Protein AF-A0AAE8ZYD2-F1 (afdb_monomer)

Structure (mmCIF, N/CA/C/O backbone):
data_AF-A0AAE8ZYD2-F1
#
_entry.id   AF-A0AAE8ZYD2-F1
#
loop_
_atom_site.group_PDB
_atom_site.id
_atom_site.type_symbol
_atom_site.label_atom_id
_atom_site.label_alt_id
_atom_site.label_comp_id
_atom_site.label_asym_id
_atom_site.label_entity_id
_atom_site.label_seq_id
_atom_site.pdbx_PDB_ins_code
_atom_site.Cartn_x
_atom_site.Cartn_y
_atom_site.Cartn_z
_atom_site.occupancy
_atom_site.B_iso_or_equiv
_atom_site.auth_seq_id
_atom_site.auth_comp_id
_atom_site.auth_asym_id
_atom_site.auth_atom_id
_atom_site.pdbx_PDB_model_num
ATOM 1 N N . MET A 1 1 ? -43.920 -4.535 -1.775 1.00 38.00 1 MET A N 1
ATOM 2 C CA . MET A 1 1 ? -43.095 -4.812 -0.579 1.00 38.00 1 MET A CA 1
ATOM 3 C C . MET A 1 1 ? -41.832 -3.974 -0.674 1.00 38.00 1 MET A C 1
ATOM 5 O O . MET A 1 1 ? -41.357 -3.728 -1.773 1.00 38.00 1 MET A O 1
ATOM 9 N N . SER A 1 2 ? -41.430 -3.419 0.461 1.00 42.41 2 SER A N 1
ATOM 10 C CA . SER A 1 2 ? -40.594 -2.233 0.671 1.00 42.41 2 SER A CA 1
ATOM 11 C C . SER A 1 2 ? -39.125 -2.357 0.257 1.00 42.41 2 SER A C 1
ATOM 13 O O . SER A 1 2 ? -38.441 -3.274 0.697 1.00 42.41 2 SER A O 1
ATOM 15 N N . SER A 1 3 ? -38.596 -1.320 -0.393 1.00 44.91 3 SER A N 1
ATOM 16 C CA . SER A 1 3 ? -37.216 -0.883 -0.152 1.00 44.91 3 SER A CA 1
ATOM 17 C C . SER A 1 3 ? -37.231 0.607 0.196 1.00 44.91 3 SER A C 1
ATOM 19 O O . SER A 1 3 ? -36.922 1.467 -0.630 1.00 44.91 3 SER A O 1
ATOM 21 N N . SER A 1 4 ? -37.659 0.937 1.416 1.00 52.06 4 SER A N 1
ATOM 22 C CA . SER A 1 4 ? -37.388 2.256 1.987 1.00 52.06 4 SER A CA 1
ATOM 23 C C . SER A 1 4 ? -35.884 2.335 2.228 1.00 52.06 4 SER A C 1
ATOM 25 O O . SER A 1 4 ? -35.390 1.912 3.270 1.00 52.06 4 SER A O 1
ATOM 27 N N . GLY A 1 5 ? -35.134 2.780 1.220 1.00 60.00 5 GLY A N 1
ATOM 28 C CA . GLY A 1 5 ? -33.715 3.052 1.396 1.00 60.00 5 GLY A CA 1
ATOM 29 C C . GLY A 1 5 ? -33.533 4.029 2.557 1.00 60.00 5 GLY A C 1
ATOM 30 O O . GLY A 1 5 ? -34.235 5.037 2.621 1.00 60.00 5 GLY A O 1
ATOM 31 N N . THR A 1 6 ? -32.606 3.715 3.462 1.00 76.19 6 THR A N 1
ATOM 32 C CA . THR A 1 6 ? -32.132 4.587 4.547 1.00 76.19 6 THR A CA 1
ATOM 33 C C . THR A 1 6 ? -32.002 6.023 4.040 1.00 76.19 6 THR A C 1
ATOM 35 O O . THR A 1 6 ? -31.358 6.261 3.006 1.00 76.19 6 THR A O 1
ATOM 38 N N . SER A 1 7 ? -32.624 6.982 4.729 1.00 92.69 7 SER A N 1
ATOM 39 C CA . SER A 1 7 ? -32.596 8.384 4.291 1.00 92.69 7 SER A CA 1
ATOM 40 C C . SER A 1 7 ? -31.157 8.919 4.278 1.00 92.69 7 SER A C 1
ATOM 42 O O . SER A 1 7 ? -30.305 8.442 5.025 1.00 92.69 7 SER A O 1
ATOM 44 N N . MET A 1 8 ? -30.853 9.936 3.463 1.00 93.62 8 MET A N 1
ATOM 45 C CA . MET A 1 8 ? -29.498 10.517 3.455 1.00 93.62 8 MET A CA 1
ATOM 46 C C . MET A 1 8 ? -29.092 11.053 4.837 1.00 93.62 8 MET A C 1
ATOM 48 O O . MET A 1 8 ? -27.946 10.903 5.247 1.00 93.62 8 MET A O 1
ATOM 52 N N . LYS A 1 9 ? -30.045 11.623 5.584 1.00 93.25 9 LYS A N 1
ATOM 53 C CA . LYS A 1 9 ? -29.811 12.103 6.952 1.00 93.25 9 LYS A CA 1
ATOM 54 C C . LYS A 1 9 ? -29.388 10.969 7.884 1.00 93.25 9 LYS A C 1
ATOM 56 O O . LYS A 1 9 ? -28.423 11.110 8.622 1.00 93.25 9 LYS A O 1
ATOM 61 N N . GLU A 1 10 ? -30.082 9.841 7.807 1.00 95.06 10 GLU A N 1
ATOM 62 C CA . GLU A 1 10 ? -29.779 8.653 8.603 1.00 95.06 10 GLU A CA 1
ATOM 63 C C . GLU A 1 10 ? -28.433 8.031 8.204 1.00 95.06 10 GLU A C 1
ATOM 65 O O . GLU A 1 10 ? -27.653 7.661 9.074 1.00 95.06 10 GLU A O 1
ATOM 70 N N . LYS A 1 11 ? -28.087 8.015 6.909 1.00 92.38 11 LYS A N 1
ATOM 71 C CA . LYS A 1 11 ? -26.751 7.592 6.453 1.00 92.38 11 LYS A CA 1
ATOM 72 C C . LYS A 1 11 ? -25.638 8.466 7.034 1.00 92.38 11 LYS A C 1
ATOM 74 O O . LYS A 1 11 ? -24.662 7.929 7.543 1.00 92.38 11 LYS A O 1
ATOM 79 N N . LEU A 1 12 ? -25.785 9.792 6.980 1.00 92.88 12 LEU A N 1
ATOM 80 C CA . LEU A 1 12 ? -24.802 10.730 7.539 1.00 92.88 12 LEU A CA 1
ATOM 81 C C . LEU A 1 12 ? -24.670 10.579 9.057 1.00 92.88 12 LEU A C 1
ATOM 83 O O . LEU A 1 12 ? -23.558 10.582 9.580 1.00 92.88 12 LEU A O 1
ATOM 87 N N . PHE A 1 13 ? -25.790 10.395 9.757 1.00 94.44 13 PHE A N 1
ATOM 88 C CA . PHE A 1 13 ? -25.782 10.129 11.191 1.00 94.44 13 PHE A CA 1
ATOM 89 C C 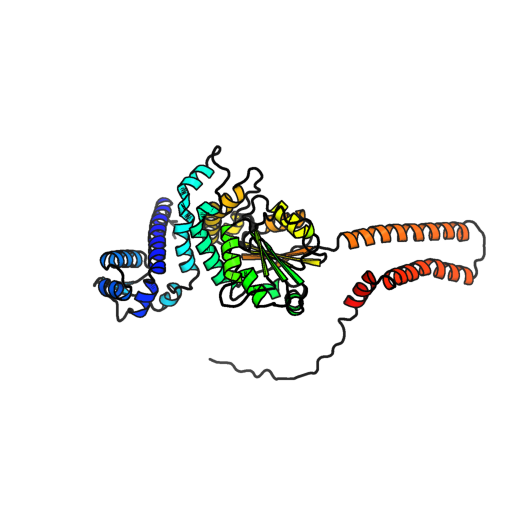. PHE A 1 13 ? -25.051 8.819 11.518 1.00 94.44 13 PHE A C 1
ATOM 91 O O . PHE A 1 13 ? -24.155 8.808 12.359 1.00 94.44 13 PHE A O 1
ATOM 98 N N . ASN A 1 14 ? -25.353 7.738 10.796 1.00 94.00 14 ASN A N 1
ATOM 99 C CA . ASN A 1 14 ? -24.693 6.447 10.992 1.00 94.00 14 ASN A CA 1
ATOM 100 C C . ASN A 1 14 ? -23.191 6.505 10.674 1.00 94.00 14 ASN A C 1
ATOM 102 O O . ASN A 1 14 ? -22.411 5.842 11.353 1.00 94.00 14 ASN A O 1
ATOM 106 N N . LEU A 1 15 ? -22.763 7.312 9.696 1.00 92.75 15 LEU A N 1
ATOM 107 C CA . LEU A 1 15 ? -21.340 7.562 9.432 1.00 92.75 15 LEU A CA 1
ATOM 108 C C . LEU A 1 15 ? -20.662 8.276 10.607 1.00 92.75 15 LEU A C 1
ATOM 110 O O . LEU A 1 15 ? -19.572 7.875 11.005 1.00 92.75 15 LEU A O 1
ATOM 114 N N . ALA A 1 16 ? -21.310 9.285 11.197 1.00 93.31 16 ALA A N 1
ATOM 115 C CA . ALA A 1 16 ? -20.780 9.975 12.372 1.00 93.31 16 ALA A CA 1
ATOM 116 C C . ALA A 1 16 ? -20.633 9.024 13.574 1.00 93.31 16 ALA A C 1
ATOM 118 O O . ALA A 1 16 ? -19.590 9.020 14.228 1.00 93.31 16 ALA A O 1
ATOM 119 N N . VAL A 1 17 ? -21.633 8.169 13.818 1.00 94.88 17 VAL A N 1
ATOM 120 C CA . VAL A 1 17 ? -21.567 7.125 14.855 1.00 94.88 17 VAL A CA 1
ATOM 121 C C . VAL A 1 17 ? -20.439 6.134 14.560 1.00 94.88 17 VAL A C 1
ATOM 123 O O . VAL A 1 17 ? -19.617 5.867 15.433 1.00 94.88 17 VAL A O 1
ATOM 126 N N . SER A 1 18 ? -20.353 5.637 13.322 1.00 92.62 18 SER A N 1
ATOM 127 C CA . SER A 1 18 ? -19.324 4.671 12.910 1.00 92.62 18 SER A CA 1
ATOM 128 C C . SER A 1 18 ? -17.916 5.243 13.060 1.00 92.62 18 SER A C 1
ATOM 130 O O . SER A 1 18 ? -17.024 4.538 13.514 1.00 92.62 18 SER A O 1
ATOM 132 N N . ASN A 1 19 ? -17.717 6.528 12.750 1.00 91.25 19 ASN A N 1
ATOM 133 C CA . ASN A 1 19 ? -16.439 7.207 12.946 1.00 91.25 19 ASN A CA 1
ATOM 134 C C . ASN A 1 19 ? -16.045 7.270 14.432 1.00 91.25 19 ASN A C 1
ATOM 136 O O . ASN A 1 19 ? -14.900 6.996 14.783 1.00 91.25 19 ASN A O 1
ATOM 140 N N . ILE A 1 20 ? -16.984 7.592 15.327 1.00 93.44 20 ILE A N 1
ATOM 141 C CA . ILE A 1 20 ? -16.714 7.617 16.775 1.00 93.44 20 ILE A CA 1
ATOM 142 C C . ILE A 1 20 ? -16.343 6.216 17.278 1.00 93.44 20 ILE A C 1
ATOM 144 O O . ILE A 1 20 ? -15.328 6.059 17.956 1.00 93.44 20 ILE A O 1
ATOM 148 N N . VAL A 1 21 ? -17.121 5.196 16.905 1.00 95.12 21 VAL A N 1
ATOM 149 C CA . VAL A 1 21 ? -16.859 3.802 17.298 1.00 95.12 21 VAL A CA 1
ATOM 150 C C . VAL A 1 21 ? -15.517 3.320 16.736 1.00 95.12 21 VAL A C 1
ATOM 152 O O . VAL A 1 21 ? -14.727 2.744 17.474 1.00 95.12 21 VAL A O 1
ATOM 155 N N . SER A 1 22 ? -15.207 3.626 15.475 1.00 92.38 22 SER A N 1
ATOM 156 C CA . SER A 1 22 ? -13.928 3.301 14.825 1.00 92.38 22 SER A CA 1
ATOM 157 C C . SER A 1 22 ? -12.721 3.884 15.575 1.00 92.38 22 SER A C 1
ATOM 159 O O . SER A 1 22 ? -11.746 3.184 15.853 1.00 92.38 22 SER A O 1
ATOM 161 N N . ASN A 1 23 ? -12.805 5.145 16.007 1.00 91.69 23 ASN A N 1
ATOM 162 C CA . ASN A 1 23 ? -11.749 5.756 16.816 1.00 91.69 23 ASN A CA 1
ATOM 163 C C . ASN A 1 23 ? -11.616 5.101 18.201 1.00 91.69 23 ASN A C 1
ATOM 165 O O . ASN A 1 23 ? -10.504 4.927 18.702 1.00 91.69 23 ASN A O 1
ATOM 169 N N . ALA A 1 24 ? -12.723 4.678 18.813 1.00 94.62 24 ALA A N 1
ATOM 170 C CA . ALA A 1 24 ? -12.680 3.937 20.070 1.00 94.62 24 ALA A CA 1
ATOM 171 C C . ALA A 1 24 ? -12.122 2.504 19.900 1.00 94.62 24 ALA A C 1
ATOM 173 O O . ALA A 1 24 ? -11.410 2.024 20.787 1.00 94.62 24 ALA A O 1
ATOM 174 N N . VAL A 1 25 ? -12.332 1.854 18.748 1.00 93.00 25 VAL A N 1
ATOM 175 C CA . VAL A 1 25 ? -11.650 0.597 18.380 1.00 93.00 25 VAL A CA 1
ATOM 176 C C . VAL A 1 25 ? -10.135 0.813 18.314 1.00 93.00 25 VAL A C 1
ATOM 178 O O . VAL A 1 25 ? -9.386 0.067 18.943 1.00 93.00 25 VAL A O 1
ATOM 181 N N . SER A 1 26 ? -9.678 1.882 17.653 1.00 89.25 26 SER A N 1
ATOM 182 C CA . SER A 1 26 ? -8.251 2.240 17.578 1.00 89.25 26 SER A CA 1
ATOM 183 C C . SER A 1 26 ? -7.615 2.436 18.965 1.00 89.25 26 SER A C 1
ATOM 185 O O . SER A 1 26 ? -6.511 1.948 19.222 1.00 89.25 26 SER A O 1
ATOM 187 N N . ILE A 1 27 ? -8.326 3.063 19.911 1.00 92.56 27 ILE A N 1
ATOM 188 C CA . ILE A 1 27 ? -7.883 3.157 21.316 1.00 92.56 27 ILE A CA 1
ATOM 189 C C . ILE A 1 27 ? -7.758 1.763 21.948 1.00 92.56 27 ILE A C 1
ATOM 191 O O . ILE A 1 27 ? -6.740 1.463 22.576 1.00 92.56 27 ILE A O 1
ATOM 195 N N . GLY A 1 28 ? -8.767 0.908 21.759 1.00 93.38 28 GLY A N 1
ATOM 196 C CA . GLY A 1 28 ? -8.784 -0.456 22.289 1.00 93.38 28 GLY A CA 1
ATOM 197 C C . GLY A 1 28 ? -7.598 -1.294 21.814 1.00 93.38 28 GLY A C 1
ATOM 198 O O . GLY A 1 28 ? -6.981 -1.987 22.620 1.00 93.38 28 GLY A O 1
ATOM 199 N N . GLN A 1 29 ? -7.221 -1.172 20.540 1.00 89.00 29 GLN A N 1
ATOM 200 C CA . GLN A 1 29 ? -6.035 -1.832 19.989 1.00 89.00 29 GLN A CA 1
ATOM 201 C C . GLN A 1 29 ? -4.740 -1.319 20.622 1.00 89.00 29 GLN A C 1
ATOM 203 O O . GLN A 1 29 ? -3.925 -2.108 21.092 1.00 89.00 29 GLN A O 1
ATOM 208 N N . ARG A 1 30 ? -4.552 0.007 20.676 1.00 87.44 30 ARG A N 1
ATOM 209 C CA . ARG A 1 30 ? -3.322 0.631 21.205 1.00 87.44 30 ARG A CA 1
ATOM 210 C C . ARG A 1 30 ? -3.079 0.299 22.679 1.00 87.44 30 ARG A C 1
ATOM 212 O O . ARG A 1 30 ? -1.932 0.257 23.112 1.00 87.44 30 ARG A O 1
ATOM 219 N N . LEU A 1 31 ? -4.151 0.065 23.433 1.00 93.00 31 LEU A N 1
ATOM 220 C CA . LEU A 1 31 ? -4.116 -0.305 24.849 1.00 93.00 31 LEU A CA 1
ATOM 221 C C . LEU A 1 31 ? -4.243 -1.821 25.091 1.00 93.00 31 LEU A C 1
ATOM 223 O O . LEU A 1 31 ? -4.303 -2.236 26.244 1.00 93.00 31 LEU A O 1
ATOM 227 N N . ASN A 1 32 ? -4.298 -2.655 24.041 1.00 92.94 32 ASN A N 1
ATOM 228 C CA . ASN A 1 32 ? -4.546 -4.103 24.136 1.00 92.94 32 ASN A CA 1
ATOM 229 C C . ASN A 1 32 ? -5.821 -4.478 24.928 1.00 92.94 32 ASN A C 1
ATOM 231 O O . ASN A 1 32 ? -5.900 -5.558 25.521 1.00 92.94 32 ASN A O 1
ATOM 235 N N . LEU A 1 33 ? -6.843 -3.618 24.939 1.00 95.94 33 LEU A N 1
ATOM 236 C CA . LEU A 1 33 ? -8.077 -3.852 25.698 1.00 95.94 33 LEU A CA 1
ATOM 237 C C . LEU A 1 33 ? -8.882 -5.033 25.153 1.00 95.94 33 LEU A C 1
ATOM 239 O O . LEU A 1 33 ? -9.394 -5.812 25.949 1.00 95.94 33 LEU A O 1
ATOM 243 N N . PHE A 1 34 ? -8.950 -5.215 23.829 1.00 95.38 34 PHE A N 1
ATOM 244 C CA . PHE A 1 34 ? -9.647 -6.363 23.230 1.00 95.38 34 PHE A CA 1
ATOM 245 C C . PHE A 1 34 ? -9.019 -7.688 23.646 1.00 95.38 34 PHE A C 1
ATOM 247 O O . PHE A 1 34 ? -9.712 -8.570 24.147 1.00 95.38 34 PHE A O 1
ATOM 254 N N . LYS A 1 35 ? -7.691 -7.797 23.519 1.00 93.75 35 LYS A N 1
ATOM 255 C CA . LYS A 1 35 ? -6.959 -8.981 23.968 1.00 93.75 35 LYS A CA 1
ATOM 256 C C . LYS A 1 35 ? -7.153 -9.223 25.466 1.00 93.75 35 LYS A C 1
ATOM 258 O O . LYS A 1 35 ? -7.481 -10.333 25.863 1.00 93.75 35 LYS A O 1
ATOM 263 N N . THR A 1 36 ? -7.001 -8.184 26.283 1.00 96.31 36 THR A N 1
ATOM 264 C CA . THR A 1 36 ? -7.134 -8.312 27.739 1.00 96.31 36 THR A CA 1
ATOM 265 C C . THR A 1 36 ? -8.541 -8.760 28.129 1.00 96.31 36 THR A C 1
ATOM 267 O O . THR A 1 36 ? -8.687 -9.650 28.957 1.00 96.31 36 THR A O 1
ATOM 270 N N . LEU A 1 37 ? -9.580 -8.188 27.510 1.00 96.81 37 LEU A N 1
ATOM 271 C CA . LEU A 1 37 ? -10.968 -8.579 27.742 1.00 96.81 37 LEU A CA 1
ATOM 272 C C . LEU A 1 37 ? -11.221 -10.025 27.302 1.00 96.81 37 LEU A C 1
ATOM 274 O O . LEU A 1 37 ? -11.842 -10.778 28.048 1.00 96.81 37 LEU A O 1
ATOM 278 N N . SER A 1 38 ? -10.705 -10.432 26.140 1.00 95.19 38 SER A N 1
ATOM 279 C CA . SER A 1 38 ? -10.791 -11.819 25.672 1.00 95.19 38 SER A CA 1
ATOM 280 C C . SER A 1 38 ? -10.117 -12.807 26.625 1.00 95.19 38 SER A C 1
ATOM 282 O O . SER A 1 38 ? -10.602 -13.921 26.782 1.00 95.19 38 SER A O 1
ATOM 284 N N . ASP A 1 39 ? -9.007 -12.420 27.256 1.00 95.12 39 ASP A N 1
ATOM 285 C CA . ASP A 1 39 ? -8.253 -13.301 28.152 1.00 95.12 39 ASP A CA 1
ATOM 286 C C . ASP A 1 39 ? -8.970 -13.515 29.506 1.00 95.12 39 ASP A C 1
ATOM 288 O O . ASP A 1 39 ? -8.723 -14.516 30.180 1.00 95.12 39 ASP A O 1
ATOM 292 N N . ILE A 1 40 ? -9.851 -12.593 29.925 1.00 96.50 40 ILE A N 1
ATOM 293 C CA . ILE A 1 40 ? -10.467 -12.605 31.269 1.00 96.50 40 ILE A CA 1
ATOM 294 C C . ILE A 1 40 ? -11.993 -12.769 31.279 1.00 96.50 40 ILE A C 1
ATOM 296 O O . ILE A 1 40 ? -12.571 -12.933 32.356 1.00 96.50 40 ILE A O 1
ATOM 300 N N . SER A 1 41 ? -12.658 -12.704 30.123 1.00 96.50 41 SER A N 1
ATOM 301 C CA . SER A 1 41 ? -14.123 -12.722 30.020 1.00 96.50 41 SER A CA 1
ATOM 302 C C . SER A 1 41 ? -14.643 -13.804 29.077 1.00 96.50 41 SER A C 1
ATOM 304 O O . SER A 1 41 ? -13.949 -14.277 28.186 1.00 96.50 41 SER A O 1
ATOM 306 N N . SER A 1 42 ? -15.893 -14.203 29.289 1.00 95.81 42 SER A N 1
ATOM 307 C CA . SER A 1 42 ? -16.683 -15.023 28.363 1.00 95.81 42 SER A CA 1
ATOM 308 C C . SER A 1 42 ? -18.166 -14.773 28.625 1.00 95.81 42 SER A C 1
ATOM 310 O O . SER A 1 42 ? -18.513 -14.158 29.631 1.00 95.81 42 SER A O 1
ATOM 312 N N . GLU A 1 43 ? -19.059 -15.310 27.794 1.00 95.88 43 GLU A N 1
ATOM 313 C CA . GLU A 1 43 ? -20.508 -15.196 28.029 1.00 95.88 43 GLU A CA 1
ATOM 314 C C . GLU A 1 43 ? -20.930 -15.756 29.402 1.00 95.88 43 GLU A C 1
ATOM 316 O O . GLU A 1 43 ? -21.794 -15.202 30.077 1.00 95.88 43 GLU A O 1
ATOM 321 N N . LYS A 1 44 ? -20.269 -16.824 29.870 1.00 96.31 44 LYS A N 1
ATOM 322 C CA . LYS A 1 44 ? -20.520 -17.421 31.195 1.00 96.31 44 LYS A CA 1
ATOM 323 C C . LYS A 1 44 ? -19.818 -16.682 32.337 1.00 96.31 44 LYS A C 1
ATOM 325 O O . LYS A 1 44 ? -20.150 -16.912 33.497 1.00 96.31 44 LYS A O 1
ATOM 330 N N . ASN A 1 45 ? -18.835 -15.842 32.025 1.00 96.75 45 ASN A N 1
ATOM 331 C CA . ASN A 1 45 ? -18.042 -15.085 32.989 1.00 96.75 45 ASN A CA 1
ATOM 332 C C . ASN A 1 45 ? -17.797 -13.653 32.477 1.00 96.75 45 ASN A C 1
ATOM 334 O O . ASN A 1 45 ? -16.662 -13.325 32.114 1.00 96.75 45 ASN A O 1
ATOM 338 N N . PRO A 1 46 ? -18.839 -12.808 32.388 1.00 97.88 46 PRO A N 1
ATOM 339 C CA . PRO A 1 46 ? -18.670 -11.424 31.973 1.00 97.88 46 PRO A CA 1
ATOM 340 C C . PRO A 1 46 ? -18.028 -10.619 33.112 1.00 97.88 46 PRO A C 1
ATOM 342 O O . PRO A 1 46 ? -18.238 -10.913 34.294 1.00 97.88 46 PRO A O 1
ATOM 345 N N . VAL A 1 47 ? -17.240 -9.597 32.775 1.00 98.44 47 VAL A N 1
ATOM 346 C CA . VAL A 1 47 ? -16.419 -8.851 33.746 1.00 98.44 47 VAL A CA 1
ATOM 347 C C . VAL A 1 47 ? -16.842 -7.394 33.874 1.00 98.44 47 VAL A C 1
ATOM 349 O O . VAL A 1 47 ? -17.312 -6.778 32.921 1.00 98.44 47 VAL A O 1
ATOM 352 N N . LEU A 1 48 ? -16.641 -6.823 35.058 1.00 98.62 48 LEU A N 1
ATOM 353 C CA . LEU A 1 48 ? -16.837 -5.395 35.293 1.00 98.62 48 LEU A CA 1
ATOM 354 C C . LEU A 1 48 ? -15.679 -4.562 34.703 1.00 98.62 48 LEU A C 1
ATOM 356 O O . LEU A 1 48 ? -14.542 -5.052 34.643 1.00 98.62 48 LEU A O 1
ATOM 360 N N . PRO A 1 49 ? -15.914 -3.286 34.337 1.00 98.44 49 PRO A N 1
ATOM 361 C CA . PRO A 1 49 ? -14.863 -2.377 33.874 1.00 98.44 49 PRO A CA 1
ATOM 362 C C . PRO A 1 49 ? -13.664 -2.263 34.824 1.00 98.44 49 PRO A C 1
ATOM 364 O O . PRO A 1 49 ? -12.531 -2.165 34.361 1.00 98.44 49 PRO A O 1
ATOM 367 N N . GLU A 1 50 ? -13.885 -2.336 36.140 1.00 98.50 50 GLU A N 1
ATOM 368 C CA . GLU A 1 50 ? -12.845 -2.355 37.175 1.00 98.50 50 GLU A CA 1
ATOM 369 C C . GLU A 1 50 ? -11.836 -3.487 36.948 1.00 98.50 50 GLU A C 1
ATOM 371 O O . GLU A 1 50 ? -10.625 -3.278 37.036 1.00 98.50 50 GLU A O 1
ATOM 376 N N . GLN A 1 51 ? -12.338 -4.685 36.638 1.00 98.56 51 GLN A N 1
ATOM 377 C CA . GLN A 1 51 ? -11.522 -5.885 36.459 1.00 98.56 51 GLN A CA 1
ATOM 378 C C . GLN A 1 51 ? -10.690 -5.782 35.178 1.00 98.56 51 GLN A C 1
ATOM 380 O O . GLN A 1 51 ? -9.494 -6.074 35.196 1.00 98.56 51 GLN A O 1
ATOM 385 N N . LEU A 1 52 ? -11.297 -5.305 34.084 1.00 98.44 52 LEU A N 1
ATOM 386 C CA . LEU A 1 52 ? -10.587 -5.058 32.829 1.00 98.44 52 LEU A CA 1
ATOM 387 C C . LEU A 1 52 ? -9.522 -3.969 32.994 1.00 98.44 52 LEU A C 1
ATOM 389 O O . LEU A 1 52 ? -8.392 -4.132 32.542 1.00 98.44 52 LEU A O 1
ATOM 393 N N . ALA A 1 53 ? -9.857 -2.871 33.669 1.00 98.50 53 ALA A N 1
ATOM 394 C CA . ALA A 1 53 ? -8.931 -1.773 33.897 1.00 98.50 53 ALA A CA 1
ATOM 395 C C . ALA A 1 53 ? -7.723 -2.198 34.731 1.00 98.50 53 ALA A C 1
ATOM 397 O O . ALA A 1 53 ? -6.593 -1.847 34.389 1.00 98.50 53 ALA A O 1
ATOM 398 N N . GLN A 1 54 ? -7.950 -2.998 35.776 1.00 98.38 54 GLN A N 1
ATOM 399 C CA . GLN A 1 54 ? -6.881 -3.578 36.578 1.00 98.38 54 GLN A CA 1
ATOM 400 C C . GLN A 1 54 ? -5.978 -4.490 35.735 1.00 98.38 54 GLN A C 1
ATOM 402 O O . GLN A 1 54 ? -4.757 -4.355 35.805 1.00 98.38 54 GLN A O 1
ATOM 407 N N . ALA A 1 55 ? -6.557 -5.378 34.921 1.00 97.69 55 ALA A N 1
ATOM 408 C CA . ALA A 1 55 ? -5.800 -6.295 34.069 1.00 97.69 55 ALA A CA 1
ATOM 409 C C . ALA A 1 55 ? -4.997 -5.567 32.973 1.00 97.69 55 ALA A C 1
ATOM 411 O O . ALA A 1 55 ? -3.868 -5.950 32.681 1.00 97.69 55 ALA A O 1
ATOM 412 N N . ALA A 1 56 ? -5.550 -4.490 32.408 1.00 97.06 56 ALA A N 1
ATOM 413 C CA . ALA A 1 56 ? -4.920 -3.701 31.349 1.00 97.06 56 ALA A CA 1
ATOM 414 C C . ALA A 1 56 ? -3.989 -2.585 31.864 1.00 97.06 56 ALA A C 1
ATOM 416 O O . ALA A 1 56 ? -3.428 -1.836 31.064 1.00 97.06 56 ALA A O 1
ATOM 417 N N . GLY A 1 57 ? -3.864 -2.398 33.185 1.00 97.81 57 GLY A N 1
ATOM 418 C CA . GLY A 1 57 ? -3.097 -1.287 33.766 1.00 97.81 57 GLY A CA 1
ATOM 419 C C . GLY A 1 57 ? -3.648 0.100 33.401 1.00 97.81 57 GLY A C 1
ATOM 420 O O . GLY A 1 57 ? -2.895 1.070 33.309 1.00 97.81 57 GLY A O 1
ATOM 421 N N . CYS A 1 58 ? -4.956 0.201 33.164 1.00 98.25 58 CYS A N 1
ATOM 422 C CA . CYS A 1 58 ? -5.631 1.411 32.707 1.00 98.25 58 CYS A CA 1
ATOM 423 C C . CYS A 1 58 ? -6.465 2.057 33.821 1.00 98.25 58 CYS A C 1
ATOM 425 O O . CYS A 1 58 ? -6.807 1.444 34.831 1.00 98.25 58 CYS A O 1
ATOM 427 N N . LYS A 1 59 ? -6.837 3.326 33.633 1.00 98.50 59 LYS A N 1
ATOM 428 C CA . LYS A 1 59 ? -7.763 4.013 34.542 1.00 98.50 59 LYS A CA 1
ATOM 429 C C . LYS A 1 59 ? -9.184 3.504 34.308 1.00 98.50 59 LYS A C 1
ATOM 431 O O . LYS A 1 59 ? -9.721 3.687 33.217 1.00 98.50 59 LYS A O 1
ATOM 436 N N . GLU A 1 60 ? -9.801 2.957 35.351 1.00 98.19 60 GLU A N 1
ATOM 437 C CA . GLU A 1 60 ? -11.154 2.383 35.315 1.00 98.19 60 GLU A CA 1
ATOM 438 C C . GLU A 1 60 ? -12.176 3.294 34.636 1.00 98.19 60 GLU A C 1
ATOM 440 O O . GLU A 1 60 ? -12.835 2.863 33.695 1.00 98.19 60 GLU A O 1
ATOM 445 N N . ARG A 1 61 ? -12.228 4.578 35.006 1.00 98.44 61 ARG A N 1
ATOM 446 C CA . ARG A 1 61 ? -13.210 5.517 34.452 1.00 98.44 61 ARG A CA 1
ATOM 447 C C . ARG A 1 61 ? -13.180 5.594 32.922 1.00 98.44 61 ARG A C 1
ATOM 449 O O . ARG A 1 61 ? -14.239 5.724 32.310 1.00 98.44 61 ARG A O 1
ATOM 456 N N . TYR A 1 62 ? -11.988 5.536 32.324 1.00 98.50 62 TYR A N 1
ATOM 457 C CA . TYR A 1 62 ? -11.802 5.569 30.870 1.00 98.50 62 TYR A CA 1
ATOM 458 C C . TYR A 1 62 ? -12.156 4.227 30.231 1.00 98.50 62 TYR A C 1
ATOM 460 O O . TYR A 1 62 ? -12.786 4.202 29.178 1.00 98.50 62 TYR A O 1
ATOM 468 N N . VAL A 1 63 ? -11.793 3.121 30.886 1.00 98.62 63 VAL A N 1
ATOM 469 C CA . VAL A 1 63 ? -12.155 1.771 30.437 1.00 98.62 63 VAL A CA 1
ATOM 470 C C . VAL A 1 63 ? -13.670 1.582 30.459 1.00 98.62 63 VAL A C 1
ATOM 472 O O . VAL A 1 63 ? -14.208 1.033 29.509 1.00 98.62 63 VAL A O 1
ATOM 475 N N . ARG A 1 64 ? -14.377 2.111 31.464 1.00 98.56 64 ARG A N 1
ATOM 476 C CA . ARG A 1 64 ? -15.845 2.088 31.512 1.00 98.56 64 ARG A CA 1
ATOM 477 C C . ARG A 1 64 ? -16.480 2.807 30.325 1.00 98.56 64 ARG A C 1
ATOM 479 O O . ARG A 1 64 ? -17.347 2.233 29.679 1.00 98.56 64 ARG A O 1
ATOM 486 N N . GLU A 1 65 ? -16.038 4.027 30.000 1.00 98.38 65 GLU A N 1
ATOM 487 C CA . GLU A 1 65 ? -16.543 4.727 28.803 1.00 98.38 65 GLU A CA 1
ATOM 488 C C . GLU A 1 65 ? -16.260 3.949 27.524 1.00 98.38 65 GLU A C 1
ATOM 490 O O . GLU A 1 65 ? -17.114 3.858 26.644 1.00 98.38 65 GLU A O 1
ATOM 495 N N . TRP A 1 66 ? -15.064 3.369 27.426 1.00 98.44 66 TRP A N 1
ATOM 496 C CA . TRP A 1 66 ? -14.695 2.553 26.282 1.00 98.44 66 TRP A CA 1
ATOM 497 C C . TRP A 1 66 ? -15.598 1.317 26.161 1.00 98.44 66 TRP A C 1
ATOM 499 O O . TRP A 1 66 ? -16.154 1.093 25.088 1.00 98.44 66 TRP A O 1
ATOM 509 N N . CYS A 1 67 ? -15.831 0.580 27.252 1.00 98.50 67 CYS A N 1
ATOM 510 C CA . CYS A 1 67 ? -16.747 -0.562 27.278 1.00 98.50 67 CYS A CA 1
ATOM 511 C C . CYS A 1 67 ? -18.164 -0.158 26.853 1.00 98.50 67 CYS A C 1
ATOM 513 O O . CYS A 1 67 ? -18.747 -0.801 25.984 1.00 98.50 67 CYS A O 1
ATOM 515 N N . ASN A 1 68 ? -18.686 0.950 27.389 1.00 98.25 68 ASN A N 1
ATOM 516 C CA . ASN A 1 68 ? -20.002 1.478 27.023 1.00 98.25 68 ASN A CA 1
ATOM 517 C C . ASN A 1 68 ? -20.087 1.806 25.525 1.00 98.25 68 ASN A C 1
ATOM 519 O O . ASN A 1 68 ? -21.061 1.456 24.860 1.00 98.25 68 ASN A O 1
ATOM 523 N N . CYS A 1 69 ? -19.056 2.455 24.976 1.00 98.06 69 CYS A N 1
ATOM 524 C CA . CYS A 1 69 ? -18.979 2.781 23.555 1.00 98.06 69 CYS A CA 1
ATOM 525 C C . CYS A 1 69 ? -18.937 1.518 22.681 1.00 98.06 69 CYS A C 1
ATOM 527 O O . CYS A 1 69 ? -19.693 1.420 21.714 1.00 98.06 69 CYS A O 1
ATOM 529 N N . MET A 1 70 ? -18.102 0.537 23.035 1.00 97.69 70 MET A N 1
ATOM 530 C CA . MET A 1 70 ? -17.977 -0.726 22.303 1.00 97.69 70 MET A CA 1
ATOM 531 C C . MET A 1 70 ? -19.249 -1.574 22.373 1.00 97.69 70 MET A C 1
ATOM 533 O O . MET A 1 70 ? -19.629 -2.164 21.363 1.00 97.69 70 MET A O 1
ATOM 537 N N . ALA A 1 71 ? -19.935 -1.599 23.517 1.00 97.88 71 ALA A N 1
ATOM 538 C CA . ALA A 1 71 ? -21.188 -2.330 23.676 1.00 97.88 71 ALA A CA 1
ATOM 539 C C . ALA A 1 71 ? -22.330 -1.686 22.877 1.00 97.88 71 ALA A C 1
ATOM 541 O O . ALA A 1 71 ? -22.987 -2.349 22.076 1.00 97.88 71 ALA A O 1
ATOM 542 N N . CYS A 1 72 ? -22.514 -0.366 22.994 1.00 97.12 72 CYS A N 1
ATOM 543 C CA . CYS A 1 72 ? -23.497 0.371 22.190 1.00 97.12 72 CYS A CA 1
ATOM 544 C C . CYS A 1 72 ? -23.186 0.312 20.683 1.00 97.12 72 CYS A C 1
ATOM 546 O O . CYS A 1 72 ? -24.101 0.295 19.858 1.00 97.12 72 CYS A O 1
ATOM 548 N N . GLY A 1 73 ? -21.899 0.255 20.326 1.00 96.00 73 GLY A N 1
ATOM 549 C CA . GLY A 1 73 ? -21.407 0.045 18.965 1.00 96.00 73 GLY A CA 1
ATOM 550 C C . GLY A 1 73 ? -21.522 -1.397 18.462 1.00 96.00 73 GLY A C 1
ATOM 551 O O . GLY A 1 73 ? -21.211 -1.640 17.299 1.00 96.00 73 GLY A O 1
ATOM 552 N N . LYS A 1 74 ? -21.989 -2.335 19.302 1.00 95.62 74 LYS A N 1
ATOM 553 C CA . LYS A 1 74 ? -22.141 -3.769 18.998 1.00 95.62 74 LYS A CA 1
ATOM 554 C C . LYS A 1 74 ? -20.831 -4.460 18.601 1.00 95.62 74 LYS A C 1
ATOM 556 O O . LYS A 1 74 ? -20.826 -5.344 17.749 1.00 95.62 74 LYS A O 1
ATOM 561 N N . ILE A 1 75 ? -19.726 -4.028 19.203 1.00 95.69 75 ILE A N 1
ATOM 562 C CA . ILE A 1 75 ? -18.397 -4.633 19.048 1.00 95.69 75 ILE A CA 1
ATOM 563 C C . ILE A 1 75 ? -18.141 -5.658 20.158 1.00 95.69 75 ILE A C 1
ATOM 565 O O . ILE A 1 75 ? -17.600 -6.730 19.901 1.00 95.69 75 ILE A O 1
ATOM 569 N N . ILE A 1 76 ? -18.552 -5.334 21.386 1.00 97.25 76 ILE A N 1
ATOM 570 C CA . ILE A 1 76 ? -18.539 -6.242 22.540 1.00 97.25 76 ILE A CA 1
ATOM 571 C C . ILE A 1 76 ? -19.959 -6.376 23.088 1.00 97.25 76 ILE A C 1
ATOM 573 O O . ILE A 1 76 ? -20.844 -5.600 22.729 1.00 97.25 76 ILE A O 1
ATOM 577 N N . GLU A 1 77 ? -20.176 -7.337 23.973 1.00 98.19 77 GLU A N 1
ATOM 578 C CA . GLU A 1 77 ? -21.475 -7.560 24.597 1.00 98.19 77 GLU A CA 1
ATOM 579 C C . GLU A 1 77 ? -21.521 -6.993 26.018 1.00 98.19 77 GLU A C 1
ATOM 581 O O . GLU A 1 77 ? -20.485 -6.785 26.657 1.00 98.19 77 GLU A O 1
ATOM 586 N N . VAL A 1 78 ? -22.738 -6.751 26.505 1.00 98.38 78 VAL A N 1
ATOM 587 C CA . VAL A 1 78 ? -23.019 -6.279 27.862 1.00 98.38 78 VAL A CA 1
ATOM 588 C C . VAL A 1 78 ? -24.306 -6.918 28.380 1.00 98.38 78 VAL A C 1
ATOM 590 O O . VAL A 1 78 ? -25.236 -7.154 27.608 1.00 98.38 78 VAL A O 1
ATOM 593 N N . ASN A 1 79 ? -24.367 -7.209 29.678 1.00 97.81 79 ASN A N 1
ATOM 594 C CA . ASN A 1 79 ? -25.570 -7.718 30.338 1.00 97.81 79 ASN A CA 1
ATOM 595 C C . ASN A 1 79 ? -26.252 -6.633 31.198 1.00 97.81 79 ASN A C 1
ATOM 597 O O . ASN A 1 79 ? -25.775 -5.502 31.285 1.00 97.81 79 ASN A O 1
ATOM 601 N N . GLU A 1 80 ? -27.375 -6.966 31.840 1.00 97.06 80 GLU A N 1
ATOM 602 C CA . GLU A 1 80 ? -28.132 -6.010 32.667 1.00 97.06 80 GLU A CA 1
ATOM 603 C C . GLU A 1 80 ? -27.348 -5.508 33.894 1.00 97.06 80 GLU A C 1
ATOM 605 O O . GLU A 1 80 ? -27.651 -4.438 34.416 1.00 97.06 80 GLU A O 1
ATOM 610 N N . GLU A 1 81 ? -26.312 -6.232 34.331 1.00 97.06 81 GLU A N 1
ATOM 611 C CA . GLU A 1 81 ? -25.422 -5.821 35.423 1.00 97.06 81 GLU A CA 1
ATOM 612 C C . GLU A 1 81 ? -24.198 -5.005 34.963 1.00 97.06 81 GLU A C 1
ATOM 614 O O . GLU A 1 81 ? -23.249 -4.854 35.734 1.00 97.06 81 GLU A O 1
ATOM 619 N N . GLU A 1 82 ? -24.188 -4.502 33.722 1.00 97.00 82 GLU A N 1
ATOM 620 C CA . GLU A 1 82 ? -23.061 -3.768 33.119 1.00 97.00 82 GLU A CA 1
ATOM 621 C C . GLU A 1 82 ? -21.736 -4.552 33.150 1.00 97.00 82 GLU A C 1
ATOM 623 O O . GLU A 1 82 ? -20.651 -3.997 33.355 1.00 97.00 82 GLU A O 1
ATOM 628 N N . LYS A 1 83 ? -21.811 -5.870 32.952 1.00 98.50 83 LYS A N 1
ATOM 629 C CA . LYS A 1 83 ? -20.638 -6.722 32.756 1.00 98.50 83 LYS A CA 1
ATOM 630 C C . LYS A 1 83 ? -20.449 -7.020 31.281 1.00 98.50 83 LYS A C 1
ATOM 632 O O . LYS A 1 83 ? -21.411 -7.304 30.571 1.00 98.50 83 LYS A O 1
ATOM 637 N N . PHE A 1 84 ? -19.198 -6.998 30.846 1.00 98.62 84 PHE A N 1
ATOM 638 C CA . PHE A 1 84 ? -18.813 -7.026 29.444 1.00 98.62 84 PHE A CA 1
ATOM 639 C C . PHE A 1 84 ? -18.059 -8.304 29.087 1.00 98.62 84 PHE A C 1
ATOM 641 O O . PHE A 1 84 ? -17.343 -8.870 29.919 1.00 98.62 84 PHE A O 1
ATOM 648 N N . TRP A 1 85 ? -18.202 -8.743 27.838 1.00 98.19 85 TRP A N 1
ATOM 649 C CA . TRP A 1 85 ? -17.419 -9.840 27.269 1.00 98.19 85 TRP A CA 1
ATOM 650 C C . TRP A 1 85 ? -17.302 -9.726 25.748 1.00 98.19 85 TRP A C 1
ATOM 652 O O . TRP A 1 85 ? -18.028 -8.968 25.103 1.00 98.19 85 TRP A O 1
ATOM 662 N N . ILE A 1 86 ? -16.386 -10.504 25.172 1.00 96.25 86 ILE A N 1
ATOM 663 C CA . ILE A 1 86 ? -16.308 -10.737 23.726 1.00 96.25 86 ILE A CA 1
ATOM 664 C C . ILE A 1 86 ? -16.939 -12.102 23.437 1.00 96.25 86 ILE A C 1
ATOM 666 O O . ILE A 1 86 ? -16.629 -13.085 24.110 1.00 96.25 86 ILE A O 1
ATOM 670 N N . LYS A 1 87 ? -17.847 -12.160 22.458 1.00 94.62 87 LYS A N 1
ATOM 671 C CA . LYS A 1 87 ? -18.402 -13.424 21.949 1.00 94.62 87 LYS A CA 1
ATOM 672 C C . LYS A 1 87 ? -17.296 -14.300 21.373 1.00 94.62 87 LYS A C 1
ATOM 674 O O . LYS A 1 87 ? -16.411 -13.782 20.699 1.00 94.62 87 LYS A O 1
ATOM 679 N N . GLU A 1 88 ? -17.367 -15.607 21.612 1.00 91.06 88 GLU A N 1
ATOM 680 C CA . GLU A 1 88 ? -16.321 -16.560 21.222 1.00 91.06 88 GLU A CA 1
ATOM 681 C C . GLU A 1 88 ? -16.019 -16.486 19.718 1.00 91.06 88 GLU A C 1
ATOM 683 O O . GLU A 1 88 ? -14.858 -16.412 19.325 1.00 91.06 88 GLU A O 1
ATOM 688 N N . GLU A 1 89 ? -17.052 -16.356 18.882 1.00 91.38 89 GLU A N 1
ATOM 689 C CA . GLU A 1 89 ? -16.914 -16.217 17.430 1.00 91.38 89 GLU A CA 1
ATOM 690 C C . GLU A 1 89 ? -16.222 -14.919 16.967 1.00 91.38 89 GLU A C 1
ATOM 692 O O . GLU A 1 89 ? -15.756 -14.846 15.831 1.00 91.38 89 GLU A O 1
ATOM 697 N N . ASN A 1 90 ? -16.139 -13.897 17.826 1.00 91.56 90 ASN A N 1
ATOM 698 C CA . ASN A 1 90 ? -15.560 -12.588 17.505 1.00 91.56 90 ASN A CA 1
ATOM 699 C C . ASN A 1 90 ? -14.141 -12.400 18.066 1.00 91.56 90 ASN A C 1
ATOM 701 O O . ASN A 1 90 ? -13.500 -11.394 17.750 1.00 91.56 90 ASN A O 1
ATOM 705 N N . VAL A 1 91 ? -13.642 -13.330 18.889 1.00 88.00 91 VAL A N 1
ATOM 706 C CA . VAL A 1 91 ? -12.318 -13.226 19.529 1.00 88.00 91 VAL A CA 1
ATOM 707 C C . VAL A 1 91 ? -11.210 -13.068 18.489 1.00 88.00 91 VAL A C 1
ATOM 709 O O . VAL A 1 91 ? -10.389 -12.157 18.601 1.00 88.00 91 VAL A O 1
ATOM 712 N N . ASP A 1 92 ? -11.230 -13.888 17.438 1.00 85.88 92 ASP A N 1
ATOM 713 C CA . ASP A 1 92 ? -10.215 -13.847 16.381 1.00 85.88 92 ASP A CA 1
ATOM 714 C C . ASP A 1 92 ? -10.260 -12.530 15.589 1.00 85.88 92 ASP A C 1
ATOM 716 O O . ASP A 1 92 ? -9.220 -11.934 15.298 1.00 85.88 92 ASP A O 1
ATOM 720 N N . ALA A 1 93 ? -11.463 -12.025 15.293 1.00 85.50 93 ALA A N 1
ATOM 721 C CA . ALA A 1 93 ? -11.661 -10.779 14.550 1.00 85.50 93 ALA A CA 1
ATOM 722 C C . ALA A 1 93 ? -11.212 -9.533 15.337 1.00 85.50 93 ALA A C 1
ATOM 724 O O . ALA A 1 93 ? -10.798 -8.538 14.739 1.00 85.50 93 ALA A O 1
ATOM 725 N N . LEU A 1 94 ? -11.278 -9.588 16.670 1.00 85.12 94 LEU A N 1
ATOM 726 C CA . LEU A 1 94 ? -10.807 -8.537 17.577 1.00 85.12 94 LEU A CA 1
ATOM 727 C C . LEU A 1 94 ? -9.377 -8.785 18.089 1.00 85.12 94 LEU A C 1
ATOM 729 O O . LEU A 1 94 ? -8.875 -8.038 18.933 1.00 85.12 94 LEU A O 1
ATOM 733 N N . GLY A 1 95 ? -8.701 -9.807 17.559 1.00 73.56 95 GLY A N 1
ATOM 734 C CA . GLY A 1 95 ? -7.291 -10.079 17.801 1.00 73.56 95 GLY A CA 1
ATOM 735 C C . GLY A 1 95 ? -6.362 -9.112 17.057 1.00 73.56 95 GLY A C 1
ATOM 736 O O . GLY A 1 95 ? -6.695 -8.552 16.013 1.00 73.56 95 GLY A O 1
ATOM 737 N N . ASN A 1 96 ? -5.138 -8.951 17.568 1.00 65.19 96 ASN A N 1
ATOM 738 C CA . ASN A 1 96 ? -4.157 -7.962 17.088 1.00 65.19 96 ASN A CA 1
ATOM 739 C C . ASN A 1 96 ? -3.656 -8.156 15.637 1.00 65.19 96 ASN A C 1
ATOM 741 O O . ASN A 1 96 ? -2.857 -7.350 15.168 1.00 65.19 96 ASN A O 1
ATOM 745 N N . SER A 1 97 ? -4.085 -9.202 14.930 1.00 65.00 97 SER A N 1
ATOM 746 C CA . SER A 1 97 ? -3.638 -9.540 13.570 1.00 65.00 97 SER A CA 1
ATOM 747 C C . SER A 1 97 ? -4.735 -9.466 12.503 1.00 65.00 97 SER A C 1
ATOM 749 O O . SER A 1 97 ? -4.470 -9.795 11.349 1.00 65.00 97 SER A O 1
ATOM 751 N N . CYS A 1 98 ? -5.958 -9.071 12.861 1.00 77.88 98 CYS A N 1
ATOM 752 C CA . CYS A 1 98 ? -7.064 -8.947 11.912 1.00 77.88 98 CYS A CA 1
ATOM 753 C C . CYS A 1 98 ? -6.903 -7.685 11.042 1.00 77.88 98 CYS A C 1
ATOM 755 O O . CYS A 1 98 ? -6.705 -6.590 11.575 1.00 77.88 98 CYS A O 1
ATOM 757 N N . PHE A 1 99 ? -6.993 -7.819 9.713 1.00 76.19 99 PHE A N 1
ATOM 758 C CA . PHE A 1 99 ? -6.776 -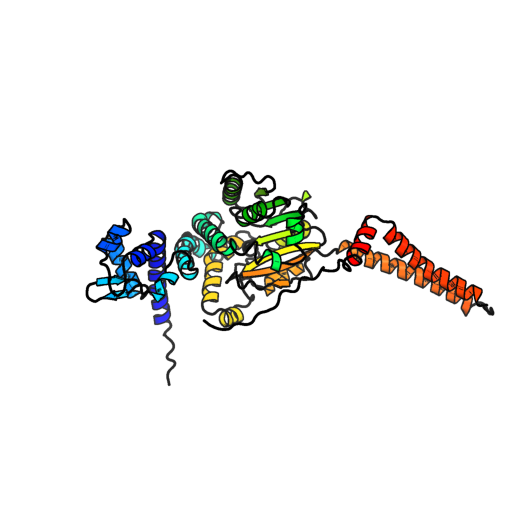6.713 8.769 1.00 76.19 99 PHE A CA 1
ATOM 759 C C . PHE A 1 99 ? -7.755 -5.559 9.012 1.00 76.19 99 PHE A C 1
ATOM 761 O O . PHE A 1 99 ? -7.337 -4.414 9.162 1.00 76.19 99 PHE A O 1
ATOM 768 N N . GLU A 1 100 ? -9.048 -5.853 9.139 1.00 82.38 100 GLU A N 1
ATOM 769 C CA . GLU A 1 100 ? -10.110 -4.875 9.384 1.00 82.38 100 GLU A CA 1
ATOM 770 C C . GLU A 1 100 ? -9.889 -4.107 10.692 1.00 82.38 100 GLU A C 1
ATOM 772 O O . GLU A 1 100 ? -10.147 -2.901 10.777 1.00 82.38 100 GLU A O 1
ATOM 777 N N . LEU A 1 101 ? -9.369 -4.792 11.712 1.00 81.25 101 LEU A N 1
ATOM 778 C CA . LEU A 1 101 ? -9.010 -4.170 12.976 1.00 81.25 101 LEU A CA 1
ATOM 779 C C . LEU A 1 101 ? -7.798 -3.249 12.780 1.00 81.25 101 LEU A C 1
ATOM 781 O O . LEU A 1 101 ? -7.848 -2.083 13.161 1.00 81.25 101 LEU A O 1
ATOM 785 N N . VAL A 1 102 ? -6.726 -3.722 12.134 1.00 79.06 102 VAL A N 1
ATOM 786 C CA . VAL A 1 102 ? -5.531 -2.917 11.811 1.00 79.06 102 VAL A CA 1
ATOM 787 C C . VAL A 1 102 ? -5.918 -1.640 11.056 1.00 79.06 102 VAL A C 1
ATOM 789 O O . VAL A 1 102 ? -5.481 -0.557 11.442 1.00 79.06 102 VAL A O 1
ATOM 792 N N . MET A 1 103 ? -6.825 -1.728 10.079 1.00 82.19 103 MET A N 1
ATOM 793 C CA . MET A 1 103 ? -7.323 -0.577 9.317 1.00 82.19 103 MET A CA 1
ATOM 794 C C . MET A 1 103 ? -7.914 0.541 10.192 1.00 82.19 103 MET A C 1
ATOM 796 O O . MET A 1 103 ? -7.764 1.715 9.864 1.00 82.19 103 MET A O 1
ATOM 800 N N . ASN A 1 104 ? -8.532 0.228 11.334 1.00 85.06 104 ASN A N 1
ATOM 801 C CA . ASN A 1 104 ? -9.054 1.257 12.241 1.00 85.06 104 ASN A CA 1
ATOM 802 C C . ASN A 1 104 ? -7.930 2.060 12.918 1.00 85.06 104 ASN A C 1
ATOM 804 O O . ASN A 1 104 ? -8.061 3.268 13.132 1.00 85.06 104 ASN A O 1
ATOM 808 N N . GLY A 1 105 ? -6.791 1.421 13.194 1.00 82.31 105 GLY A N 1
ATOM 809 C CA . GLY A 1 105 ? -5.616 2.061 13.784 1.00 82.31 105 GLY A CA 1
ATOM 810 C C . GLY A 1 105 ? -4.993 3.157 12.911 1.00 82.31 105 GLY A C 1
ATOM 811 O O . GLY A 1 105 ? -4.361 4.072 13.453 1.00 82.31 105 GLY A O 1
ATOM 812 N N . MET A 1 106 ? -5.216 3.099 11.590 1.00 84.31 106 MET A N 1
ATOM 813 C CA . MET A 1 106 ? -4.648 4.030 10.608 1.00 84.31 106 MET A CA 1
ATOM 814 C C . MET A 1 106 ? -5.415 5.355 10.496 1.00 84.31 106 MET A C 1
ATOM 816 O O . MET A 1 106 ? -4.842 6.346 10.054 1.00 84.31 106 MET A O 1
ATOM 820 N N . MET A 1 107 ? -6.704 5.392 10.854 1.00 85.62 107 MET A N 1
ATOM 821 C CA . MET A 1 107 ? -7.571 6.544 10.555 1.00 85.62 107 MET A CA 1
ATOM 822 C C . MET A 1 107 ? -7.133 7.812 11.291 1.00 85.62 107 MET A C 1
ATOM 824 O O . MET A 1 107 ? -7.050 8.879 10.691 1.00 85.62 107 MET A O 1
ATOM 828 N N . ALA A 1 108 ? -6.803 7.690 12.579 1.00 85.94 108 ALA A N 1
ATOM 829 C CA . ALA A 1 108 ? -6.330 8.817 13.377 1.00 85.94 108 ALA A CA 1
ATOM 830 C C . ALA A 1 108 ? -5.050 9.461 12.800 1.00 85.94 108 ALA A C 1
ATOM 832 O O . ALA A 1 108 ? -5.091 10.659 12.533 1.00 85.94 108 ALA A O 1
ATOM 833 N N . PRO A 1 109 ? -3.949 8.718 12.546 1.00 88.94 109 PRO A N 1
ATOM 834 C CA . PRO A 1 109 ? -2.747 9.318 11.968 1.00 88.94 109 PRO A CA 1
ATOM 835 C C . PRO A 1 109 ? -2.938 9.799 10.521 1.00 88.94 109 PRO A C 1
ATOM 837 O O . PRO A 1 109 ? -2.306 10.773 10.128 1.00 88.94 109 PRO A O 1
ATOM 840 N N . LEU A 1 110 ? -3.818 9.170 9.730 1.00 91.00 110 LEU A N 1
ATOM 841 C CA . LEU A 1 110 ? -4.133 9.608 8.362 1.00 91.00 110 LEU A CA 1
ATOM 842 C C . LEU A 1 110 ? -4.762 11.011 8.322 1.00 91.00 110 LEU A C 1
ATOM 844 O O . LEU A 1 110 ? -4.524 11.771 7.388 1.00 91.00 110 LEU A O 1
ATOM 848 N N . LEU A 1 111 ? -5.583 11.343 9.321 1.00 91.38 111 LEU A N 1
ATOM 849 C CA . LEU A 1 111 ? -6.344 12.592 9.374 1.00 91.38 111 LEU A CA 1
ATOM 850 C C . LEU A 1 111 ? -5.640 13.710 10.160 1.00 91.38 111 LEU A C 1
ATOM 852 O O . LEU A 1 111 ? -6.195 14.801 10.265 1.00 91.38 111 LEU A O 1
ATOM 856 N N . GLU A 1 112 ? -4.433 13.478 10.689 1.00 92.31 112 GLU A N 1
ATOM 857 C CA . GLU A 1 112 ? -3.660 14.497 11.419 1.00 92.31 112 GLU A CA 1
ATOM 858 C C . GLU A 1 112 ? -3.525 15.832 10.647 1.00 92.31 112 GLU A C 1
ATOM 860 O O . GLU A 1 112 ? -3.781 16.875 11.250 1.00 92.31 112 GLU A O 1
ATOM 865 N N . PRO A 1 113 ? -3.213 15.856 9.332 1.00 93.81 113 PRO A N 1
ATOM 866 C CA . PRO A 1 113 ? -3.081 17.101 8.574 1.00 93.81 113 PRO A CA 1
ATOM 867 C C . PRO A 1 113 ? -4.372 17.534 7.849 1.00 93.81 113 PRO A C 1
ATOM 869 O O . PRO A 1 113 ? -4.293 18.193 6.811 1.00 93.81 113 PRO A O 1
ATOM 872 N N . ILE A 1 114 ? -5.568 17.181 8.347 1.00 93.75 114 ILE A N 1
ATOM 873 C CA . ILE A 1 114 ? -6.836 17.442 7.634 1.00 93.75 114 ILE A CA 1
ATOM 874 C C . ILE A 1 114 ? -7.066 18.926 7.301 1.00 93.75 114 ILE A C 1
ATOM 876 O O . ILE A 1 114 ? -7.546 19.231 6.212 1.00 93.75 114 ILE A O 1
ATOM 880 N N . ASP A 1 115 ? -6.681 19.854 8.179 1.00 95.06 115 ASP A N 1
ATOM 881 C CA . ASP A 1 115 ? -6.838 21.293 7.923 1.00 95.06 115 ASP A CA 1
ATOM 882 C C . ASP A 1 115 ? -5.906 21.772 6.797 1.00 95.06 115 ASP A C 1
ATOM 884 O O . ASP A 1 115 ? -6.326 22.522 5.916 1.00 95.06 115 ASP A O 1
ATOM 888 N N . ASN A 1 116 ? -4.666 21.269 6.755 1.00 95.00 116 ASN A N 1
ATOM 889 C CA . ASN A 1 116 ? -3.736 21.554 5.658 1.00 95.00 116 ASN A CA 1
ATOM 890 C C . ASN A 1 116 ? -4.250 20.960 4.341 1.00 95.00 116 ASN A C 1
ATOM 892 O O . ASN A 1 116 ? -4.149 21.590 3.289 1.00 95.00 116 ASN A O 1
ATOM 896 N N . LEU A 1 117 ? -4.855 19.770 4.401 1.00 94.50 117 LEU A N 1
ATOM 897 C CA . LEU A 1 117 ? -5.489 19.153 3.244 1.00 94.50 117 LEU A CA 1
ATOM 898 C C . LEU A 1 117 ? -6.655 20.000 2.723 1.00 94.50 117 LEU A C 1
ATOM 900 O O . LEU A 1 117 ? -6.784 20.164 1.515 1.00 94.50 117 LEU A O 1
ATOM 904 N N . VAL A 1 118 ? -7.483 20.578 3.599 1.00 96.12 118 VAL A N 1
ATOM 905 C CA . VAL A 1 118 ? -8.565 21.490 3.189 1.00 96.12 118 VAL A CA 1
ATOM 906 C C . VAL A 1 118 ? -8.019 22.691 2.409 1.00 96.12 118 VAL A C 1
ATOM 908 O O . VAL A 1 118 ? -8.656 23.129 1.447 1.00 96.12 118 VAL A O 1
ATOM 911 N N . GLU A 1 119 ? -6.834 23.200 2.752 1.00 97.00 119 GLU A N 1
ATOM 912 C CA . GLU A 1 119 ? -6.185 24.254 1.966 1.00 97.00 119 GLU A CA 1
ATOM 913 C C . GLU A 1 119 ? -5.784 23.773 0.562 1.00 97.00 119 GLU A C 1
ATOM 915 O O . GLU A 1 119 ? -6.015 24.511 -0.395 1.00 97.00 119 GLU A O 1
ATOM 920 N N . CYS A 1 120 ? -5.295 22.536 0.395 1.00 95.12 120 CYS A N 1
ATOM 921 C CA . CYS A 1 120 ? -4.993 21.955 -0.927 1.00 95.12 120 CYS A CA 1
ATOM 922 C C . CYS A 1 120 ? -6.217 21.873 -1.857 1.00 95.12 120 CYS A C 1
ATOM 924 O O . CYS A 1 120 ? -6.074 21.872 -3.076 1.00 95.12 120 CYS A O 1
ATOM 926 N N . PHE A 1 121 ? -7.438 21.806 -1.312 1.00 94.75 121 PHE A N 1
ATOM 927 C CA . PHE A 1 121 ? -8.663 21.786 -2.124 1.00 94.75 121 PHE A CA 1
ATOM 928 C C . PHE A 1 121 ? -8.989 23.150 -2.745 1.00 94.75 121 PHE A C 1
ATOM 930 O O . PHE A 1 121 ? -9.791 23.234 -3.680 1.00 94.75 121 PHE A O 1
ATOM 937 N N . LYS A 1 122 ? -8.419 24.240 -2.220 1.00 96.38 122 LYS A N 1
ATOM 938 C CA . LYS A 1 122 ? -8.663 25.586 -2.738 1.00 96.38 122 LYS A CA 1
ATOM 939 C C . LYS A 1 122 ? -7.838 25.798 -4.000 1.00 96.38 122 LYS A C 1
ATOM 941 O O . LYS A 1 122 ? -6.670 25.447 -4.058 1.00 96.38 122 LYS A O 1
ATOM 946 N N . LYS A 1 123 ? -8.430 26.467 -4.992 1.00 93.44 123 LYS A N 1
ATOM 947 C CA . LYS A 1 123 ? -7.775 26.758 -6.278 1.00 93.44 123 LYS A CA 1
ATOM 948 C C . LYS A 1 123 ? -6.422 27.474 -6.131 1.00 93.44 123 LYS A C 1
ATOM 950 O O . LYS A 1 123 ? -5.509 27.194 -6.893 1.00 93.44 123 LYS A O 1
ATOM 955 N N . GLU A 1 124 ? -6.325 28.390 -5.171 1.00 94.88 124 GLU A N 1
ATOM 956 C CA . GLU A 1 124 ? -5.111 29.168 -4.875 1.00 94.88 124 GLU A CA 1
ATOM 957 C C . GLU A 1 124 ? -4.285 28.553 -3.725 1.00 94.88 124 GLU A C 1
ATOM 959 O O . GLU A 1 124 ? -3.389 29.197 -3.183 1.00 94.88 124 GLU A O 1
ATOM 964 N N . GLY A 1 125 ? -4.644 27.341 -3.290 1.00 93.56 125 GLY A N 1
ATOM 965 C CA . GLY A 1 125 ? -3.953 26.601 -2.245 1.00 93.56 125 GLY A CA 1
ATOM 966 C C . GLY A 1 125 ? -2.680 25.910 -2.746 1.00 93.56 125 GLY A C 1
ATOM 967 O O . GLY A 1 125 ? -2.353 25.966 -3.934 1.00 93.56 125 GLY A O 1
ATOM 968 N N . PRO A 1 126 ? -1.938 25.252 -1.843 1.00 95.06 126 PRO A N 1
ATOM 969 C CA . PRO A 1 126 ? -0.765 24.469 -2.217 1.00 95.06 126 PRO A CA 1
ATOM 970 C C . PRO A 1 126 ? -1.153 23.271 -3.096 1.00 95.06 126 PRO A C 1
ATOM 972 O O . PRO A 1 126 ? -2.227 22.696 -2.929 1.00 95.06 126 PRO A O 1
ATOM 975 N N . PHE A 1 127 ? -0.253 22.851 -3.993 1.00 94.12 127 PHE A N 1
ATOM 976 C CA . PHE A 1 127 ? -0.508 21.715 -4.893 1.00 94.12 127 PHE A CA 1
ATOM 977 C C . PHE A 1 127 ? -0.733 20.388 -4.153 1.00 94.12 127 PHE A C 1
ATOM 979 O O . PHE A 1 127 ? -1.469 19.523 -4.622 1.00 94.12 127 PHE A O 1
ATOM 986 N N . GLY A 1 128 ? -0.097 20.232 -2.995 1.00 94.44 128 GLY A N 1
ATOM 987 C CA . GLY A 1 128 ? -0.098 19.005 -2.224 1.00 94.44 128 GLY A CA 1
ATOM 988 C C . GLY A 1 128 ? 0.522 19.210 -0.850 1.00 94.44 128 GLY A C 1
ATOM 989 O O . GLY A 1 128 ? 0.709 20.343 -0.401 1.00 94.44 128 GLY A O 1
ATOM 990 N N . LEU A 1 129 ? 0.854 18.104 -0.194 1.00 93.50 129 LEU A N 1
ATOM 991 C CA . LEU A 1 129 ? 1.442 18.093 1.138 1.00 93.50 129 LEU A CA 1
ATOM 992 C C . LEU A 1 129 ? 2.778 17.356 1.113 1.00 93.50 129 LEU A C 1
ATOM 994 O O . LEU A 1 129 ? 2.903 16.290 0.519 1.00 93.50 129 LEU A O 1
ATOM 998 N N . GLU A 1 130 ? 3.769 17.925 1.795 1.00 89.00 130 GLU A N 1
ATOM 999 C CA . GLU A 1 130 ? 5.055 17.266 2.014 1.00 89.00 130 GLU A CA 1
ATOM 1000 C C . GLU A 1 130 ? 4.900 15.941 2.754 1.00 89.00 130 GLU A C 1
ATOM 1002 O O . GLU A 1 130 ? 4.118 15.836 3.704 1.00 89.00 130 GLU A O 1
ATOM 1007 N N . TYR A 1 131 ? 5.723 14.963 2.372 1.00 82.56 131 TYR A N 1
ATOM 1008 C CA . TYR A 1 131 ? 5.716 13.625 2.957 1.00 82.56 131 TYR A CA 1
ATOM 1009 C C . TYR A 1 131 ? 5.884 13.679 4.487 1.00 82.56 131 TYR A C 1
ATOM 1011 O O . TYR A 1 131 ? 5.159 13.012 5.215 1.00 82.56 131 TYR A O 1
ATOM 1019 N N . SER A 1 132 ? 6.749 14.544 5.022 1.00 84.69 132 SER A N 1
ATOM 1020 C CA . SER A 1 132 ? 7.002 14.654 6.471 1.00 84.69 132 SER A CA 1
ATOM 1021 C C . SER A 1 132 ? 5.765 14.995 7.320 1.00 84.69 132 SER A C 1
ATOM 1023 O O . SER A 1 132 ? 5.723 14.651 8.505 1.00 84.69 132 SER A O 1
ATOM 1025 N N . GLN A 1 133 ? 4.723 15.591 6.730 1.00 89.44 133 GLN A N 1
ATOM 1026 C CA . GLN A 1 133 ? 3.462 15.896 7.421 1.00 89.44 133 GLN A CA 1
ATOM 1027 C C . GLN A 1 133 ? 2.635 14.645 7.763 1.00 89.44 133 GLN A C 1
ATOM 1029 O O . GLN A 1 133 ? 1.679 14.743 8.526 1.00 89.44 133 GLN A O 1
ATOM 1034 N N . PHE A 1 134 ? 3.020 13.473 7.248 1.00 89.81 134 PHE A N 1
ATOM 1035 C CA . PHE A 1 134 ? 2.354 12.189 7.475 1.00 89.81 134 PHE A CA 1
ATOM 1036 C C . PHE A 1 134 ? 3.222 11.188 8.257 1.00 89.81 134 PHE A C 1
ATOM 1038 O O . PHE A 1 134 ? 3.000 9.982 8.178 1.00 89.81 134 PHE A O 1
ATOM 1045 N N . SER A 1 135 ? 4.208 11.655 9.031 1.00 86.62 135 SER A N 1
ATOM 1046 C CA . SER A 1 135 ? 5.204 10.797 9.704 1.00 86.62 135 SER A CA 1
ATOM 1047 C C . SER A 1 135 ? 4.595 9.640 10.523 1.00 86.62 135 SER A C 1
ATOM 1049 O O . SER A 1 135 ? 5.042 8.494 10.426 1.00 86.62 135 SER A O 1
ATOM 1051 N N . ASN A 1 136 ? 3.535 9.898 11.302 1.00 86.75 136 ASN A N 1
ATOM 1052 C CA . ASN A 1 136 ? 2.856 8.854 12.083 1.00 86.75 136 ASN A CA 1
ATOM 1053 C C . ASN A 1 136 ? 2.125 7.845 11.188 1.00 86.75 136 ASN A C 1
ATOM 1055 O O . ASN A 1 136 ? 2.159 6.639 11.447 1.00 86.75 136 ASN A O 1
ATOM 1059 N N . PHE A 1 137 ? 1.489 8.329 10.120 1.00 89.88 137 PHE A N 1
ATOM 1060 C CA . PHE A 1 137 ? 0.810 7.481 9.146 1.00 89.88 137 PHE A CA 1
ATOM 1061 C C . PHE A 1 137 ? 1.807 6.613 8.368 1.00 89.88 137 PHE A C 1
ATOM 1063 O O . PHE A 1 137 ? 1.546 5.438 8.142 1.00 89.88 137 PHE A O 1
ATOM 1070 N N . GLN A 1 138 ? 2.994 7.127 8.053 1.00 85.69 138 GLN A N 1
ATOM 1071 C CA . GLN A 1 138 ? 4.056 6.369 7.382 1.00 85.69 138 GLN A CA 1
ATOM 1072 C C . GLN A 1 138 ? 4.619 5.251 8.244 1.00 85.69 138 GLN A C 1
ATOM 1074 O O . GLN A 1 138 ? 4.809 4.136 7.762 1.00 85.69 138 GLN A O 1
ATOM 1079 N N . SER A 1 139 ? 4.856 5.523 9.528 1.00 84.88 139 SER A N 1
ATOM 1080 C CA . SER A 1 139 ? 5.273 4.492 10.483 1.00 84.88 139 SER A CA 1
ATOM 1081 C C . SER A 1 139 ? 4.240 3.359 10.556 1.00 84.88 139 SER A C 1
ATOM 1083 O O . SER A 1 139 ? 4.581 2.169 10.520 1.00 84.88 139 SER A O 1
ATOM 1085 N N . PHE A 1 140 ? 2.955 3.729 10.561 1.00 86.56 140 PHE A N 1
ATOM 1086 C CA . PHE A 1 140 ? 1.856 2.776 10.497 1.00 86.56 140 PHE A CA 1
ATOM 1087 C C . PHE A 1 140 ? 1.857 1.980 9.178 1.00 86.56 140 PHE A C 1
ATOM 1089 O O . PHE A 1 140 ? 1.839 0.750 9.212 1.00 86.56 140 PHE A O 1
ATOM 1096 N N . MET A 1 141 ? 1.944 2.656 8.027 1.00 86.81 141 MET A N 1
ATOM 1097 C CA . MET A 1 141 ? 2.006 2.036 6.697 1.00 86.81 141 MET A CA 1
ATOM 1098 C C . MET A 1 141 ? 3.184 1.067 6.572 1.00 86.81 141 MET A C 1
ATOM 1100 O O . MET A 1 141 ? 3.016 -0.032 6.052 1.00 86.81 141 MET A O 1
ATOM 1104 N N . GLY A 1 142 ? 4.357 1.422 7.103 1.00 86.69 142 GLY A N 1
ATOM 1105 C CA . GLY A 1 142 ? 5.529 0.548 7.126 1.00 86.69 142 GLY A CA 1
ATOM 1106 C C . GLY A 1 142 ? 5.298 -0.728 7.939 1.00 86.69 142 GLY A C 1
ATOM 1107 O O . GLY A 1 142 ? 5.635 -1.819 7.483 1.00 86.69 142 GLY A O 1
ATOM 1108 N N . THR A 1 143 ? 4.665 -0.610 9.109 1.00 84.75 143 THR A N 1
ATOM 1109 C CA . THR A 1 143 ? 4.319 -1.762 9.962 1.00 84.75 143 THR A CA 1
ATOM 1110 C C . THR A 1 143 ? 3.278 -2.663 9.296 1.00 84.75 143 THR A C 1
ATOM 1112 O O . THR A 1 143 ? 3.432 -3.883 9.273 1.00 84.75 143 THR A O 1
ATOM 1115 N N . MET A 1 144 ? 2.234 -2.065 8.717 1.00 84.38 144 MET A N 1
ATOM 1116 C CA . MET A 1 144 ? 1.178 -2.787 8.008 1.00 84.38 144 MET A CA 1
ATOM 1117 C C . MET A 1 144 ? 1.720 -3.494 6.761 1.00 84.38 144 MET A C 1
ATOM 1119 O O . MET A 1 144 ? 1.456 -4.677 6.567 1.00 84.38 144 MET A O 1
ATOM 1123 N N . SER A 1 145 ? 2.520 -2.795 5.951 1.00 87.44 145 SER A N 1
ATOM 1124 C CA . SER A 1 145 ? 3.171 -3.353 4.764 1.00 87.44 145 SER A CA 1
ATOM 1125 C C . SER A 1 145 ? 4.053 -4.540 5.138 1.00 87.44 145 SER A C 1
ATOM 1127 O O . SER A 1 145 ? 3.939 -5.592 4.519 1.00 87.44 145 SER A O 1
ATOM 1129 N N . GLN A 1 146 ? 4.853 -4.432 6.206 1.00 88.75 146 GLN A N 1
ATOM 1130 C CA . GLN A 1 146 ? 5.625 -5.564 6.718 1.00 88.75 146 GLN A CA 1
ATOM 1131 C C . GLN A 1 146 ? 4.716 -6.752 7.079 1.00 88.75 146 GLN A C 1
ATOM 1133 O O . GLN A 1 146 ? 4.944 -7.853 6.584 1.00 88.75 146 GLN A O 1
ATOM 1138 N N . ALA A 1 147 ? 3.660 -6.537 7.867 1.00 84.88 147 ALA A N 1
ATOM 1139 C CA . ALA A 1 147 ? 2.760 -7.610 8.295 1.00 84.88 147 ALA A CA 1
ATOM 1140 C C . ALA A 1 147 ? 2.050 -8.324 7.127 1.00 84.88 147 ALA A C 1
ATOM 1142 O O . ALA A 1 147 ? 1.865 -9.541 7.174 1.00 84.88 147 ALA A O 1
ATOM 1143 N N . LEU A 1 148 ? 1.670 -7.585 6.079 1.00 83.50 148 LEU A N 1
ATOM 1144 C CA . LEU A 1 148 ? 1.015 -8.135 4.886 1.00 83.50 148 LEU A CA 1
ATOM 1145 C C . LEU A 1 148 ? 1.993 -8.870 3.961 1.00 83.50 148 LEU A C 1
ATOM 1147 O O . LEU A 1 148 ? 1.634 -9.862 3.329 1.00 83.50 148 LEU A O 1
ATOM 1151 N N . HIS A 1 149 ? 3.227 -8.380 3.862 1.00 90.19 149 HIS A N 1
ATOM 1152 C CA . HIS A 1 149 ? 4.178 -8.821 2.848 1.00 90.19 149 HIS A CA 1
ATOM 1153 C C . HIS A 1 149 ? 5.148 -9.908 3.335 1.00 90.19 149 HIS A C 1
ATOM 1155 O O . HIS A 1 149 ? 5.562 -10.744 2.531 1.00 90.19 149 HIS A O 1
ATOM 1161 N N . GLU A 1 150 ? 5.485 -9.946 4.628 1.00 89.69 150 GLU A N 1
ATOM 1162 C CA . GLU A 1 150 ? 6.536 -10.811 5.194 1.00 89.69 150 GLU A CA 1
ATOM 1163 C C . GLU A 1 150 ? 6.392 -12.285 4.828 1.00 89.69 150 GLU A C 1
ATOM 1165 O O . GLU A 1 150 ? 7.367 -12.923 4.436 1.00 89.69 150 GLU A O 1
ATOM 1170 N N . LYS A 1 151 ? 5.170 -12.816 4.886 1.00 89.62 151 LYS A N 1
ATOM 1171 C CA . LYS A 1 151 ? 4.917 -14.232 4.606 1.00 89.62 151 LYS A CA 1
ATOM 1172 C C . LYS A 1 151 ? 4.851 -14.580 3.127 1.00 89.62 151 LYS A C 1
ATOM 1174 O O . LYS A 1 151 ? 4.956 -15.757 2.827 1.00 89.62 151 LYS A O 1
ATOM 1179 N N . HIS A 1 152 ? 4.651 -13.604 2.241 1.00 93.94 152 HIS A N 1
ATOM 1180 C CA . HIS A 1 152 ? 4.221 -13.857 0.861 1.00 93.94 152 HIS A CA 1
ATOM 1181 C C . HIS A 1 152 ? 5.183 -13.323 -0.202 1.00 93.94 152 HIS A C 1
ATOM 1183 O O . HIS A 1 152 ? 5.179 -13.812 -1.330 1.00 93.94 152 HIS A O 1
ATOM 1189 N N . VAL A 1 153 ? 6.037 -12.344 0.117 1.00 94.56 153 VAL A N 1
ATOM 1190 C CA . VAL A 1 153 ? 6.985 -11.772 -0.858 1.00 94.56 153 VAL A CA 1
ATOM 1191 C C . VAL A 1 153 ? 7.915 -12.842 -1.433 1.00 94.56 153 VAL A C 1
ATOM 1193 O O . VAL A 1 153 ? 8.089 -12.921 -2.648 1.00 94.56 153 VAL A O 1
ATOM 1196 N N . VAL A 1 154 ? 8.492 -13.684 -0.575 1.00 94.62 154 VAL A N 1
ATOM 1197 C CA . VAL A 1 154 ? 9.445 -14.718 -1.001 1.00 94.62 154 VAL A CA 1
ATOM 1198 C C . VAL A 1 154 ? 8.734 -15.936 -1.589 1.00 94.62 154 VAL A C 1
ATOM 1200 O O . VAL A 1 154 ? 9.117 -16.399 -2.661 1.00 94.62 154 VAL A O 1
ATOM 1203 N N . SER A 1 155 ? 7.718 -16.456 -0.899 1.00 93.75 155 SER A N 1
ATOM 1204 C CA . SER A 1 155 ? 7.063 -17.729 -1.230 1.00 93.75 155 SER A CA 1
ATOM 1205 C C . SER A 1 155 ? 6.066 -17.647 -2.378 1.00 93.75 155 SER A C 1
ATOM 1207 O O . SER A 1 155 ? 5.907 -18.633 -3.090 1.00 93.75 155 SER A O 1
ATOM 1209 N N . ASP A 1 156 ? 5.394 -16.507 -2.556 1.00 94.19 156 ASP A N 1
ATOM 1210 C CA . ASP A 1 156 ? 4.254 -16.389 -3.470 1.00 94.19 156 ASP A CA 1
ATOM 1211 C C . ASP A 1 156 ? 4.509 -15.337 -4.558 1.00 94.19 156 ASP A C 1
ATOM 1213 O O . ASP A 1 156 ? 4.422 -15.628 -5.753 1.00 94.19 156 ASP A O 1
ATOM 1217 N N . MET A 1 157 ? 4.904 -14.121 -4.164 1.00 94.81 157 MET A N 1
ATOM 1218 C CA . MET A 1 157 ? 5.074 -12.992 -5.081 1.00 94.81 157 MET A CA 1
ATOM 1219 C C . MET A 1 157 ? 6.213 -13.201 -6.083 1.00 94.81 157 MET A C 1
ATOM 1221 O O . MET A 1 157 ? 6.003 -13.043 -7.287 1.00 94.81 157 MET A O 1
ATOM 1225 N N . LEU A 1 158 ? 7.418 -13.544 -5.613 1.00 94.19 158 LEU A N 1
ATOM 1226 C CA . LEU A 1 158 ? 8.573 -13.735 -6.495 1.00 94.19 158 LEU A CA 1
ATOM 1227 C C . LEU A 1 158 ? 8.352 -14.846 -7.539 1.00 94.19 158 LEU A C 1
ATOM 1229 O O . LEU A 1 158 ? 8.582 -14.577 -8.722 1.00 94.19 158 LEU A O 1
ATOM 1233 N N . PRO A 1 159 ? 7.854 -16.048 -7.179 1.00 93.94 159 PRO A N 1
ATOM 1234 C CA . PRO A 1 159 ? 7.490 -17.061 -8.171 1.00 93.94 159 PRO A CA 1
ATOM 1235 C C . PRO A 1 159 ? 6.461 -16.574 -9.202 1.00 93.94 159 PRO A C 1
ATOM 1237 O O . PRO A 1 159 ? 6.556 -16.924 -10.380 1.00 93.94 159 PRO A O 1
ATOM 1240 N N . ALA A 1 160 ? 5.505 -15.732 -8.795 1.00 93.25 160 ALA A N 1
ATOM 1241 C CA . ALA A 1 160 ? 4.442 -15.242 -9.674 1.00 93.25 160 ALA A CA 1
ATOM 1242 C C . ALA A 1 160 ? 4.933 -14.245 -10.749 1.00 93.25 160 ALA A C 1
ATOM 1244 O O . ALA A 1 160 ? 4.385 -14.210 -11.859 1.00 93.25 160 ALA A O 1
ATOM 1245 N N . ILE A 1 161 ? 5.997 -13.475 -10.470 1.00 89.12 161 ILE A N 1
ATOM 1246 C CA . ILE A 1 161 ? 6.620 -12.520 -11.412 1.00 89.12 161 ILE A CA 1
ATOM 1247 C C . ILE A 1 161 ? 7.217 -13.237 -12.641 1.00 89.12 161 ILE A C 1
ATOM 1249 O O . ILE A 1 161 ? 7.220 -12.682 -13.740 1.00 89.12 161 ILE A O 1
ATOM 1253 N N . GLY A 1 162 ? 7.618 -14.507 -12.521 1.00 85.31 162 GLY A N 1
ATOM 1254 C CA . GLY A 1 162 ? 8.098 -15.317 -13.645 1.00 85.31 162 GLY A CA 1
ATOM 1255 C C . GLY A 1 162 ? 9.520 -14.963 -14.110 1.00 85.31 162 GLY A C 1
ATOM 1256 O O . GLY A 1 162 ? 10.365 -14.551 -13.321 1.00 85.31 162 GLY A O 1
ATOM 1257 N N . ASN A 1 163 ? 9.822 -15.200 -15.397 1.00 87.12 163 ASN A N 1
ATOM 1258 C CA . ASN A 1 163 ? 11.148 -14.987 -16.020 1.00 87.12 163 ASN A CA 1
ATOM 1259 C C . ASN A 1 163 ? 12.331 -15.668 -15.285 1.00 87.12 163 ASN A C 1
ATOM 1261 O O . ASN A 1 163 ? 13.474 -15.199 -15.350 1.00 87.12 163 ASN A O 1
ATOM 1265 N N . GLY A 1 164 ? 12.051 -16.768 -14.580 1.00 91.38 164 GLY A N 1
ATOM 1266 C CA . GLY A 1 164 ? 13.030 -17.512 -13.788 1.00 91.38 164 GLY A CA 1
ATOM 1267 C C . GLY A 1 164 ? 13.709 -16.663 -12.709 1.00 91.38 164 GLY A C 1
ATOM 1268 O O . GLY A 1 164 ? 14.919 -16.777 -12.512 1.00 91.38 164 GLY A O 1
ATOM 1269 N N . ILE A 1 165 ? 12.988 -15.697 -12.119 1.00 94.38 165 ILE A N 1
ATOM 1270 C CA . ILE A 1 165 ? 13.611 -14.718 -11.226 1.00 94.38 165 ILE A CA 1
ATOM 1271 C C . ILE A 1 165 ? 14.117 -15.351 -9.931 1.00 94.38 165 ILE A C 1
ATOM 1273 O O . ILE A 1 165 ? 15.188 -14.980 -9.463 1.00 94.38 165 ILE A O 1
ATOM 1277 N N . VAL A 1 166 ? 13.398 -16.342 -9.400 1.00 96.19 166 VAL A N 1
ATOM 1278 C CA . VAL A 1 166 ? 13.800 -17.079 -8.197 1.00 96.19 166 VAL A CA 1
ATOM 1279 C C . VAL A 1 166 ? 15.120 -17.799 -8.456 1.00 96.19 166 VAL A C 1
ATOM 1281 O O . VAL A 1 166 ? 16.088 -17.591 -7.732 1.00 96.19 166 VAL A O 1
ATOM 1284 N N . GLU A 1 167 ? 15.220 -18.530 -9.565 1.00 96.00 167 GLU A N 1
ATOM 1285 C CA . GLU A 1 167 ? 16.430 -19.257 -9.945 1.00 96.00 167 GLU A CA 1
ATOM 1286 C C . GLU A 1 167 ? 17.612 -18.310 -10.189 1.00 96.00 167 GLU 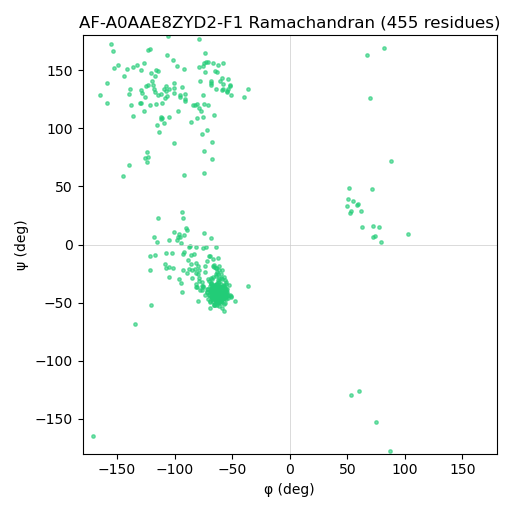A C 1
ATOM 1288 O O . GLU A 1 167 ? 18.751 -18.624 -9.845 1.00 96.00 167 GLU A O 1
ATOM 1293 N N . LYS A 1 168 ? 17.360 -17.127 -10.765 1.00 95.19 168 LYS A N 1
ATOM 1294 C CA . LYS A 1 168 ? 18.378 -16.081 -10.951 1.00 95.19 168 LYS A CA 1
ATOM 1295 C C . LYS A 1 168 ? 18.875 -15.516 -9.617 1.00 95.19 168 LYS A C 1
ATOM 1297 O O . LYS A 1 168 ? 20.081 -15.336 -9.450 1.00 95.19 168 LYS A O 1
ATOM 1302 N N . LEU A 1 169 ? 17.969 -15.251 -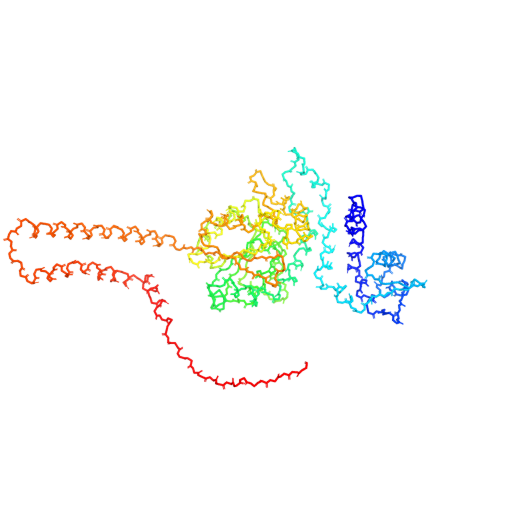8.676 1.00 96.69 169 LEU A N 1
ATOM 1303 C CA . LEU A 1 169 ? 18.309 -14.775 -7.333 1.00 96.69 169 LEU A CA 1
ATOM 1304 C C . LEU A 1 169 ? 19.112 -15.833 -6.553 1.00 96.69 169 LEU A C 1
ATOM 1306 O O . LEU A 1 169 ? 20.116 -15.498 -5.924 1.00 96.69 169 LEU A O 1
ATOM 1310 N N . GLU A 1 170 ? 18.734 -17.110 -6.652 1.00 95.81 170 GLU A N 1
ATOM 1311 C CA . GLU A 1 170 ? 19.440 -18.244 -6.033 1.00 95.81 170 GLU A CA 1
ATOM 1312 C C . GLU A 1 170 ? 20.821 -18.518 -6.652 1.00 95.81 170 GLU A C 1
ATOM 1314 O O . GLU A 1 170 ? 21.786 -18.836 -5.939 1.00 95.81 170 GLU A O 1
ATOM 1319 N N . ALA A 1 171 ? 20.933 -18.402 -7.981 1.00 95.12 171 ALA A N 1
ATOM 1320 C CA . ALA A 1 171 ? 22.195 -18.538 -8.704 1.00 95.12 171 ALA A CA 1
ATOM 1321 C C . ALA A 1 171 ? 23.175 -17.410 -8.343 1.00 95.12 171 ALA A C 1
ATOM 1323 O O . ALA A 1 171 ? 24.375 -17.664 -8.200 1.00 95.12 171 ALA A O 1
ATOM 1324 N N . GLY A 1 172 ? 22.654 -16.199 -8.125 1.00 92.75 172 GLY A N 1
ATOM 1325 C CA . GLY A 1 172 ? 23.421 -15.021 -7.739 1.00 92.75 172 GLY A CA 1
ATOM 1326 C C . GLY A 1 172 ? 23.996 -14.236 -8.915 1.00 92.75 172 GLY A C 1
ATOM 1327 O O . GLY A 1 172 ? 23.757 -14.539 -10.082 1.00 92.75 172 GLY A O 1
ATOM 1328 N N . GLY A 1 173 ? 24.747 -13.179 -8.596 1.00 90.56 173 GLY A N 1
ATOM 1329 C CA . GLY A 1 173 ? 25.316 -12.265 -9.595 1.00 90.56 173 GLY A CA 1
ATOM 1330 C C . GLY A 1 173 ? 24.289 -11.341 -10.260 1.00 90.56 173 GLY A C 1
ATOM 1331 O O . GLY A 1 173 ? 24.637 -10.608 -11.187 1.00 90.56 173 GLY A O 1
ATOM 1332 N N . VAL A 1 174 ? 23.042 -11.356 -9.783 1.00 96.44 174 VAL A N 1
ATOM 1333 C CA . VAL A 1 174 ? 21.996 -10.425 -10.205 1.00 96.44 174 VAL A CA 1
ATOM 1334 C C . VAL A 1 174 ? 21.944 -9.197 -9.313 1.00 96.44 174 VAL A C 1
ATOM 1336 O O . VAL A 1 174 ? 22.277 -9.251 -8.127 1.00 96.44 174 VAL A O 1
ATOM 1339 N N . ARG A 1 175 ? 21.513 -8.084 -9.903 1.00 98.31 175 ARG A N 1
ATOM 1340 C CA . ARG A 1 175 ? 21.287 -6.815 -9.217 1.00 98.31 175 ARG A CA 1
ATOM 1341 C C . ARG A 1 175 ? 19.799 -6.501 -9.195 1.00 98.31 175 ARG A C 1
ATOM 1343 O O . ARG A 1 175 ? 19.150 -6.523 -10.241 1.00 98.31 175 ARG A O 1
ATOM 1350 N N . VAL A 1 176 ? 19.293 -6.183 -8.013 1.00 98.56 176 VAL A N 1
ATOM 1351 C CA . VAL A 1 176 ? 17.896 -5.847 -7.751 1.00 98.56 176 VAL A CA 1
ATOM 1352 C C . VAL A 1 176 ? 17.811 -4.411 -7.254 1.00 98.56 176 VAL A C 1
ATOM 1354 O O . VAL A 1 176 ? 18.551 -4.031 -6.347 1.00 98.56 176 VAL A O 1
ATOM 1357 N N . LEU A 1 177 ? 16.913 -3.630 -7.844 1.00 98.81 177 LEU A N 1
ATOM 1358 C CA . LEU A 1 177 ? 16.567 -2.288 -7.383 1.00 98.81 177 LEU A CA 1
ATOM 1359 C C . LEU A 1 177 ? 15.182 -2.315 -6.740 1.00 98.81 177 LEU A C 1
ATOM 1361 O O . LEU A 1 177 ? 14.248 -2.839 -7.338 1.00 98.81 177 LEU A O 1
ATOM 1365 N N . ASP A 1 178 ? 15.048 -1.730 -5.561 1.00 98.50 178 ASP A N 1
ATOM 1366 C CA . ASP A 1 178 ? 13.785 -1.501 -4.863 1.00 98.50 178 ASP A CA 1
ATOM 1367 C C . ASP A 1 178 ? 13.521 0.010 -4.836 1.00 98.50 178 ASP A C 1
ATOM 1369 O O . ASP A 1 178 ? 14.244 0.770 -4.185 1.00 98.50 178 ASP A O 1
ATOM 1373 N N . VAL A 1 179 ? 12.549 0.454 -5.634 1.00 98.44 179 VAL A N 1
ATOM 1374 C CA . VAL A 1 179 ? 12.215 1.867 -5.844 1.00 98.44 179 VAL A CA 1
ATOM 1375 C C . VAL A 1 179 ? 11.157 2.299 -4.836 1.00 98.44 179 VAL A C 1
ATOM 1377 O O . VAL A 1 179 ? 10.077 1.718 -4.804 1.00 98.44 179 VAL A O 1
ATOM 1380 N N . GLY A 1 180 ? 11.440 3.338 -4.047 1.00 96.19 180 GLY A N 1
ATOM 1381 C CA . GLY A 1 180 ? 10.578 3.734 -2.929 1.00 96.19 180 GLY A CA 1
ATOM 1382 C C . GLY A 1 180 ? 10.666 2.735 -1.774 1.00 96.19 180 GLY A C 1
ATOM 1383 O O . GLY A 1 180 ? 9.647 2.263 -1.277 1.00 96.19 180 GLY A O 1
ATOM 1384 N N . CYS A 1 181 ? 11.888 2.354 -1.384 1.00 96.25 181 CYS A N 1
ATOM 1385 C CA . CYS A 1 181 ? 12.121 1.257 -0.442 1.00 96.25 181 CYS A CA 1
ATOM 1386 C C . CYS A 1 181 ? 11.679 1.559 1.004 1.00 96.25 181 CYS A C 1
ATOM 1388 O O . CYS A 1 181 ? 11.713 0.669 1.863 1.00 96.25 181 CYS A O 1
ATOM 1390 N N . GLY A 1 182 ? 11.329 2.810 1.321 1.00 94.19 182 GLY A N 1
ATOM 1391 C CA . GLY A 1 182 ? 10.908 3.237 2.648 1.00 94.19 182 GLY A CA 1
ATOM 1392 C C . GLY A 1 182 ? 11.920 2.859 3.734 1.00 94.19 182 GLY A C 1
ATOM 1393 O O . GLY A 1 182 ? 13.121 3.090 3.607 1.00 94.19 182 GLY A O 1
ATOM 1394 N N . SER A 1 183 ? 11.439 2.222 4.808 1.00 93.12 183 SER A N 1
ATOM 1395 C CA . SER A 1 183 ? 12.277 1.736 5.924 1.00 93.12 183 SER A CA 1
ATOM 1396 C C . SER A 1 183 ? 13.102 0.475 5.601 1.00 93.12 183 SER A C 1
ATOM 1398 O O . SER A 1 183 ? 13.672 -0.147 6.504 1.00 93.12 183 SER A O 1
ATOM 1400 N N . GLY A 1 184 ? 13.155 0.071 4.327 1.00 94.50 184 GLY A N 1
ATOM 1401 C CA . GLY A 1 184 ? 14.024 -0.983 3.815 1.00 94.50 184 GLY A CA 1
ATOM 1402 C C . GLY A 1 184 ? 13.561 -2.409 4.104 1.00 94.50 184 GLY A C 1
ATOM 1403 O O . GLY A 1 184 ? 14.367 -3.327 3.987 1.00 94.50 184 GLY A O 1
ATOM 1404 N N . PHE A 1 185 ? 12.301 -2.619 4.502 1.00 94.12 185 PHE A N 1
ATOM 1405 C CA . PHE A 1 185 ? 11.790 -3.944 4.872 1.00 94.12 185 PHE A CA 1
ATOM 1406 C C . PHE A 1 185 ? 11.956 -4.981 3.748 1.00 94.12 185 PHE A C 1
ATOM 1408 O O . PHE A 1 185 ? 12.625 -5.991 3.963 1.00 94.12 185 PHE A O 1
ATOM 1415 N N . HIS A 1 186 ? 11.397 -4.724 2.559 1.00 95.50 186 HIS A N 1
ATOM 1416 C CA . HIS A 1 186 ? 11.439 -5.660 1.427 1.00 95.50 186 HIS A CA 1
ATOM 1417 C C . HIS A 1 186 ? 12.868 -5.926 0.970 1.00 95.50 186 HIS A C 1
ATOM 1419 O O . HIS A 1 186 ? 13.279 -7.078 0.859 1.00 95.50 186 HIS A O 1
ATOM 1425 N N . SER A 1 187 ? 13.645 -4.860 0.786 1.00 95.75 187 SER A N 1
ATOM 1426 C CA . SER A 1 187 ? 15.070 -4.931 0.471 1.00 95.75 187 SER A CA 1
ATOM 1427 C C . SER A 1 187 ? 15.866 -5.789 1.466 1.00 95.75 187 SER A C 1
ATOM 1429 O O . SER A 1 187 ? 16.658 -6.628 1.045 1.00 95.75 187 SER A O 1
ATOM 1431 N N . SER A 1 188 ? 15.658 -5.623 2.780 1.00 94.56 188 SER A N 1
ATOM 1432 C CA . SER A 1 188 ? 16.330 -6.438 3.805 1.00 94.56 188 SER A CA 1
ATOM 1433 C C . SER A 1 188 ? 15.884 -7.898 3.779 1.00 94.56 188 SER A C 1
ATOM 1435 O O . SER A 1 188 ? 16.741 -8.777 3.790 1.00 94.56 188 SER A O 1
ATOM 1437 N N . LEU A 1 189 ? 14.576 -8.157 3.681 1.00 94.06 189 LEU A N 1
ATOM 1438 C CA . LEU A 1 189 ? 14.021 -9.512 3.597 1.00 94.06 189 LEU A CA 1
ATOM 1439 C C . LEU A 1 189 ? 14.608 -10.281 2.403 1.00 94.06 189 LEU A C 1
ATOM 1441 O O . LEU A 1 189 ? 15.036 -11.426 2.528 1.00 94.06 189 LEU A O 1
ATOM 1445 N N . LEU A 1 190 ? 14.659 -9.637 1.236 1.00 95.38 190 LEU A N 1
ATOM 1446 C CA . LEU A 1 190 ? 15.191 -10.249 0.023 1.00 95.38 190 LEU A CA 1
ATOM 1447 C C . LEU A 1 190 ? 16.715 -10.414 0.071 1.00 95.38 190 LEU A C 1
ATOM 1449 O O . LEU A 1 190 ? 17.225 -11.442 -0.375 1.00 95.38 190 LEU A O 1
ATOM 1453 N N . ALA A 1 191 ? 17.442 -9.445 0.634 1.00 95.00 191 ALA A N 1
ATOM 1454 C CA . ALA A 1 191 ? 18.891 -9.536 0.796 1.00 95.00 191 ALA A CA 1
ATOM 1455 C C . ALA A 1 191 ? 19.313 -10.667 1.740 1.00 95.00 191 ALA A C 1
ATOM 1457 O O . ALA A 1 191 ? 20.328 -11.318 1.480 1.00 95.00 191 ALA A O 1
ATOM 1458 N N . GLU A 1 192 ? 18.532 -10.913 2.794 1.00 92.94 192 GLU A N 1
ATOM 1459 C CA . GLU A 1 192 ? 18.710 -12.043 3.705 1.00 92.94 192 GLU A CA 1
ATOM 1460 C C . GLU A 1 192 ? 18.448 -13.379 3.003 1.00 92.94 192 GLU A C 1
ATOM 1462 O O . GLU A 1 192 ? 19.266 -14.296 3.087 1.00 92.94 192 GLU A O 1
ATOM 1467 N N . GLN A 1 193 ? 17.346 -13.471 2.254 1.00 94.56 193 GLN A N 1
ATOM 1468 C CA . GLN A 1 193 ? 16.954 -14.693 1.555 1.00 94.56 193 GLN A CA 1
ATOM 1469 C C . GLN A 1 193 ? 17.906 -15.061 0.403 1.00 94.56 193 GLN A C 1
ATOM 1471 O O . GLN A 1 193 ? 18.135 -16.244 0.138 1.00 94.56 193 GLN A O 1
ATOM 1476 N N . TYR A 1 194 ? 18.468 -14.066 -0.288 1.00 95.62 194 TYR A N 1
ATOM 1477 C CA . TYR A 1 194 ? 19.291 -14.257 -1.485 1.00 95.62 194 TYR A CA 1
ATOM 1478 C C . TYR A 1 194 ? 20.680 -13.615 -1.331 1.00 95.62 194 TYR A C 1
ATOM 1480 O O . TYR A 1 194 ? 21.007 -12.642 -2.015 1.00 95.62 194 TYR A O 1
ATOM 1488 N N . PRO A 1 195 ? 21.566 -14.187 -0.494 1.00 94.50 195 PRO A N 1
ATOM 1489 C CA . PRO A 1 195 ? 22.854 -13.578 -0.143 1.00 94.50 195 PRO A CA 1
ATOM 1490 C C . PRO A 1 195 ? 23.851 -13.471 -1.311 1.00 94.50 195 PRO A C 1
ATOM 1492 O O . PRO A 1 195 ? 24.874 -12.800 -1.191 1.00 94.50 195 PRO A O 1
ATOM 1495 N N . LYS A 1 196 ? 23.587 -14.146 -2.440 1.00 95.44 196 LYS A N 1
ATOM 1496 C CA . LYS A 1 196 ? 24.415 -14.088 -3.659 1.00 95.44 196 LYS A CA 1
ATOM 1497 C C . LYS A 1 196 ? 23.951 -13.027 -4.669 1.00 95.44 196 LYS A C 1
ATOM 1499 O O . LYS A 1 196 ? 24.623 -12.827 -5.682 1.00 95.44 196 LYS A O 1
ATOM 1504 N N . ALA A 1 197 ? 22.799 -12.402 -4.438 1.00 97.00 197 ALA A N 1
ATOM 1505 C CA . ALA A 1 197 ? 22.288 -11.284 -5.222 1.00 97.00 197 ALA A CA 1
ATOM 1506 C C . ALA A 1 197 ? 22.618 -9.960 -4.523 1.00 97.00 197 ALA A C 1
ATOM 1508 O O . ALA A 1 197 ? 22.770 -9.928 -3.304 1.00 97.00 197 ALA A O 1
ATOM 1509 N N . HIS A 1 198 ? 22.718 -8.878 -5.294 1.00 97.81 198 HIS A N 1
ATOM 1510 C CA . HIS A 1 198 ? 22.954 -7.527 -4.785 1.00 97.81 198 HIS A CA 1
ATOM 1511 C C . HIS A 1 198 ? 21.670 -6.703 -4.834 1.00 97.81 198 HIS A C 1
ATOM 1513 O O . HIS A 1 198 ? 21.003 -6.664 -5.865 1.00 97.81 198 HIS A O 1
ATOM 1519 N N . PHE A 1 199 ? 21.366 -6.003 -3.748 1.00 98.06 199 PHE A N 1
ATOM 1520 C CA . PHE A 1 199 ? 20.154 -5.218 -3.569 1.00 98.06 199 PHE A CA 1
ATOM 1521 C C . PHE A 1 199 ? 20.493 -3.748 -3.352 1.00 98.06 199 PHE A C 1
ATOM 1523 O O . PHE A 1 199 ? 21.401 -3.411 -2.591 1.00 98.06 199 PHE A O 1
ATOM 1530 N N . VAL A 1 200 ? 19.731 -2.882 -4.004 1.00 98.38 200 VAL A N 1
ATOM 1531 C CA . VAL A 1 200 ? 19.797 -1.431 -3.857 1.00 98.38 200 VAL A CA 1
ATOM 1532 C C . VAL A 1 200 ? 18.393 -0.952 -3.528 1.00 98.38 200 VAL A C 1
ATOM 1534 O O . VAL A 1 200 ? 17.501 -1.096 -4.355 1.00 98.38 200 VAL A O 1
ATOM 1537 N N . GLY A 1 201 ? 18.186 -0.403 -2.337 1.00 98.25 201 GLY A N 1
ATOM 1538 C CA . GLY A 1 201 ? 16.960 0.312 -1.998 1.00 98.25 201 GLY A CA 1
ATOM 1539 C C . GLY A 1 201 ? 17.152 1.809 -2.206 1.00 98.25 201 GLY A C 1
ATOM 1540 O O . GLY A 1 201 ? 18.130 2.376 -1.709 1.00 98.25 201 GLY A O 1
ATOM 1541 N N . LEU A 1 202 ? 16.245 2.451 -2.938 1.00 97.75 202 LEU A N 1
ATOM 1542 C CA . LEU A 1 202 ? 16.255 3.898 -3.126 1.00 97.75 202 LEU A CA 1
ATOM 1543 C C . LEU A 1 202 ? 14.962 4.524 -2.605 1.00 97.75 202 LEU A C 1
ATOM 1545 O O . LEU A 1 202 ? 13.879 3.974 -2.790 1.00 97.75 202 LEU A O 1
ATOM 1549 N N . ASP A 1 203 ? 15.071 5.685 -1.978 1.00 96.38 203 ASP A N 1
ATOM 1550 C CA . ASP A 1 203 ? 13.923 6.458 -1.509 1.00 96.38 203 ASP A CA 1
ATOM 1551 C C . ASP A 1 203 ? 14.290 7.944 -1.461 1.00 96.38 203 ASP A C 1
ATOM 1553 O O . ASP A 1 203 ? 15.458 8.285 -1.275 1.00 96.38 203 ASP A O 1
ATOM 1557 N N . ILE A 1 204 ? 13.315 8.836 -1.623 1.00 93.19 204 ILE A N 1
ATOM 1558 C CA . ILE A 1 204 ? 13.539 10.285 -1.528 1.00 93.19 204 ILE A CA 1
ATOM 1559 C C . ILE A 1 204 ? 13.532 10.769 -0.067 1.00 93.19 204 ILE A C 1
ATOM 1561 O O . ILE A 1 204 ? 14.075 11.826 0.243 1.00 93.19 204 ILE A O 1
ATOM 1565 N N . GLY A 1 205 ? 12.924 10.006 0.848 1.00 90.12 205 GLY A N 1
ATOM 1566 C CA . GLY A 1 205 ? 12.792 10.356 2.256 1.00 90.12 205 GLY A CA 1
ATOM 1567 C C . GLY A 1 205 ? 14.055 10.061 3.063 1.00 90.12 205 GLY A C 1
ATOM 1568 O O . GLY A 1 205 ? 14.341 8.908 3.395 1.00 90.12 205 GLY A O 1
ATOM 1569 N N . SER A 1 206 ? 14.768 11.107 3.485 1.00 90.75 206 SER A N 1
ATOM 1570 C CA . SER A 1 206 ? 15.985 10.992 4.305 1.00 90.75 206 SER A CA 1
ATOM 1571 C C . SER A 1 206 ? 15.774 10.193 5.601 1.00 90.75 206 SER A C 1
ATOM 1573 O O . SER A 1 206 ? 16.612 9.369 5.980 1.00 90.75 206 SER A O 1
ATOM 1575 N N . ASP A 1 207 ? 14.632 10.382 6.271 1.00 89.06 207 ASP A N 1
ATOM 1576 C CA . ASP A 1 207 ? 14.288 9.665 7.506 1.00 89.06 207 ASP A CA 1
ATOM 1577 C C . ASP A 1 207 ? 14.001 8.180 7.259 1.00 89.06 207 ASP A C 1
ATOM 1579 O O . ASP A 1 207 ? 14.367 7.331 8.077 1.00 89.06 207 ASP A O 1
ATOM 1583 N N . ALA A 1 208 ? 13.395 7.849 6.116 1.00 90.38 208 ALA A N 1
ATOM 1584 C CA . ALA A 1 208 ? 13.150 6.473 5.704 1.00 90.38 208 ALA A CA 1
ATOM 1585 C C . ALA A 1 208 ? 14.476 5.756 5.399 1.00 90.38 208 ALA A C 1
ATOM 1587 O O . ALA A 1 208 ? 14.736 4.680 5.939 1.00 90.38 208 ALA A O 1
ATOM 1588 N N . ILE A 1 209 ? 15.380 6.408 4.658 1.00 94.88 209 ILE A N 1
ATOM 1589 C CA . ILE A 1 209 ? 16.727 5.891 4.371 1.00 94.88 209 ILE A CA 1
ATOM 1590 C C . ILE A 1 209 ? 17.558 5.711 5.641 1.00 94.88 209 ILE A C 1
ATOM 1592 O O . ILE A 1 209 ? 18.301 4.732 5.761 1.00 94.88 209 ILE A O 1
ATOM 1596 N N . LYS A 1 210 ? 17.442 6.618 6.616 1.00 93.06 210 LYS A N 1
ATOM 1597 C CA . LYS A 1 210 ? 18.088 6.448 7.921 1.00 93.06 210 LYS A CA 1
ATOM 1598 C C . LYS A 1 210 ? 17.596 5.172 8.613 1.00 93.06 210 LYS A C 1
ATOM 1600 O O . LYS A 1 210 ? 18.420 4.353 9.016 1.00 93.06 210 LYS A O 1
ATOM 1605 N N . GLN A 1 211 ? 16.281 4.961 8.677 1.00 91.69 211 GLN A N 1
ATOM 1606 C CA . GLN A 1 211 ? 15.691 3.744 9.249 1.00 91.69 211 GLN A CA 1
ATOM 1607 C C . GLN A 1 211 ? 16.098 2.480 8.477 1.00 91.69 211 GLN A C 1
ATOM 1609 O O . GLN A 1 211 ? 16.403 1.459 9.091 1.00 91.69 211 GLN A O 1
ATOM 1614 N N . ALA A 1 212 ? 16.173 2.547 7.147 1.00 93.31 212 ALA A N 1
ATOM 1615 C CA . ALA A 1 212 ? 16.625 1.442 6.306 1.00 93.31 212 ALA A CA 1
ATOM 1616 C C . ALA A 1 212 ? 18.089 1.060 6.596 1.00 93.31 212 ALA A C 1
ATOM 1618 O O . ALA A 1 212 ? 18.422 -0.116 6.763 1.00 93.31 212 ALA A O 1
ATOM 1619 N N . LYS A 1 213 ? 18.972 2.054 6.752 1.00 93.12 213 LYS A N 1
ATOM 1620 C CA . LYS A 1 213 ? 20.377 1.849 7.150 1.00 93.12 213 LYS A CA 1
ATOM 1621 C C . LYS A 1 213 ? 20.510 1.285 8.568 1.00 93.12 213 LYS A C 1
ATOM 1623 O O . LYS A 1 213 ? 21.380 0.448 8.812 1.00 93.12 213 LYS A O 1
ATOM 1628 N N . GLU A 1 214 ? 19.646 1.693 9.493 1.00 91.19 214 GLU A N 1
ATOM 1629 C CA . GLU A 1 214 ? 19.573 1.096 10.830 1.00 91.19 214 GLU A CA 1
ATOM 1630 C C . GLU A 1 214 ? 19.102 -0.363 10.753 1.00 91.19 214 GLU A C 1
ATOM 1632 O O . GLU A 1 214 ? 19.745 -1.236 11.331 1.00 91.19 214 GLU A O 1
ATOM 1637 N N . ARG A 1 215 ? 18.058 -0.672 9.968 1.00 88.50 215 ARG A N 1
ATOM 1638 C CA . ARG A 1 215 ? 17.576 -2.047 9.738 1.00 88.50 215 ARG A CA 1
ATOM 1639 C C . ARG A 1 215 ? 18.671 -2.942 9.160 1.00 88.50 215 ARG A C 1
ATOM 1641 O O . ARG A 1 215 ? 18.844 -4.055 9.645 1.00 88.50 215 ARG A O 1
ATOM 1648 N N . LYS A 1 216 ? 19.466 -2.429 8.214 1.00 83.88 216 LYS A N 1
ATOM 1649 C CA . LYS A 1 216 ? 20.617 -3.131 7.618 1.00 83.88 216 LYS A CA 1
ATOM 1650 C C . LYS A 1 216 ? 21.662 -3.588 8.647 1.00 83.88 216 LYS A C 1
ATOM 1652 O O . LYS A 1 216 ? 22.399 -4.532 8.378 1.00 83.88 216 LYS A O 1
ATOM 1657 N N . THR A 1 217 ? 21.783 -2.886 9.774 1.00 80.06 217 THR A N 1
ATOM 1658 C CA . THR A 1 217 ? 22.796 -3.154 10.813 1.00 80.06 217 THR A CA 1
ATOM 1659 C C . THR A 1 217 ? 22.211 -3.779 12.083 1.00 80.06 217 THR A C 1
ATOM 1661 O O . THR A 1 217 ? 22.952 -4.189 12.980 1.00 80.06 217 THR A O 1
ATOM 1664 N N . LYS A 1 218 ? 20.881 -3.869 12.178 1.00 66.25 218 LYS A N 1
ATOM 1665 C CA . LYS A 1 218 ? 20.158 -4.417 13.327 1.00 66.25 218 LYS A CA 1
ATOM 1666 C C . LYS A 1 218 ? 20.178 -5.952 13.290 1.00 66.25 218 LYS A C 1
ATOM 1668 O O . LYS A 1 218 ? 20.256 -6.554 12.230 1.00 66.25 218 LYS A O 1
ATOM 1673 N N . ALA A 1 219 ? 20.092 -6.581 14.465 1.00 56.66 219 ALA A N 1
ATOM 1674 C CA . ALA A 1 219 ? 20.106 -8.042 14.667 1.00 56.66 219 ALA A CA 1
ATOM 1675 C C . ALA A 1 219 ? 21.460 -8.767 14.469 1.00 56.66 219 ALA A C 1
ATOM 1677 O O . ALA A 1 219 ? 21.496 -9.991 14.409 1.00 56.66 219 ALA A O 1
ATOM 1678 N N . GLY A 1 220 ? 22.588 -8.045 14.449 1.00 57.72 220 GLY A N 1
ATOM 1679 C CA . GLY A 1 220 ? 23.929 -8.657 14.463 1.00 57.72 220 GLY A CA 1
ATOM 1680 C C . GLY A 1 220 ? 24.411 -9.199 13.112 1.00 57.72 220 GLY A C 1
ATOM 1681 O O . GLY A 1 220 ? 25.526 -9.712 13.031 1.00 57.72 220 GLY A O 1
ATOM 1682 N N . ALA A 1 221 ? 23.614 -9.042 12.053 1.00 58.88 221 ALA A N 1
ATOM 1683 C CA . ALA A 1 221 ? 24.003 -9.299 10.674 1.00 58.88 221 ALA A CA 1
ATOM 1684 C C . ALA A 1 221 ? 24.326 -7.973 9.968 1.00 58.88 221 ALA A C 1
ATOM 1686 O O . ALA A 1 221 ? 23.587 -6.999 10.084 1.00 58.88 221 ALA A O 1
ATOM 1687 N N . VAL A 1 222 ? 25.437 -7.931 9.230 1.00 74.94 222 VAL A N 1
ATOM 1688 C CA . VAL A 1 222 ? 25.743 -6.841 8.296 1.00 74.94 222 VAL A CA 1
ATOM 1689 C C . VAL A 1 222 ? 25.509 -7.377 6.893 1.00 74.94 222 VAL A C 1
ATOM 1691 O O . VAL A 1 222 ? 26.271 -8.218 6.411 1.00 74.94 222 VAL A O 1
ATOM 1694 N N . PHE A 1 223 ? 24.458 -6.898 6.228 1.00 82.25 223 PHE A N 1
ATOM 1695 C CA . PHE A 1 223 ? 24.187 -7.271 4.841 1.00 82.25 223 PHE A CA 1
ATOM 1696 C C . PHE A 1 223 ? 25.205 -6.601 3.911 1.00 82.25 223 PHE A C 1
ATOM 1698 O O . PHE A 1 223 ? 25.079 -5.430 3.552 1.00 82.25 223 PHE A O 1
ATOM 1705 N N . ASN A 1 224 ? 26.244 -7.336 3.517 1.00 87.38 224 ASN A N 1
ATOM 1706 C CA . ASN A 1 224 ? 27.256 -6.841 2.574 1.00 87.38 224 ASN A CA 1
ATOM 1707 C C . ASN A 1 224 ? 26.724 -6.730 1.135 1.00 87.38 224 ASN A C 1
ATOM 1709 O O . ASN A 1 224 ? 27.345 -6.089 0.293 1.00 87.38 224 ASN A O 1
ATOM 1713 N N . ASN A 1 225 ? 25.575 -7.345 0.858 1.00 94.81 225 ASN A N 1
ATOM 1714 C CA . ASN A 1 225 ? 24.919 -7.383 -0.441 1.00 94.81 225 ASN A CA 1
ATOM 1715 C C . ASN A 1 225 ? 23.748 -6.392 -0.573 1.00 94.81 225 ASN A C 1
ATOM 1717 O O . ASN A 1 225 ? 23.005 -6.485 -1.542 1.00 94.81 225 ASN A O 1
ATOM 1721 N N . LEU A 1 226 ? 23.575 -5.461 0.371 1.00 96.31 226 LEU A N 1
ATOM 1722 C CA . LEU A 1 226 ? 22.475 -4.493 0.388 1.00 96.31 226 LEU A CA 1
ATOM 1723 C C . LEU A 1 226 ? 22.997 -3.065 0.565 1.00 96.31 226 LEU A C 1
ATOM 1725 O O . LEU A 1 226 ? 23.783 -2.805 1.473 1.00 96.31 226 LEU A O 1
ATOM 1729 N N . GLU A 1 227 ? 22.528 -2.115 -0.233 1.00 96.12 227 GLU A N 1
ATOM 1730 C CA . GLU A 1 227 ? 22.792 -0.683 -0.061 1.00 96.12 227 GLU A CA 1
ATOM 1731 C C . GLU A 1 227 ? 21.503 0.143 -0.095 1.00 96.12 227 GLU A C 1
ATOM 1733 O O . GLU A 1 227 ? 20.527 -0.244 -0.729 1.00 96.12 227 GLU A O 1
ATOM 1738 N N . PHE A 1 228 ? 21.504 1.272 0.619 1.00 97.69 228 PHE A N 1
ATOM 1739 C CA . PHE A 1 228 ? 20.375 2.200 0.685 1.00 97.69 228 PHE A CA 1
ATOM 1740 C C . PHE A 1 228 ? 20.825 3.606 0.306 1.00 97.69 228 PHE A C 1
ATOM 1742 O O . PHE A 1 228 ? 21.784 4.127 0.893 1.00 97.69 228 PHE A O 1
ATOM 1749 N N . ILE A 1 229 ? 20.130 4.211 -0.655 1.00 97.00 229 ILE A N 1
ATOM 1750 C CA . ILE A 1 229 ? 20.516 5.472 -1.288 1.00 97.00 229 ILE A CA 1
ATOM 1751 C C . ILE A 1 229 ? 19.336 6.441 -1.251 1.00 97.00 229 ILE A C 1
ATOM 1753 O O . ILE A 1 229 ? 18.229 6.102 -1.652 1.00 97.00 229 ILE A O 1
ATOM 1757 N N . GLU A 1 230 ? 19.591 7.662 -0.787 1.00 97.12 230 GLU A N 1
ATOM 1758 C CA . GLU A 1 230 ? 18.627 8.753 -0.908 1.00 97.12 230 GLU A CA 1
ATOM 1759 C C . GLU A 1 230 ? 18.661 9.284 -2.344 1.00 97.12 230 GLU A C 1
ATOM 1761 O O . GLU A 1 230 ? 19.707 9.752 -2.803 1.00 97.12 230 GLU A O 1
ATOM 1766 N N . CYS A 1 231 ? 17.565 9.130 -3.086 1.00 96.06 231 CYS A N 1
ATOM 1767 C CA . CYS A 1 231 ? 17.509 9.454 -4.508 1.00 96.06 231 CYS A CA 1
ATOM 1768 C C . CYS A 1 231 ? 16.065 9.689 -4.973 1.00 96.06 231 CYS A C 1
ATOM 1770 O O . CYS A 1 231 ? 15.155 8.942 -4.618 1.00 96.06 231 CYS A O 1
ATOM 1772 N N . ASP A 1 232 ? 15.876 10.708 -5.813 1.00 95.38 232 ASP A N 1
ATOM 1773 C CA . ASP A 1 232 ? 14.649 10.907 -6.585 1.00 95.38 232 ASP A CA 1
ATOM 1774 C C . ASP A 1 232 ? 14.564 9.831 -7.681 1.00 95.38 232 ASP A C 1
ATOM 1776 O O . ASP A 1 232 ? 15.436 9.741 -8.549 1.00 95.38 232 ASP A O 1
ATOM 1780 N N . ALA A 1 233 ? 13.504 9.021 -7.656 1.00 96.50 233 ALA A N 1
ATOM 1781 C CA . ALA A 1 233 ? 13.300 7.933 -8.609 1.00 96.50 233 ALA A CA 1
ATOM 1782 C C . ALA A 1 233 ? 13.175 8.414 -10.066 1.00 96.50 233 ALA A C 1
ATOM 1784 O O . ALA A 1 233 ? 13.423 7.638 -10.984 1.00 96.50 233 ALA A O 1
ATOM 1785 N N . GLY A 1 234 ? 12.817 9.682 -10.298 1.00 96.00 234 GLY A N 1
ATOM 1786 C CA . GLY A 1 234 ? 12.810 10.294 -11.628 1.00 96.00 234 GLY A CA 1
ATOM 1787 C C . GLY A 1 234 ? 14.183 10.774 -12.113 1.00 96.00 234 GLY A C 1
ATOM 1788 O O . GLY A 1 234 ? 14.270 11.305 -13.220 1.00 96.00 234 GLY A O 1
ATOM 1789 N N . LYS A 1 235 ? 15.241 10.642 -11.297 1.00 96.44 235 LYS A N 1
ATOM 1790 C CA . LYS A 1 235 ? 16.610 11.115 -11.574 1.00 96.44 235 LYS A CA 1
ATOM 1791 C C . LYS A 1 235 ? 17.655 10.156 -10.986 1.00 96.44 235 LYS A C 1
ATOM 1793 O O . LYS A 1 235 ? 18.478 10.545 -10.151 1.00 96.44 235 LYS A O 1
ATOM 1798 N N . MET A 1 236 ? 17.622 8.896 -11.412 1.00 97.94 236 MET A N 1
ATOM 1799 C CA . MET A 1 236 ? 18.569 7.882 -10.952 1.00 97.94 236 MET A CA 1
ATOM 1800 C C . MET A 1 236 ? 19.968 8.119 -11.558 1.00 97.94 236 MET A C 1
ATOM 1802 O O . MET A 1 236 ? 20.102 8.733 -12.618 1.00 97.94 236 MET A O 1
ATOM 1806 N N . PRO A 1 237 ? 21.053 7.615 -10.940 1.00 97.44 237 PRO A N 1
ATOM 1807 C CA . PRO A 1 237 ? 22.403 7.762 -11.484 1.00 97.44 237 PRO A CA 1
ATOM 1808 C C . PRO A 1 237 ? 22.545 7.271 -12.938 1.00 97.44 237 PRO A C 1
ATOM 1810 O O . PRO A 1 237 ? 22.132 6.165 -13.290 1.00 97.44 237 PRO A O 1
ATOM 1813 N N . GLU A 1 238 ? 23.200 8.061 -13.791 1.00 96.19 238 GLU A N 1
ATOM 1814 C CA . GLU A 1 238 ? 23.473 7.718 -15.204 1.00 96.19 238 GLU A CA 1
ATOM 1815 C C . GLU A 1 238 ? 24.234 6.386 -15.350 1.00 96.19 238 GLU A C 1
ATOM 1817 O O . GLU A 1 238 ? 23.922 5.557 -16.207 1.00 96.19 238 GLU A O 1
ATOM 1822 N N . ILE A 1 239 ? 25.169 6.121 -14.428 1.00 96.88 239 ILE A N 1
ATOM 1823 C CA . ILE A 1 239 ? 25.979 4.891 -14.377 1.00 96.88 239 ILE A CA 1
ATOM 1824 C C . ILE A 1 239 ? 25.147 3.612 -14.165 1.00 96.88 239 ILE A C 1
ATOM 1826 O O . ILE A 1 239 ? 25.667 2.509 -14.311 1.00 96.88 239 ILE A O 1
ATOM 1830 N N . TRP A 1 240 ? 23.863 3.733 -13.813 1.00 97.88 240 TRP A N 1
ATOM 1831 C CA . TRP A 1 240 ? 22.961 2.595 -13.633 1.00 97.88 240 TRP A CA 1
ATOM 1832 C C . TRP A 1 240 ? 22.276 2.117 -14.912 1.00 97.88 240 TRP A C 1
ATOM 1834 O O . TRP A 1 240 ? 21.530 1.141 -14.843 1.00 97.88 240 TRP A O 1
ATOM 1844 N N . THR A 1 241 ? 22.515 2.751 -16.062 1.00 97.38 241 THR A N 1
ATOM 1845 C CA . THR A 1 241 ? 21.985 2.274 -17.350 1.00 97.38 241 THR A CA 1
ATOM 1846 C C . THR A 1 241 ? 22.315 0.793 -17.547 1.00 97.38 241 THR A C 1
ATOM 1848 O O . THR A 1 241 ? 23.465 0.390 -17.380 1.00 97.38 241 THR A O 1
ATOM 1851 N N . ASP A 1 242 ? 21.298 -0.015 -17.861 1.00 96.88 242 ASP A N 1
ATOM 1852 C CA . ASP A 1 242 ? 21.426 -1.462 -18.078 1.00 96.88 242 ASP A CA 1
ATOM 1853 C C . ASP A 1 242 ? 22.167 -2.220 -16.957 1.00 96.88 242 ASP A C 1
ATOM 1855 O O . ASP A 1 242 ? 22.951 -3.139 -17.210 1.00 96.88 242 ASP A O 1
ATOM 1859 N N . SER A 1 243 ? 21.936 -1.858 -15.693 1.00 97.31 243 SER A N 1
ATOM 1860 C CA . SER A 1 243 ? 22.661 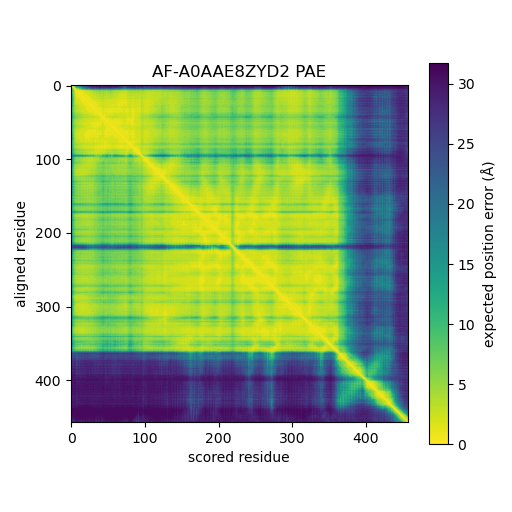-2.439 -14.555 1.00 97.31 243 SER A CA 1
ATOM 1861 C C . SER A 1 243 ? 21.838 -3.402 -13.695 1.00 97.31 243 SER A C 1
ATOM 1863 O O . SER A 1 243 ? 22.436 -4.253 -13.031 1.00 97.31 243 SER A O 1
ATOM 1865 N N . PHE A 1 244 ? 20.504 -3.348 -13.747 1.00 98.44 244 PHE A N 1
ATOM 1866 C CA . PHE A 1 244 ? 19.624 -4.166 -12.901 1.00 98.44 244 PHE A CA 1
ATOM 1867 C C . PHE A 1 244 ? 18.922 -5.287 -13.668 1.00 98.44 244 PHE A C 1
ATOM 1869 O O . PHE A 1 244 ? 18.402 -5.091 -14.763 1.00 98.44 244 PHE A O 1
ATOM 1876 N N . ASP A 1 245 ? 18.888 -6.480 -13.080 1.00 97.75 245 ASP A N 1
ATOM 1877 C CA . ASP A 1 245 ? 18.177 -7.646 -13.618 1.00 97.75 245 ASP A CA 1
ATOM 1878 C C . ASP A 1 245 ? 16.696 -7.643 -13.209 1.00 97.75 245 ASP A C 1
ATOM 1880 O O . ASP A 1 245 ? 15.841 -8.162 -13.935 1.00 97.75 245 ASP A O 1
ATOM 1884 N N . LEU A 1 246 ? 16.405 -7.044 -12.051 1.00 98.31 246 LEU A N 1
ATOM 1885 C CA . LEU A 1 246 ? 15.072 -6.882 -11.487 1.00 98.31 246 LEU A CA 1
ATOM 1886 C C . LEU A 1 246 ? 14.930 -5.483 -10.892 1.00 98.31 246 LEU A C 1
ATOM 1888 O O . LEU A 1 246 ? 15.791 -5.038 -10.137 1.00 98.31 246 LEU A O 1
ATOM 1892 N N . VAL A 1 247 ? 13.822 -4.820 -11.193 1.00 98.69 247 VAL A N 1
ATOM 1893 C CA . VAL A 1 247 ? 13.377 -3.625 -10.479 1.00 98.69 247 VAL A CA 1
ATOM 1894 C C . VAL A 1 247 ? 12.029 -3.934 -9.837 1.00 98.69 247 VAL A C 1
ATOM 1896 O O . VAL A 1 247 ? 11.150 -4.515 -10.478 1.00 98.69 247 VAL A O 1
ATOM 1899 N N . LEU A 1 248 ? 11.880 -3.570 -8.571 1.00 98.50 248 LEU A N 1
ATOM 1900 C CA . LEU A 1 248 ? 10.674 -3.705 -7.771 1.00 98.50 248 LEU A CA 1
ATOM 1901 C C . LEU A 1 248 ? 10.197 -2.312 -7.360 1.00 98.50 248 LEU A C 1
ATOM 1903 O O . LEU A 1 248 ? 11.009 -1.425 -7.108 1.00 98.50 248 LEU A O 1
ATOM 1907 N N . ILE A 1 249 ? 8.885 -2.125 -7.291 1.00 97.75 249 ILE A N 1
ATOM 1908 C CA . ILE A 1 249 ? 8.262 -0.972 -6.636 1.00 97.75 249 ILE A CA 1
ATOM 1909 C C . ILE A 1 249 ? 7.036 -1.470 -5.871 1.00 97.75 249 ILE A C 1
ATOM 1911 O O . ILE A 1 249 ? 6.213 -2.206 -6.427 1.00 97.75 249 ILE A O 1
ATOM 1915 N N . PHE A 1 250 ? 6.933 -1.097 -4.597 1.00 96.06 250 PHE A N 1
ATOM 1916 C CA . PHE A 1 250 ? 5.861 -1.531 -3.701 1.00 96.06 250 PHE A CA 1
ATOM 1917 C C . PHE A 1 250 ? 5.011 -0.339 -3.270 1.00 96.06 250 PHE A C 1
ATOM 1919 O O . PHE A 1 250 ? 5.439 0.432 -2.421 1.00 96.06 250 PHE A O 1
ATOM 1926 N N . ASP A 1 251 ? 3.821 -0.188 -3.862 1.00 94.69 251 ASP A N 1
ATOM 1927 C CA . ASP A 1 251 ? 2.838 0.857 -3.528 1.00 94.69 251 ASP A CA 1
ATOM 1928 C C . ASP A 1 251 ? 3.416 2.284 -3.468 1.00 94.69 251 ASP A C 1
ATOM 1930 O O . ASP A 1 251 ? 2.967 3.114 -2.686 1.00 94.69 251 ASP A O 1
ATOM 1934 N N . ALA A 1 252 ? 4.409 2.578 -4.311 1.00 95.12 252 ALA A N 1
ATOM 1935 C CA . ALA A 1 252 ? 5.097 3.869 -4.322 1.00 95.12 252 ALA A CA 1
ATOM 1936 C C . ALA A 1 252 ? 5.011 4.603 -5.669 1.00 95.12 252 ALA A C 1
ATOM 1938 O O . ALA A 1 252 ? 5.415 5.763 -5.752 1.00 95.12 252 ALA A O 1
ATOM 1939 N N . CYS A 1 253 ? 4.516 3.966 -6.742 1.00 96.38 253 CYS A N 1
ATOM 1940 C CA . CYS A 1 253 ? 4.490 4.590 -8.069 1.00 96.38 253 CYS A CA 1
ATOM 1941 C C . CYS A 1 253 ? 3.407 5.670 -8.145 1.00 96.38 253 CYS A C 1
ATOM 1943 O O . CYS A 1 253 ? 3.656 6.765 -8.645 1.00 96.38 253 CYS A O 1
ATOM 1945 N N . HIS A 1 254 ? 2.218 5.387 -7.610 1.00 95.69 254 HIS A N 1
ATOM 1946 C CA . HIS A 1 254 ? 1.094 6.325 -7.617 1.00 95.69 254 HIS A CA 1
ATOM 1947 C C . HIS A 1 254 ? 1.301 7.587 -6.759 1.00 95.69 254 HIS A C 1
ATOM 1949 O O . HIS A 1 254 ? 0.603 8.581 -6.979 1.00 95.69 254 HIS A O 1
ATOM 1955 N N . ASP A 1 255 ? 2.262 7.544 -5.832 1.00 94.12 255 ASP A N 1
ATOM 1956 C CA . ASP A 1 255 ? 2.675 8.653 -4.963 1.00 94.12 255 ASP A CA 1
ATOM 1957 C C . ASP A 1 255 ? 3.821 9.487 -5.561 1.00 94.12 255 ASP A C 1
ATOM 1959 O O . ASP A 1 255 ? 4.180 10.529 -5.017 1.00 94.12 255 ASP A O 1
ATOM 1963 N N . GLN A 1 256 ? 4.402 9.073 -6.694 1.00 94.38 256 GLN A N 1
ATOM 1964 C CA . GLN A 1 256 ? 5.413 9.880 -7.377 1.00 94.38 256 GLN A CA 1
ATOM 1965 C C . GLN A 1 256 ? 4.779 11.148 -7.953 1.00 94.38 256 GLN A C 1
ATOM 1967 O O . GLN A 1 256 ? 3.730 11.080 -8.595 1.00 94.38 256 GLN A O 1
ATOM 1972 N N . CYS A 1 257 ? 5.473 12.288 -7.849 1.00 93.69 257 CYS A N 1
ATOM 1973 C CA . CYS A 1 257 ? 5.034 13.494 -8.555 1.00 93.69 257 CYS A CA 1
ATOM 1974 C C . CYS A 1 257 ? 5.040 13.275 -10.081 1.00 93.69 257 CYS A C 1
ATOM 1976 O O . CYS A 1 257 ? 4.092 13.608 -10.797 1.00 93.69 257 CYS A O 1
ATOM 1978 N N . ARG A 1 258 ? 6.105 12.636 -10.582 1.00 96.06 258 ARG A N 1
ATOM 1979 C CA . ARG A 1 258 ? 6.309 12.301 -11.997 1.00 96.06 258 ARG A CA 1
ATOM 1980 C C . ARG A 1 258 ? 6.514 10.793 -12.179 1.00 96.06 258 ARG A C 1
ATOM 1982 O O . ARG A 1 258 ? 7.643 10.347 -12.400 1.00 96.06 258 ARG A O 1
ATOM 1989 N N . PRO A 1 259 ? 5.440 9.983 -12.087 1.00 96.94 259 PRO A N 1
ATOM 1990 C CA . PRO A 1 259 ? 5.544 8.534 -12.241 1.00 96.94 259 PRO A CA 1
ATOM 1991 C C . PRO A 1 259 ? 6.007 8.143 -13.647 1.00 96.94 259 PRO A C 1
ATOM 1993 O O . PRO A 1 259 ? 6.628 7.105 -13.826 1.00 96.94 259 PRO A O 1
ATOM 1996 N N . ASP A 1 260 ? 5.764 8.986 -14.651 1.00 97.31 260 ASP A N 1
ATOM 1997 C CA . ASP A 1 260 ? 6.291 8.809 -16.000 1.00 97.31 260 ASP A CA 1
ATOM 1998 C C . ASP A 1 260 ? 7.820 8.878 -16.053 1.00 97.31 260 ASP A C 1
ATOM 2000 O O . ASP A 1 260 ? 8.430 7.997 -16.656 1.00 97.31 260 ASP A O 1
ATOM 2004 N N . LEU A 1 261 ? 8.433 9.859 -15.382 1.00 97.75 261 LEU A N 1
ATOM 2005 C CA . LEU A 1 261 ? 9.893 9.975 -15.294 1.00 97.75 261 LEU A CA 1
ATOM 2006 C C . LEU A 1 261 ? 10.493 8.827 -14.475 1.00 97.75 261 LEU A C 1
ATOM 2008 O O . LEU A 1 261 ? 11.476 8.228 -14.898 1.00 97.75 261 LEU A O 1
ATOM 2012 N N . CYS A 1 262 ? 9.856 8.459 -13.360 1.00 97.88 262 CYS A N 1
ATOM 2013 C CA . CYS A 1 262 ? 10.249 7.291 -12.569 1.00 97.88 262 CYS A CA 1
ATOM 2014 C C . CYS A 1 262 ? 10.264 6.012 -13.425 1.00 97.88 262 CYS A C 1
ATOM 2016 O O . CYS A 1 262 ? 11.269 5.308 -13.484 1.00 97.88 262 CYS A O 1
ATOM 2018 N N . VAL A 1 263 ? 9.192 5.730 -14.172 1.00 98.38 263 VAL A N 1
ATOM 2019 C CA . VAL A 1 263 ? 9.126 4.530 -15.022 1.00 98.38 263 VAL A CA 1
ATOM 2020 C C . VAL A 1 263 ? 10.110 4.603 -16.202 1.00 98.38 263 VAL A C 1
ATOM 2022 O O . VAL A 1 263 ? 10.644 3.568 -16.606 1.00 98.38 263 VAL A O 1
ATOM 2025 N N . GLN A 1 264 ? 10.388 5.790 -16.752 1.00 98.12 264 GLN A N 1
ATOM 2026 C CA . GLN A 1 264 ? 11.432 5.969 -17.774 1.00 98.12 264 GLN A CA 1
ATOM 2027 C C . GLN A 1 264 ? 12.823 5.624 -17.232 1.00 98.12 264 GLN A C 1
ATOM 2029 O O . GLN A 1 264 ? 13.569 4.898 -17.892 1.00 98.12 264 GLN A O 1
ATOM 2034 N N . GLU A 1 265 ? 13.144 6.070 -16.018 1.00 98.50 265 GLU A N 1
ATOM 2035 C CA . GLU A 1 265 ? 14.391 5.711 -15.343 1.00 98.50 265 GLU A CA 1
ATOM 2036 C C . GLU A 1 265 ? 14.458 4.212 -15.055 1.00 98.50 265 GLU A C 1
ATOM 2038 O O . GLU A 1 265 ? 15.464 3.580 -15.370 1.00 98.50 265 GLU A O 1
ATOM 2043 N N . ILE A 1 266 ? 13.366 3.601 -14.584 1.00 98.56 266 ILE A N 1
ATOM 2044 C CA . ILE A 1 266 ? 13.274 2.145 -14.400 1.00 98.56 266 ILE A CA 1
ATOM 2045 C C . ILE A 1 266 ? 13.580 1.407 -15.710 1.00 98.56 266 ILE A C 1
ATOM 2047 O O . ILE A 1 266 ? 14.384 0.472 -15.728 1.00 98.56 266 ILE A O 1
ATOM 2051 N N . HIS A 1 267 ? 12.994 1.839 -16.829 1.00 97.88 267 HIS A N 1
ATOM 2052 C CA . HIS A 1 267 ? 13.294 1.266 -18.140 1.00 97.88 267 HIS A CA 1
ATOM 2053 C C . HIS A 1 267 ? 14.770 1.459 -18.533 1.00 97.88 267 HIS A C 1
ATOM 2055 O O . HIS A 1 267 ? 15.388 0.546 -19.085 1.00 97.88 267 HIS A O 1
ATOM 2061 N N . ARG A 1 268 ? 15.369 2.623 -18.257 1.00 97.44 268 ARG A N 1
ATOM 2062 C CA . ARG A 1 268 ? 16.785 2.899 -18.551 1.00 97.44 268 ARG A CA 1
ATOM 2063 C C . ARG A 1 268 ? 17.721 1.999 -17.742 1.00 97.44 268 ARG A C 1
ATOM 2065 O O . ARG A 1 268 ? 18.633 1.409 -18.320 1.00 97.44 268 ARG A O 1
ATOM 2072 N N . VAL A 1 269 ? 17.497 1.874 -16.435 1.00 98.31 269 VAL A N 1
ATOM 2073 C CA . VAL A 1 269 ? 18.407 1.156 -15.529 1.00 98.31 269 VAL A CA 1
ATOM 2074 C C . VAL A 1 269 ? 18.264 -0.365 -15.593 1.00 98.31 269 VAL A C 1
ATOM 2076 O O . VAL A 1 269 ? 19.197 -1.092 -15.243 1.00 98.31 269 VAL A O 1
ATOM 2079 N N . LEU A 1 270 ? 17.120 -0.868 -16.063 1.00 97.94 270 LEU A N 1
ATOM 2080 C CA . LEU A 1 270 ? 16.943 -2.288 -16.352 1.00 97.94 270 LEU A CA 1
ATOM 2081 C C . LEU A 1 270 ? 17.865 -2.732 -17.479 1.00 97.94 270 LEU A C 1
ATOM 2083 O O . LEU A 1 270 ? 17.900 -2.112 -18.536 1.00 97.94 270 LEU A O 1
ATOM 2087 N N . LYS A 1 271 ? 18.542 -3.863 -17.284 1.00 95.50 271 LYS A N 1
ATOM 2088 C CA . LYS A 1 271 ? 19.230 -4.598 -18.347 1.00 95.50 271 LYS A CA 1
ATOM 2089 C C . LYS A 1 271 ? 18.252 -4.989 -19.456 1.00 95.50 271 LYS A C 1
ATOM 2091 O O . LYS A 1 271 ? 17.065 -5.206 -19.183 1.00 95.50 271 LYS A O 1
ATOM 2096 N N . PRO A 1 272 ? 18.732 -5.217 -20.688 1.00 90.44 272 PRO A N 1
ATOM 2097 C CA . PRO A 1 272 ? 17.941 -5.910 -21.693 1.00 90.44 272 PRO A CA 1
ATOM 2098 C C . PRO A 1 272 ? 17.466 -7.270 -21.156 1.00 90.44 272 PRO A C 1
ATOM 2100 O O . PRO A 1 272 ? 18.250 -8.045 -20.608 1.00 90.44 272 PRO A O 1
ATOM 2103 N N . ASN A 1 273 ? 16.173 -7.564 -21.308 1.00 88.38 273 ASN A N 1
ATOM 2104 C CA . ASN A 1 273 ? 15.467 -8.712 -20.719 1.00 88.38 273 ASN A CA 1
ATOM 2105 C C . ASN A 1 273 ? 15.412 -8.739 -19.174 1.00 88.38 273 ASN A C 1
ATOM 2107 O O . ASN A 1 273 ? 15.075 -9.769 -18.576 1.00 88.38 273 ASN A O 1
ATOM 2111 N N . GLY A 1 274 ? 15.716 -7.610 -18.533 1.00 94.50 274 GLY A N 1
ATOM 2112 C CA . GLY A 1 274 ? 15.422 -7.361 -17.128 1.00 94.50 274 GLY A CA 1
ATOM 2113 C C . GLY A 1 274 ? 13.915 -7.272 -16.879 1.00 94.50 274 GLY A C 1
ATOM 2114 O O . GLY A 1 274 ? 13.127 -6.990 -17.790 1.00 94.50 274 GLY A O 1
ATOM 2115 N N . THR A 1 275 ? 13.517 -7.544 -15.638 1.00 96.19 275 THR A N 1
ATOM 2116 C CA . THR A 1 275 ? 12.106 -7.592 -15.226 1.00 96.19 275 THR A CA 1
ATOM 2117 C C . THR A 1 275 ? 11.776 -6.405 -14.339 1.00 96.19 275 THR A C 1
ATOM 2119 O O . THR A 1 275 ? 12.509 -6.113 -13.402 1.00 96.19 275 THR A O 1
ATOM 2122 N N . PHE A 1 276 ? 10.657 -5.749 -14.604 1.00 98.25 276 PHE A N 1
ATOM 2123 C CA . PHE A 1 276 ? 10.047 -4.784 -13.706 1.00 98.25 276 PHE A CA 1
ATOM 2124 C C . PHE A 1 276 ? 8.804 -5.412 -13.081 1.00 98.25 276 PHE A C 1
ATOM 2126 O O . PHE A 1 276 ? 7.948 -5.905 -13.814 1.00 98.25 276 PHE A O 1
ATOM 2133 N N . ALA A 1 277 ? 8.681 -5.386 -11.757 1.00 97.88 277 ALA A N 1
ATOM 2134 C CA . ALA A 1 277 ? 7.447 -5.749 -11.074 1.00 97.88 277 ALA A CA 1
ATOM 2135 C C . ALA A 1 277 ? 6.946 -4.584 -10.216 1.00 97.88 277 ALA A C 1
ATOM 2137 O O . ALA A 1 277 ? 7.627 -4.128 -9.298 1.00 97.88 277 ALA A O 1
ATOM 2138 N N . MET A 1 278 ? 5.735 -4.126 -10.523 1.00 97.75 278 MET A N 1
ATOM 2139 C 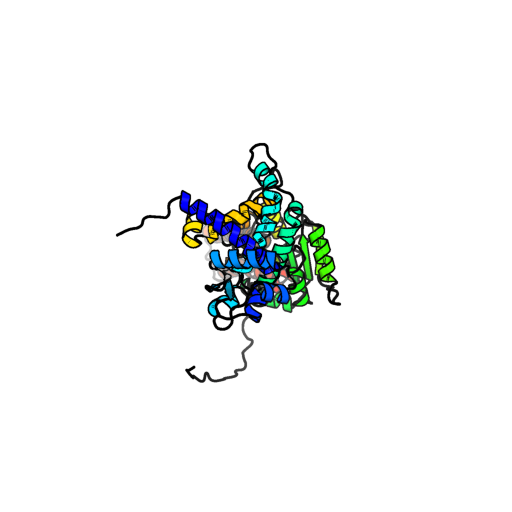CA . MET A 1 278 ? 5.063 -3.039 -9.821 1.00 97.75 278 MET A CA 1
ATOM 2140 C C . MET A 1 278 ? 3.872 -3.568 -9.033 1.00 97.75 278 MET A C 1
ATOM 2142 O O . MET A 1 278 ? 2.862 -3.955 -9.627 1.00 97.75 278 MET A O 1
ATOM 2146 N N . VAL A 1 279 ? 3.997 -3.584 -7.706 1.00 96.25 279 VAL A N 1
ATOM 2147 C CA . VAL A 1 279 ? 2.895 -3.866 -6.778 1.00 96.25 279 VAL A CA 1
ATOM 2148 C C . VAL A 1 279 ? 2.142 -2.564 -6.556 1.00 96.25 279 VAL A C 1
ATOM 2150 O O . VAL A 1 279 ? 2.729 -1.571 -6.141 1.00 96.25 279 VAL A O 1
ATOM 2153 N N . GLU A 1 280 ? 0.859 -2.558 -6.894 1.00 94.06 280 GLU A N 1
ATOM 2154 C CA . GLU A 1 280 ? 0.031 -1.352 -6.890 1.00 94.06 280 GLU A CA 1
ATOM 2155 C C . GLU A 1 280 ? -1.419 -1.713 -6.578 1.00 94.06 280 GLU A C 1
ATOM 2157 O O . GLU A 1 280 ? -1.873 -2.815 -6.916 1.00 94.06 280 GLU A O 1
ATOM 2162 N N . VAL A 1 281 ? -2.157 -0.751 -6.032 1.00 92.88 281 VAL A N 1
ATOM 2163 C CA . VAL A 1 281 ? -3.555 -0.894 -5.617 1.00 92.88 281 VAL A CA 1
ATOM 2164 C C . VAL A 1 281 ? -4.468 -1.429 -6.735 1.00 92.88 281 VAL A C 1
ATOM 2166 O O . VAL A 1 281 ? -4.340 -1.102 -7.924 1.00 92.88 281 VAL A O 1
ATOM 2169 N N . LEU A 1 282 ? -5.423 -2.272 -6.340 1.00 89.94 282 LEU A N 1
ATOM 2170 C CA . LEU A 1 282 ? -6.487 -2.839 -7.164 1.00 89.94 282 LEU A CA 1
ATOM 2171 C C . LEU A 1 282 ? -7.561 -1.776 -7.464 1.00 89.94 282 LEU A C 1
ATOM 2173 O O . LEU A 1 282 ? -8.610 -1.725 -6.831 1.00 89.94 282 LEU A O 1
ATOM 2177 N N . GLY A 1 283 ? -7.299 -0.916 -8.449 1.00 93.38 283 GLY A N 1
ATOM 2178 C CA . GLY A 1 283 ? -8.296 -0.015 -9.041 1.00 93.38 283 GLY A CA 1
ATOM 2179 C C . GLY A 1 283 ? -8.451 -0.268 -10.539 1.00 93.38 283 GLY A C 1
ATOM 2180 O O . GLY A 1 283 ? -7.479 -0.596 -11.214 1.00 93.38 283 GLY A O 1
ATOM 2181 N N . SER A 1 284 ? -9.642 -0.085 -11.111 1.00 94.38 284 SER A N 1
ATOM 2182 C CA . SER A 1 284 ? -9.874 -0.297 -12.555 1.00 94.38 284 SER A CA 1
ATOM 2183 C C . SER A 1 284 ? -9.542 0.917 -13.432 1.00 94.38 284 SER A C 1
ATOM 2185 O O . SER A 1 284 ? -9.537 0.811 -14.660 1.00 94.38 284 SER A O 1
ATOM 2187 N N . SER A 1 285 ? -9.271 2.071 -12.811 1.00 95.75 285 SER A N 1
ATOM 2188 C CA . SER A 1 285 ? -9.247 3.411 -13.423 1.00 95.75 285 SER A CA 1
ATOM 2189 C C . SER A 1 285 ? -10.633 3.986 -13.744 1.00 95.75 285 SER A C 1
ATOM 2191 O O . SER A 1 285 ? -10.721 5.049 -14.368 1.00 95.75 285 SER A O 1
ATOM 2193 N N . ASN A 1 286 ? -11.715 3.325 -13.323 1.00 96.44 286 ASN A N 1
ATOM 2194 C CA . ASN A 1 286 ? -13.085 3.768 -13.543 1.00 96.44 286 ASN A CA 1
ATOM 2195 C C . ASN A 1 286 ? -13.926 3.607 -12.268 1.00 96.44 286 ASN A C 1
ATOM 2197 O O . ASN A 1 286 ? -14.327 2.504 -11.908 1.00 96.44 286 ASN A O 1
ATOM 2201 N N . VAL A 1 287 ? -14.297 4.736 -11.660 1.00 96.31 287 VAL A N 1
ATOM 2202 C CA . VAL A 1 287 ? -15.079 4.767 -10.415 1.00 96.31 287 VAL A CA 1
ATOM 2203 C C . VAL A 1 287 ? -16.440 4.069 -10.519 1.00 96.31 287 VAL A C 1
ATOM 2205 O O . VAL A 1 287 ? -16.930 3.539 -9.526 1.00 96.31 287 VAL A O 1
ATOM 2208 N N . PHE A 1 288 ? -17.072 4.040 -11.699 1.00 96.19 288 PHE A N 1
ATOM 2209 C CA . PHE A 1 288 ? -18.329 3.314 -11.894 1.00 96.19 288 PHE A CA 1
ATOM 2210 C C . PHE A 1 288 ? -18.104 1.805 -11.768 1.00 96.19 288 PHE A C 1
ATOM 2212 O O . PHE A 1 288 ? -18.853 1.131 -11.059 1.00 96.19 288 PHE A O 1
ATOM 2219 N N . THR A 1 289 ? -17.044 1.298 -12.401 1.00 96.19 289 THR A N 1
ATOM 2220 C CA . THR A 1 289 ? -16.627 -0.099 -12.275 1.00 96.19 289 THR A CA 1
ATOM 2221 C C . THR A 1 289 ? -16.226 -0.403 -10.835 1.00 96.19 289 THR A C 1
ATOM 2223 O O . THR A 1 289 ? -16.816 -1.301 -10.243 1.00 96.19 289 THR A O 1
ATOM 2226 N N . ASP A 1 290 ? -15.336 0.395 -10.239 1.00 95.44 290 ASP A N 1
ATOM 2227 C CA . ASP A 1 290 ? -14.819 0.182 -8.878 1.00 95.44 290 ASP A CA 1
ATOM 2228 C C . ASP A 1 290 ? -15.947 0.174 -7.836 1.00 95.44 290 ASP A C 1
ATOM 2230 O O . ASP A 1 290 ? -16.007 -0.694 -6.969 1.00 95.44 290 ASP A O 1
ATOM 2234 N N . LYS A 1 291 ? -16.922 1.084 -7.965 1.00 95.25 291 LYS A N 1
ATOM 2235 C CA . LYS A 1 291 ? -18.120 1.096 -7.116 1.00 95.25 291 LYS A CA 1
ATOM 2236 C C . LYS A 1 291 ? -18.915 -0.207 -7.225 1.00 95.25 291 LYS A C 1
ATOM 2238 O O . LYS A 1 291 ? -19.441 -0.678 -6.220 1.00 95.25 291 LYS A O 1
ATOM 2243 N N . SER A 1 292 ? -19.058 -0.748 -8.434 1.00 95.19 292 SER A N 1
ATOM 2244 C CA . SER A 1 292 ? -19.842 -1.964 -8.674 1.00 95.19 292 SER A CA 1
ATOM 2245 C C . SER A 1 292 ? -19.123 -3.245 -8.245 1.00 95.19 292 SER A C 1
ATOM 2247 O O . SER A 1 292 ? -19.788 -4.177 -7.803 1.00 95.19 292 SER A O 1
ATOM 2249 N N . THR A 1 293 ? -17.791 -3.287 -8.343 1.00 92.50 293 THR A N 1
ATOM 2250 C CA . THR A 1 293 ? -16.988 -4.486 -8.067 1.00 92.50 293 THR A CA 1
ATOM 2251 C C . THR A 1 293 ? -16.452 -4.537 -6.638 1.00 92.50 293 THR A C 1
ATOM 2253 O O . THR A 1 293 ? -16.358 -5.622 -6.078 1.00 92.50 293 THR A O 1
ATOM 2256 N N . MET A 1 294 ? -16.127 -3.389 -6.031 1.00 91.31 294 MET A N 1
ATOM 2257 C CA . MET A 1 294 ? -15.509 -3.303 -4.697 1.00 91.31 294 MET A CA 1
ATOM 2258 C C . MET A 1 294 ? -16.467 -2.779 -3.613 1.00 91.31 294 MET A C 1
ATOM 2260 O O . MET A 1 294 ? -16.192 -2.910 -2.422 1.00 91.31 294 MET A O 1
ATOM 2264 N N . GLY A 1 295 ? -17.586 -2.148 -3.985 1.00 91.50 295 GLY A N 1
ATOM 2265 C CA . GLY A 1 295 ? -18.564 -1.632 -3.024 1.00 91.50 295 GLY A CA 1
ATOM 2266 C C . GLY A 1 295 ? -17.981 -0.580 -2.068 1.00 91.50 295 GLY A C 1
ATOM 2267 O O . GLY A 1 295 ? -17.423 0.429 -2.501 1.00 91.50 295 GLY A O 1
ATOM 2268 N N . SER A 1 296 ? -18.131 -0.792 -0.755 1.00 89.50 296 SER A N 1
ATOM 2269 C CA . SER A 1 296 ? -17.620 0.118 0.286 1.00 89.50 296 SER A CA 1
ATOM 2270 C C . SER A 1 296 ? -16.094 0.184 0.336 1.00 89.50 296 SER A C 1
ATOM 2272 O O . SER A 1 296 ? -15.555 1.234 0.687 1.00 89.50 296 SER A O 1
ATOM 2274 N N . LEU A 1 297 ? -15.397 -0.882 -0.074 1.00 88.88 297 LEU A N 1
ATOM 2275 C CA . LEU A 1 297 ? -13.939 -0.883 -0.159 1.00 88.88 297 LEU A CA 1
ATOM 2276 C C . LEU A 1 297 ? -13.448 0.183 -1.147 1.00 88.88 297 LEU A C 1
ATOM 2278 O O . LEU A 1 297 ? -12.482 0.881 -0.858 1.00 88.88 297 LEU A O 1
ATOM 2282 N N . ALA A 1 298 ? -14.160 0.396 -2.262 1.00 94.00 298 ALA A N 1
ATOM 2283 C CA . ALA A 1 298 ? -13.826 1.457 -3.214 1.00 94.00 298 ALA A CA 1
ATOM 2284 C C . ALA A 1 298 ? -13.834 2.836 -2.535 1.00 94.00 298 ALA A C 1
ATOM 2286 O O . ALA A 1 298 ? -12.905 3.621 -2.705 1.00 94.00 298 ALA A O 1
ATOM 2287 N N . ALA A 1 299 ? -14.870 3.124 -1.739 1.00 93.50 299 ALA A N 1
ATOM 2288 C CA . ALA A 1 299 ? -14.992 4.398 -1.033 1.00 93.50 299 ALA A CA 1
ATOM 2289 C C . ALA A 1 299 ? -13.843 4.611 -0.038 1.00 93.50 299 ALA A C 1
ATOM 2291 O O . ALA A 1 299 ? -13.301 5.712 0.031 1.00 93.50 299 ALA A O 1
ATOM 2292 N N . MET A 1 300 ? -13.440 3.557 0.677 1.00 90.50 300 MET A N 1
ATOM 2293 C CA . MET A 1 300 ? -12.281 3.592 1.568 1.00 90.50 300 MET A CA 1
ATOM 2294 C C . MET A 1 300 ? -10.991 3.889 0.796 1.00 90.50 300 MET A C 1
ATOM 2296 O O . MET A 1 300 ? -10.281 4.820 1.157 1.00 90.50 300 MET A O 1
ATOM 2300 N N . MET A 1 301 ? -10.718 3.175 -0.300 1.00 92.62 301 MET A N 1
ATOM 2301 C CA . MET A 1 301 ? -9.484 3.352 -1.077 1.00 92.62 301 MET A CA 1
ATOM 2302 C C . MET A 1 301 ? -9.400 4.732 -1.747 1.00 92.62 301 MET A C 1
ATOM 2304 O O . MET A 1 301 ? -8.348 5.371 -1.721 1.00 92.62 301 MET A O 1
ATOM 2308 N N . TYR A 1 302 ? -10.510 5.246 -2.290 1.00 96.06 302 TYR A N 1
ATOM 2309 C CA . TYR A 1 302 ? -10.573 6.629 -2.777 1.00 96.06 302 TYR A CA 1
ATOM 2310 C C . TYR A 1 302 ? -10.380 7.645 -1.644 1.00 96.06 302 TYR A C 1
ATOM 2312 O O . TYR A 1 302 ? -9.701 8.649 -1.845 1.00 96.06 302 TYR A O 1
ATOM 2320 N N . GLY A 1 303 ? -10.935 7.379 -0.457 1.00 94.38 303 GLY A N 1
ATOM 2321 C CA . GLY A 1 303 ? -10.731 8.195 0.739 1.00 94.38 303 GLY A CA 1
ATOM 2322 C C . GLY A 1 303 ? -9.263 8.242 1.162 1.00 94.38 303 GLY A C 1
ATOM 2323 O O . GLY A 1 303 ? -8.700 9.326 1.258 1.00 94.38 303 GLY A O 1
ATOM 2324 N N . CYS A 1 304 ? -8.612 7.089 1.330 1.00 92.62 304 CYS A N 1
ATOM 2325 C CA . CYS A 1 304 ? -7.180 6.999 1.631 1.00 92.62 304 CYS A CA 1
ATOM 2326 C C . CYS A 1 304 ? -6.335 7.725 0.575 1.00 92.62 304 CYS A C 1
ATOM 2328 O O . CYS A 1 304 ? -5.442 8.495 0.924 1.00 92.62 304 CYS A O 1
ATOM 2330 N N . SER A 1 305 ? -6.673 7.559 -0.710 1.00 95.50 305 SER A N 1
ATOM 2331 C CA . SER A 1 305 ? -6.010 8.289 -1.790 1.00 95.50 305 SER A CA 1
ATOM 2332 C C . SER A 1 305 ? -6.138 9.800 -1.621 1.00 95.50 305 SER A C 1
ATOM 2334 O O . SER A 1 305 ? -5.163 10.517 -1.798 1.00 95.50 305 SER A O 1
ATOM 2336 N N . MET A 1 306 ? -7.338 10.287 -1.317 1.00 95.56 306 MET A N 1
ATOM 2337 C CA . MET A 1 306 ? -7.627 11.710 -1.148 1.00 95.56 306 MET A CA 1
ATOM 2338 C C . MET A 1 306 ? -6.930 12.297 0.084 1.00 95.56 306 MET A C 1
ATOM 2340 O O . MET A 1 306 ? -6.472 13.433 0.026 1.00 95.56 306 MET A O 1
ATOM 2344 N N . PHE A 1 307 ? -6.850 11.538 1.180 1.00 95.06 307 PHE A N 1
ATOM 2345 C CA . PHE A 1 307 ? -6.262 12.003 2.435 1.00 95.06 307 PHE A CA 1
ATOM 2346 C C . PHE A 1 307 ? -4.727 11.970 2.451 1.00 95.06 307 PHE A C 1
ATOM 2348 O O . PHE A 1 307 ? -4.136 12.751 3.188 1.00 95.06 307 PHE A O 1
ATOM 2355 N N . HIS A 1 308 ? -4.082 11.116 1.646 1.00 95.06 308 HIS A N 1
ATOM 2356 C CA . HIS A 1 308 ? -2.623 10.943 1.664 1.00 95.06 308 HIS A CA 1
ATOM 2357 C C . HIS A 1 308 ? -1.985 10.918 0.271 1.00 95.06 308 HIS A C 1
ATOM 2359 O O . HIS A 1 308 ? -1.264 11.843 -0.099 1.00 95.06 308 HIS A O 1
ATOM 2365 N N . CYS A 1 309 ? -2.257 9.869 -0.508 1.00 95.38 309 CYS A N 1
ATOM 2366 C CA . CYS A 1 309 ? -1.500 9.543 -1.719 1.00 95.38 309 CYS A CA 1
ATOM 2367 C C . CYS A 1 309 ? -1.534 10.649 -2.782 1.00 95.38 309 CYS A C 1
ATOM 2369 O O . CYS A 1 309 ? -0.519 11.036 -3.353 1.00 95.38 309 CYS A O 1
ATOM 2371 N N . LEU A 1 310 ? -2.723 11.201 -3.032 1.00 95.94 310 LEU A N 1
ATOM 2372 C CA . LEU A 1 310 ? -2.903 12.287 -3.986 1.00 95.94 310 LEU A CA 1
ATOM 2373 C C . LEU A 1 310 ? -2.201 13.572 -3.508 1.00 95.94 310 LEU A C 1
ATOM 2375 O O . LEU A 1 310 ? -1.449 14.125 -4.305 1.00 95.94 310 LEU A O 1
ATOM 2379 N N . PRO A 1 311 ? -2.381 14.055 -2.261 1.00 95.31 311 PRO A N 1
ATOM 2380 C CA . PRO A 1 311 ? -1.618 15.194 -1.745 1.00 95.31 311 PRO A CA 1
ATOM 2381 C C . PRO A 1 311 ? -0.098 15.024 -1.826 1.00 95.31 311 PRO A C 1
ATOM 2383 O O . PRO A 1 311 ? 0.580 15.966 -2.224 1.00 95.31 311 PRO A O 1
ATOM 2386 N N . VAL A 1 312 ? 0.436 13.847 -1.489 1.00 93.19 312 VAL A N 1
ATOM 2387 C CA . VAL A 1 312 ? 1.880 13.567 -1.574 1.00 93.19 312 VAL A CA 1
ATOM 2388 C C . VAL A 1 312 ? 2.345 13.599 -3.032 1.00 93.19 312 VAL A C 1
ATOM 2390 O O . VAL A 1 312 ? 3.237 14.370 -3.380 1.00 93.19 312 VAL A O 1
ATOM 2393 N N . GLY A 1 313 ? 1.679 12.851 -3.915 1.00 93.00 313 GLY A N 1
ATOM 2394 C CA . GLY A 1 313 ? 2.016 12.792 -5.340 1.00 93.00 313 GLY A CA 1
ATOM 2395 C C . GLY A 1 313 ? 1.650 14.041 -6.146 1.00 93.00 313 GLY A C 1
ATOM 2396 O O . GLY A 1 313 ? 1.922 14.099 -7.342 1.00 93.00 313 GLY A O 1
ATOM 2397 N N . SER A 1 314 ? 1.028 15.045 -5.525 1.00 93.88 314 SER A N 1
ATOM 2398 C CA . SER A 1 314 ? 0.705 16.330 -6.158 1.00 93.88 314 SER A CA 1
ATOM 2399 C C . SER A 1 314 ? 1.621 17.462 -5.707 1.00 93.88 314 SER A C 1
ATOM 2401 O O . SER A 1 314 ? 1.418 18.592 -6.122 1.00 93.88 314 SER A O 1
ATOM 2403 N N . ASN A 1 315 ? 2.636 17.209 -4.879 1.00 87.50 315 ASN A N 1
ATOM 2404 C CA . ASN A 1 315 ? 3.431 18.261 -4.236 1.00 87.50 315 ASN A CA 1
ATOM 2405 C C . ASN A 1 315 ? 4.339 19.095 -5.175 1.00 87.50 315 ASN A C 1
ATOM 2407 O O . ASN A 1 315 ? 5.088 19.943 -4.693 1.00 87.50 315 ASN A O 1
ATOM 2411 N N . CYS A 1 316 ? 4.275 18.909 -6.498 1.00 86.69 316 CYS A N 1
ATOM 2412 C CA . CYS A 1 316 ? 5.037 19.686 -7.474 1.00 86.69 316 CYS A CA 1
ATOM 2413 C C . CYS A 1 316 ? 4.160 20.168 -8.644 1.00 86.69 316 CYS A C 1
ATOM 2415 O O . CYS A 1 316 ? 3.155 19.555 -8.992 1.00 86.69 316 CYS A O 1
ATOM 2417 N N . SER A 1 317 ? 4.543 21.271 -9.295 1.00 89.25 317 SER A N 1
ATOM 2418 C CA . SER A 1 317 ? 3.723 21.909 -10.343 1.00 89.25 317 SER A CA 1
ATOM 2419 C C . SER A 1 317 ? 3.545 21.069 -11.611 1.00 89.25 317 SER A C 1
ATOM 2421 O O . SER A 1 317 ? 2.654 21.338 -12.411 1.00 89.25 317 SER A O 1
ATOM 2423 N N . GLU A 1 318 ? 4.420 20.088 -11.827 1.00 92.81 318 GLU A N 1
ATOM 2424 C CA . GLU A 1 318 ? 4.365 19.176 -12.973 1.00 92.81 318 GLU A CA 1
ATOM 2425 C C . GLU A 1 318 ? 3.670 17.849 -12.636 1.00 92.81 318 GLU A C 1
ATOM 2427 O O . GLU A 1 318 ? 3.694 16.931 -13.455 1.00 92.81 318 GLU A O 1
ATOM 2432 N N . ALA A 1 319 ? 3.088 17.728 -11.438 1.00 93.44 319 ALA A N 1
ATOM 2433 C CA . ALA A 1 319 ? 2.500 16.491 -10.952 1.00 93.44 319 ALA A CA 1
ATOM 2434 C C . ALA A 1 319 ? 1.509 15.872 -11.939 1.00 93.44 319 ALA A C 1
ATOM 2436 O O . ALA A 1 319 ? 0.639 16.552 -12.485 1.00 93.44 319 ALA A O 1
ATOM 2437 N N . LEU A 1 320 ? 1.583 14.550 -12.103 1.00 94.12 320 LEU A N 1
ATOM 2438 C CA . LEU A 1 320 ? 0.537 13.809 -12.811 1.00 94.12 320 LEU A CA 1
ATOM 2439 C C . LEU A 1 320 ? -0.658 13.451 -11.912 1.00 94.12 320 LEU A C 1
ATOM 2441 O O . LEU A 1 320 ? -1.671 12.984 -12.433 1.00 94.12 320 LEU A O 1
ATOM 2445 N N . CYS A 1 321 ? -0.555 13.688 -10.596 1.00 91.62 321 CYS A N 1
ATOM 2446 C CA . CYS A 1 321 ? -1.649 13.580 -9.623 1.00 91.62 321 CYS A CA 1
ATOM 2447 C C . CYS A 1 321 ? -2.396 12.233 -9.688 1.00 91.62 321 CYS A C 1
ATOM 2449 O O . CYS A 1 321 ? -3.625 12.196 -9.776 1.00 91.62 321 CYS A O 1
ATOM 2451 N N . MET A 1 322 ? -1.661 11.116 -9.699 1.00 93.44 322 MET A N 1
ATOM 2452 C CA . MET A 1 322 ? -2.256 9.795 -9.933 1.00 93.44 322 MET A CA 1
ATOM 2453 C C . MET A 1 322 ? -3.141 9.342 -8.763 1.00 93.44 322 MET A C 1
ATOM 2455 O O . MET A 1 322 ? -4.316 9.023 -8.974 1.00 93.44 322 MET A O 1
ATOM 2459 N N . GLY A 1 323 ? -2.583 9.329 -7.546 1.00 94.75 323 GLY A N 1
ATOM 2460 C CA . GLY A 1 323 ? -3.239 8.804 -6.348 1.00 94.75 323 GLY A CA 1
ATOM 2461 C C . GLY A 1 323 ? -3.456 7.283 -6.391 1.00 94.75 323 GLY A C 1
ATOM 2462 O O . GLY A 1 323 ? -3.436 6.656 -7.451 1.00 94.75 323 GLY A O 1
ATOM 2463 N N . ALA A 1 324 ? -3.711 6.668 -5.235 1.00 94.19 324 ALA A N 1
ATOM 2464 C CA . ALA A 1 324 ? -3.798 5.209 -5.092 1.00 94.19 324 ALA A CA 1
ATOM 2465 C C . ALA A 1 324 ? -4.812 4.551 -6.047 1.00 94.19 324 ALA A C 1
ATOM 2467 O O . ALA A 1 324 ? -4.584 3.462 -6.566 1.00 94.19 324 ALA A O 1
ATOM 2468 N N . MET A 1 325 ? -5.919 5.233 -6.359 1.00 95.31 325 MET A N 1
ATOM 2469 C CA . MET A 1 325 ? -6.972 4.712 -7.245 1.00 95.31 325 MET A CA 1
ATOM 2470 C C . MET A 1 325 ? -6.803 5.103 -8.727 1.00 95.31 325 MET A C 1
ATOM 2472 O O . MET A 1 325 ? -7.771 5.094 -9.497 1.00 95.31 325 MET A O 1
ATOM 2476 N N . TRP A 1 326 ? -5.582 5.429 -9.170 1.00 95.38 326 TRP A N 1
ATOM 2477 C CA . TRP A 1 326 ? -5.277 5.685 -10.586 1.00 95.38 326 TRP A CA 1
ATOM 2478 C C . TRP A 1 326 ? -5.635 4.499 -11.492 1.00 95.38 326 TRP A C 1
ATOM 2480 O O . TRP A 1 326 ? -6.187 4.690 -12.585 1.00 95.38 326 TRP A O 1
ATOM 2490 N N . GLY A 1 327 ? -5.410 3.285 -10.990 1.00 94.56 327 GLY A N 1
ATOM 2491 C CA . GLY A 1 327 ? -5.911 2.019 -11.500 1.00 94.56 327 GLY A CA 1
ATOM 2492 C C . GLY A 1 327 ? -5.136 1.396 -12.663 1.00 94.56 327 GLY A C 1
ATOM 2493 O O . GLY A 1 327 ? -4.283 2.006 -13.308 1.00 94.56 327 GLY A O 1
ATOM 2494 N N . GLN A 1 328 ? -5.491 0.147 -12.950 1.00 94.81 328 GLN A N 1
ATOM 2495 C CA . GLN A 1 328 ? -4.800 -0.762 -13.852 1.00 94.81 328 GLN A CA 1
ATOM 2496 C C . GLN A 1 328 ? -4.691 -0.232 -15.279 1.00 94.81 328 GLN A C 1
ATOM 2498 O O . GLN A 1 328 ? -3.628 -0.361 -15.881 1.00 94.81 328 GLN A O 1
ATOM 2503 N N . LYS A 1 329 ? -5.753 0.364 -15.838 1.00 95.69 329 LYS A N 1
ATOM 2504 C CA . LYS A 1 329 ? -5.711 0.857 -17.221 1.00 95.69 329 LYS A CA 1
ATOM 2505 C C . LYS A 1 329 ? -4.662 1.959 -17.371 1.00 95.69 329 LYS A C 1
ATOM 2507 O O . LYS A 1 329 ? -3.817 1.871 -18.255 1.00 95.69 329 LYS A O 1
ATOM 2512 N N . ARG A 1 330 ? -4.686 2.960 -16.484 1.00 96.38 330 ARG A N 1
ATOM 2513 C CA . ARG A 1 330 ? -3.713 4.066 -16.504 1.00 96.38 330 ARG A CA 1
ATOM 2514 C C . ARG A 1 330 ? -2.293 3.577 -16.235 1.00 96.38 330 ARG A C 1
ATOM 2516 O O . ARG A 1 330 ? -1.383 4.006 -16.936 1.00 96.38 330 ARG A O 1
ATOM 2523 N N . ALA A 1 331 ? -2.123 2.652 -15.290 1.00 96.75 331 ALA A N 1
ATOM 2524 C CA . ALA A 1 331 ? -0.830 2.047 -14.995 1.00 96.75 331 ALA A CA 1
ATOM 2525 C C . ALA A 1 331 ? -0.241 1.321 -16.217 1.00 96.75 331 ALA A C 1
ATOM 2527 O O . ALA A 1 331 ? 0.889 1.587 -16.612 1.00 96.75 331 ALA A O 1
ATOM 2528 N N . VAL A 1 332 ? -1.021 0.456 -16.874 1.00 96.75 332 VAL A N 1
ATOM 2529 C CA . VAL A 1 332 ? -0.584 -0.263 -18.084 1.00 96.75 332 VAL A CA 1
ATOM 2530 C C . VAL A 1 332 ? -0.286 0.703 -19.233 1.00 96.75 332 VAL A C 1
ATOM 2532 O O . VAL A 1 332 ? 0.725 0.543 -19.917 1.00 96.75 332 VAL A O 1
ATOM 2535 N N . ASP A 1 333 ? -1.129 1.716 -19.442 1.00 96.94 333 ASP A N 1
ATOM 2536 C CA . ASP A 1 333 ? -0.910 2.727 -20.480 1.00 96.94 333 ASP A CA 1
ATOM 2537 C C . ASP A 1 333 ? 0.375 3.533 -20.223 1.00 96.94 333 ASP A C 1
ATOM 2539 O O . ASP A 1 333 ? 1.101 3.845 -21.169 1.00 96.94 333 ASP A O 1
ATOM 2543 N N . LEU A 1 334 ? 0.684 3.847 -18.959 1.00 97.38 334 LEU A N 1
ATOM 2544 C CA . LEU A 1 334 ? 1.924 4.516 -18.568 1.00 97.38 334 LEU A CA 1
ATOM 2545 C C . LEU A 1 334 ? 3.146 3.641 -18.861 1.00 97.38 334 LEU A C 1
ATOM 2547 O O . LEU A 1 334 ? 4.060 4.086 -19.551 1.00 97.38 334 LEU A O 1
ATOM 2551 N N . LEU A 1 335 ? 3.138 2.387 -18.400 1.00 97.38 335 LEU A N 1
ATOM 2552 C CA . LEU A 1 335 ? 4.226 1.434 -18.640 1.00 97.38 335 LEU A CA 1
ATOM 2553 C C . LEU A 1 335 ? 4.523 1.291 -20.141 1.00 97.38 335 LEU A C 1
ATOM 2555 O O . LEU A 1 335 ? 5.678 1.380 -20.561 1.00 97.38 335 LEU A O 1
ATOM 2559 N N . LYS A 1 336 ? 3.476 1.170 -20.967 1.00 95.94 336 LYS A N 1
ATOM 2560 C CA . LYS A 1 336 ? 3.606 1.108 -22.430 1.00 95.94 336 LYS A CA 1
ATOM 2561 C C . LYS A 1 336 ? 4.232 2.362 -23.022 1.00 95.94 336 LYS A C 1
ATOM 2563 O O . LYS A 1 336 ? 5.124 2.257 -23.863 1.00 95.94 336 LYS A O 1
ATOM 2568 N N . LYS A 1 337 ? 3.800 3.547 -22.580 1.00 96.00 337 LYS A N 1
ATOM 2569 C CA . LYS A 1 337 ? 4.388 4.825 -23.014 1.00 96.00 337 LYS A CA 1
ATOM 2570 C C . LYS A 1 337 ? 5.867 4.939 -22.643 1.00 96.00 337 LYS A C 1
ATOM 2572 O O . LYS A 1 337 ? 6.623 5.535 -23.403 1.00 96.00 337 LYS A O 1
ATOM 2577 N N . CYS A 1 338 ? 6.277 4.341 -21.528 1.00 96.00 338 CYS A N 1
ATOM 2578 C CA . CYS A 1 338 ? 7.655 4.369 -21.041 1.00 96.00 338 CYS A CA 1
ATOM 2579 C C . CYS A 1 338 ? 8.539 3.226 -21.576 1.00 96.00 338 CYS A C 1
ATOM 2581 O O . CYS A 1 338 ? 9.650 3.043 -21.089 1.00 96.00 338 CYS A O 1
ATOM 2583 N N . GLY A 1 339 ? 8.087 2.480 -22.591 1.00 93.19 339 GLY A N 1
ATOM 2584 C CA . GLY A 1 339 ? 8.926 1.502 -23.294 1.00 93.19 339 GLY A CA 1
ATOM 2585 C C . GLY A 1 339 ? 8.695 0.039 -22.919 1.00 93.19 339 GLY A C 1
ATOM 2586 O O . GLY A 1 339 ? 9.439 -0.813 -23.392 1.00 93.19 339 GLY A O 1
ATOM 2587 N N . PHE A 1 340 ? 7.654 -0.276 -22.143 1.00 94.56 340 PHE A N 1
ATOM 2588 C CA . PHE A 1 340 ? 7.253 -1.654 -21.842 1.00 94.56 340 PHE A CA 1
ATOM 2589 C C . PHE A 1 340 ? 6.052 -2.087 -22.705 1.00 94.56 340 PHE A C 1
ATOM 2591 O O . PHE A 1 340 ? 4.905 -1.914 -22.286 1.00 94.56 340 PHE A O 1
ATOM 2598 N N . PRO A 1 341 ? 6.260 -2.617 -23.927 1.00 87.00 341 PRO A N 1
ATOM 2599 C CA . PRO A 1 341 ? 5.167 -2.901 -24.863 1.00 87.00 341 PRO A CA 1
ATOM 2600 C C . PRO A 1 341 ? 4.211 -3.988 -24.351 1.00 87.00 341 PRO A C 1
ATOM 2602 O O . PRO A 1 341 ? 2.995 -3.901 -24.560 1.00 87.00 341 PRO A O 1
ATOM 2605 N N . GLU A 1 342 ? 4.756 -4.978 -23.645 1.00 88.44 342 GLU A N 1
ATOM 2606 C CA . GLU A 1 342 ? 4.016 -6.050 -22.992 1.00 88.44 342 GLU A CA 1
ATOM 2607 C C . GLU A 1 342 ? 4.032 -5.863 -21.475 1.00 88.44 342 GLU A C 1
ATOM 2609 O O . GLU A 1 342 ? 5.090 -5.764 -20.851 1.00 88.44 342 GLU A O 1
ATOM 2614 N N . VAL A 1 343 ? 2.835 -5.848 -20.888 1.00 94.56 343 VAL A N 1
ATOM 2615 C CA . VAL A 1 343 ? 2.630 -5.799 -19.440 1.00 94.56 343 VAL A CA 1
ATOM 2616 C C . VAL A 1 343 ? 1.672 -6.918 -19.070 1.00 94.56 343 VAL A C 1
ATOM 2618 O O . VAL A 1 343 ? 0.540 -6.960 -19.562 1.00 94.56 343 VAL A O 1
ATOM 2621 N N . ARG A 1 344 ? 2.117 -7.813 -18.194 1.00 95.06 344 ARG A N 1
ATOM 2622 C CA . ARG A 1 344 ? 1.301 -8.872 -17.614 1.00 95.06 344 ARG A CA 1
ATOM 2623 C C . ARG A 1 344 ? 0.760 -8.402 -16.272 1.00 95.06 344 ARG A C 1
ATOM 2625 O O . ARG A 1 344 ? 1.515 -7.987 -15.399 1.00 95.06 344 ARG A O 1
ATOM 2632 N N . VAL A 1 345 ? -0.554 -8.484 -16.103 1.00 94.31 345 VAL A N 1
ATOM 2633 C CA . VAL A 1 345 ? -1.192 -8.270 -14.802 1.00 94.31 345 VAL A CA 1
ATOM 2634 C C . VAL A 1 345 ? -1.295 -9.622 -14.116 1.00 94.31 345 VAL A C 1
ATOM 2636 O O . VAL A 1 345 ? -1.781 -10.581 -14.713 1.00 94.31 345 VAL A O 1
ATOM 2639 N N . VAL A 1 346 ? -0.766 -9.702 -12.903 1.00 93.00 346 VAL A N 1
ATOM 2640 C CA . VAL A 1 346 ? -0.709 -10.919 -12.102 1.00 93.00 346 VAL A CA 1
ATOM 2641 C C . VAL A 1 346 ? -1.559 -10.697 -10.860 1.00 93.00 346 VAL A C 1
ATOM 2643 O O . VAL A 1 346 ? -1.314 -9.764 -10.088 1.00 93.00 346 VAL A O 1
ATOM 2646 N N . ASP A 1 347 ? -2.564 -11.553 -10.699 1.00 89.88 347 ASP A N 1
ATOM 2647 C CA . ASP A 1 347 ? -3.445 -11.546 -9.537 1.00 89.88 347 ASP A CA 1
ATOM 2648 C C . ASP A 1 347 ? -2.683 -11.976 -8.283 1.00 89.88 347 ASP A C 1
ATOM 2650 O O . ASP A 1 347 ? -1.869 -12.901 -8.313 1.00 89.88 347 ASP A O 1
ATOM 2654 N N . THR A 1 348 ? -2.971 -11.314 -7.166 1.00 88.19 348 THR A N 1
ATOM 2655 C CA . THR A 1 348 ? -2.329 -11.572 -5.876 1.00 88.19 348 THR A CA 1
ATOM 2656 C C . THR A 1 348 ? -3.388 -11.889 -4.825 1.00 88.19 348 THR A C 1
ATOM 2658 O O . THR A 1 348 ? -3.729 -11.018 -4.031 1.00 88.19 348 THR A O 1
ATOM 2661 N N . PRO A 1 349 ? -3.930 -13.121 -4.777 1.00 85.69 349 PRO A N 1
ATOM 2662 C CA . PRO A 1 349 ? -4.968 -13.479 -3.802 1.00 85.69 349 PRO A CA 1
ATOM 2663 C C . PRO A 1 349 ? -4.500 -13.346 -2.340 1.00 85.69 349 PRO A C 1
ATOM 2665 O O . PRO A 1 349 ? -5.324 -13.266 -1.436 1.00 85.69 349 PRO A O 1
ATOM 2668 N N . TYR A 1 350 ? -3.185 -13.303 -2.116 1.00 84.31 350 TYR A N 1
ATOM 2669 C CA . TYR A 1 350 ? -2.526 -13.092 -0.826 1.00 84.31 350 TYR A CA 1
ATOM 2670 C C . TYR A 1 350 ? -2.281 -11.608 -0.482 1.00 84.31 350 TYR A C 1
ATOM 2672 O O . TYR A 1 350 ? -1.998 -11.302 0.673 1.00 84.31 350 TYR A O 1
ATOM 2680 N N . PHE A 1 351 ? -2.411 -10.680 -1.441 1.00 86.44 351 PHE A N 1
ATOM 2681 C CA . PHE A 1 351 ? -2.398 -9.232 -1.196 1.00 86.44 351 PHE A CA 1
ATOM 2682 C C . PHE A 1 351 ? -3.787 -8.662 -1.510 1.00 86.44 351 PHE A C 1
ATOM 2684 O O . PHE A 1 351 ? -4.092 -8.393 -2.673 1.00 86.44 351 PHE A O 1
ATOM 2691 N N . PRO A 1 352 ? -4.652 -8.478 -0.497 1.00 78.31 352 PRO A N 1
ATOM 2692 C CA . PRO A 1 352 ? -6.093 -8.302 -0.700 1.00 78.31 352 PRO A CA 1
ATOM 2693 C C . PRO A 1 352 ? -6.471 -7.030 -1.468 1.00 78.31 352 PRO A C 1
ATOM 2695 O O . PRO A 1 352 ? -7.570 -6.945 -2.013 1.00 78.31 352 PRO A O 1
ATOM 2698 N N . ILE A 1 353 ? -5.579 -6.038 -1.506 1.00 83.00 353 ILE A N 1
ATOM 2699 C CA . ILE A 1 353 ? -5.826 -4.727 -2.114 1.00 83.00 353 ILE A CA 1
ATOM 2700 C C . ILE A 1 353 ? -4.889 -4.416 -3.282 1.00 83.00 353 ILE A C 1
ATOM 2702 O O . ILE A 1 353 ? -4.938 -3.300 -3.792 1.00 83.00 353 ILE A O 1
ATOM 2706 N N . ASN A 1 354 ? -4.055 -5.362 -3.723 1.00 90.69 354 ASN A N 1
ATOM 2707 C CA . ASN A 1 354 ? -3.022 -5.114 -4.729 1.00 90.69 354 ASN A CA 1
ATOM 2708 C C . ASN A 1 354 ? -3.165 -6.028 -5.952 1.00 90.69 354 ASN A C 1
ATOM 2710 O O . ASN A 1 354 ? -3.899 -7.012 -5.957 1.00 90.69 354 ASN A O 1
ATOM 2714 N N . LEU A 1 355 ? -2.429 -5.664 -7.000 1.00 89.88 355 LEU A N 1
ATOM 2715 C CA . LEU A 1 355 ? -2.084 -6.500 -8.147 1.00 89.88 355 LEU A CA 1
ATOM 2716 C C . LEU A 1 355 ? -0.645 -6.202 -8.551 1.00 89.88 355 LEU A C 1
ATOM 2718 O O . LEU A 1 355 ? -0.206 -5.048 -8.457 1.00 89.88 355 LEU A O 1
ATOM 2722 N N . ILE A 1 356 ? 0.036 -7.189 -9.126 1.00 92.00 356 ILE A N 1
ATOM 2723 C CA . ILE A 1 356 ? 1.363 -6.994 -9.715 1.00 92.00 356 ILE A CA 1
ATOM 2724 C C . ILE A 1 356 ? 1.217 -6.695 -11.204 1.00 92.00 356 ILE A C 1
ATOM 2726 O O . ILE A 1 356 ? 0.476 -7.360 -11.928 1.00 92.00 356 ILE A O 1
ATOM 2730 N N . LYS A 1 357 ? 1.961 -5.701 -11.680 1.00 93.56 357 LYS A N 1
ATOM 2731 C CA . LYS A 1 357 ? 2.152 -5.421 -13.100 1.00 93.56 357 LYS A CA 1
ATOM 2732 C C . LYS A 1 357 ? 3.594 -5.787 -13.431 1.00 93.56 357 LYS A C 1
ATOM 2734 O O . LYS A 1 357 ? 4.519 -5.086 -13.030 1.00 93.56 357 LYS A O 1
ATOM 2739 N N . GLU A 1 358 ? 3.770 -6.923 -14.095 1.00 94.50 358 GLU A N 1
ATOM 2740 C CA . GLU A 1 358 ? 5.062 -7.404 -14.574 1.00 94.50 358 GLU A CA 1
ATOM 2741 C C . GLU A 1 358 ? 5.303 -6.899 -15.994 1.00 94.50 358 GLU A C 1
ATOM 2743 O O . GLU A 1 358 ? 4.452 -7.036 -16.873 1.00 94.50 358 GLU A O 1
ATOM 2748 N N . ALA A 1 359 ? 6.466 -6.307 -16.215 1.00 92.25 359 ALA A N 1
ATOM 2749 C CA . ALA A 1 359 ? 6.882 -5.763 -17.491 1.00 92.25 359 ALA A CA 1
ATOM 2750 C C . ALA A 1 359 ? 8.335 -6.145 -17.780 1.00 92.25 359 ALA A C 1
ATOM 2752 O O . ALA A 1 359 ? 9.139 -6.344 -16.869 1.00 92.25 359 ALA A O 1
ATOM 2753 N N . ARG A 1 360 ? 8.693 -6.238 -19.063 1.00 91.06 360 ARG A N 1
ATOM 2754 C CA . ARG A 1 360 ? 10.047 -6.618 -19.487 1.00 91.06 360 ARG A CA 1
ATOM 2755 C C . ARG A 1 360 ? 10.639 -5.580 -20.414 1.00 91.06 360 ARG A C 1
ATOM 2757 O O . ARG A 1 360 ? 9.974 -5.134 -21.348 1.00 91.06 360 ARG A O 1
ATOM 2764 N N . LYS A 1 361 ? 11.912 -5.253 -20.193 1.00 89.06 361 LYS A N 1
ATOM 2765 C CA . LYS A 1 361 ? 12.681 -4.471 -21.160 1.00 89.06 361 LYS A CA 1
ATOM 2766 C C . LYS A 1 361 ? 13.060 -5.381 -22.319 1.00 89.06 361 LYS A C 1
ATOM 2768 O O . LYS A 1 361 ? 13.871 -6.293 -22.163 1.00 89.06 361 LYS A O 1
ATOM 2773 N N . GLU A 1 362 ? 12.465 -5.167 -23.483 1.00 80.69 362 GLU A N 1
ATOM 2774 C CA . GLU A 1 362 ? 12.841 -5.924 -24.672 1.00 80.69 362 GLU A CA 1
ATOM 2775 C C . GLU A 1 362 ? 14.229 -5.519 -25.174 1.00 80.69 362 GLU A C 1
ATOM 2777 O O . GLU A 1 362 ? 14.705 -4.405 -24.951 1.00 80.69 362 GLU A O 1
ATOM 2782 N N . TRP A 1 363 ? 14.874 -6.418 -25.918 1.00 69.06 363 TRP A N 1
ATOM 2783 C CA . TRP A 1 363 ? 16.105 -6.112 -26.642 1.00 69.06 363 TRP A CA 1
ATOM 2784 C C . TRP A 1 363 ? 15.800 -5.261 -27.881 1.00 69.06 363 TRP A C 1
ATOM 2786 O O . TRP A 1 363 ? 16.004 -5.701 -29.011 1.00 69.06 363 TRP A O 1
ATOM 2796 N N . LYS A 1 364 ? 15.255 -4.063 -27.686 1.00 61.44 364 LYS A N 1
ATOM 2797 C CA . LYS A 1 364 ? 14.784 -3.220 -28.784 1.00 61.44 364 LYS A CA 1
ATOM 2798 C C . LYS A 1 364 ? 15.903 -2.909 -29.781 1.00 61.44 364 LYS A C 1
ATOM 2800 O O . LYS A 1 364 ? 15.694 -3.072 -30.975 1.00 61.44 364 LYS A O 1
ATOM 2805 N N . GLU A 1 365 ? 17.107 -2.611 -29.293 1.00 57.12 365 GLU A N 1
ATOM 2806 C CA . GLU A 1 365 ? 18.290 -2.398 -30.139 1.00 57.12 365 GLU A CA 1
ATOM 2807 C C . GLU A 1 365 ? 18.649 -3.637 -30.966 1.00 57.12 365 GLU A C 1
ATOM 2809 O O . GLU A 1 365 ? 18.852 -3.518 -32.163 1.00 57.12 365 GLU A O 1
ATOM 2814 N N . PHE A 1 366 ? 18.609 -4.841 -30.388 1.00 55.25 366 PHE A N 1
ATOM 2815 C CA . PHE A 1 366 ? 18.855 -6.096 -31.115 1.00 55.25 366 PHE A CA 1
ATOM 2816 C C . PHE A 1 366 ? 17.780 -6.389 -32.172 1.00 55.25 366 PHE A C 1
ATOM 2818 O O . PHE A 1 366 ? 18.096 -6.858 -33.263 1.00 55.25 366 PHE A O 1
ATOM 2825 N N . ILE A 1 367 ? 16.502 -6.144 -31.859 1.00 58.53 367 ILE A N 1
ATOM 2826 C CA . ILE A 1 367 ? 15.391 -6.360 -32.798 1.00 58.53 367 ILE A CA 1
ATOM 2827 C C . ILE A 1 367 ? 15.466 -5.343 -33.940 1.00 58.53 367 ILE A C 1
ATOM 2829 O O . ILE A 1 367 ? 15.321 -5.724 -35.102 1.00 58.53 367 ILE A O 1
ATOM 2833 N N . ASP A 1 368 ? 15.727 -4.073 -33.631 1.00 61.31 368 ASP A N 1
ATOM 2834 C CA . ASP A 1 368 ? 15.888 -3.019 -34.628 1.00 61.31 368 ASP A CA 1
ATOM 2835 C C . ASP A 1 368 ? 17.160 -3.231 -35.467 1.00 61.31 368 ASP A C 1
ATOM 2837 O O . ASP A 1 368 ? 17.121 -3.045 -36.682 1.00 61.31 368 ASP A O 1
ATOM 2841 N N . GLU A 1 369 ? 18.258 -3.702 -34.874 1.00 56.50 369 GLU A N 1
ATOM 2842 C CA . GLU A 1 369 ? 19.508 -4.025 -35.568 1.00 56.50 369 GLU A CA 1
ATOM 2843 C C . GLU A 1 369 ? 19.338 -5.225 -36.505 1.00 56.50 369 GLU A C 1
ATOM 2845 O O . GLU A 1 369 ? 19.687 -5.111 -37.681 1.00 56.50 369 GLU A O 1
ATOM 2850 N N . ILE A 1 370 ? 18.709 -6.320 -36.055 1.00 59.16 370 ILE A N 1
ATOM 2851 C CA . ILE A 1 370 ? 18.345 -7.458 -36.917 1.00 59.16 370 ILE A CA 1
ATOM 2852 C C . ILE A 1 370 ? 17.398 -7.018 -38.027 1.00 59.16 370 ILE A C 1
ATOM 2854 O O . ILE A 1 370 ? 17.582 -7.418 -39.176 1.00 59.16 370 ILE A O 1
ATOM 2858 N N . ARG A 1 371 ? 16.384 -6.201 -37.721 1.00 57.25 371 ARG A N 1
ATOM 2859 C CA . ARG A 1 371 ? 15.442 -5.716 -38.734 1.00 57.25 371 ARG A CA 1
ATOM 2860 C C . ARG A 1 371 ? 16.169 -4.872 -39.775 1.00 57.25 371 ARG A C 1
ATOM 2862 O O . ARG A 1 371 ? 15.967 -5.086 -40.967 1.00 57.25 371 ARG A O 1
ATOM 2869 N N . ASN A 1 372 ? 17.032 -3.954 -39.355 1.00 57.50 372 ASN A N 1
ATOM 2870 C CA . ASN A 1 372 ? 17.741 -3.052 -40.258 1.00 57.50 372 ASN A CA 1
ATOM 2871 C C . ASN A 1 372 ? 18.805 -3.795 -41.083 1.00 57.50 372 ASN A C 1
ATOM 2873 O O . ASN A 1 372 ? 18.829 -3.661 -42.306 1.00 57.50 372 ASN A O 1
ATOM 2877 N N . HIS A 1 373 ? 19.624 -4.641 -40.453 1.00 61.75 373 HIS A N 1
ATOM 2878 C CA . HIS A 1 373 ? 20.663 -5.415 -41.140 1.00 61.75 373 HIS A CA 1
ATOM 2879 C C . HIS A 1 373 ? 20.053 -6.505 -42.022 1.00 61.75 373 HIS A C 1
ATOM 2881 O O . HIS A 1 373 ? 20.439 -6.644 -43.179 1.00 61.75 373 HIS A O 1
ATOM 2887 N N . GLY A 1 374 ? 19.040 -7.220 -41.531 1.00 58.75 374 GLY A N 1
ATOM 2888 C CA . GLY A 1 374 ? 18.298 -8.211 -42.308 1.00 58.75 374 GLY A CA 1
ATOM 2889 C C . GLY A 1 374 ? 17.620 -7.602 -43.535 1.00 58.75 374 GLY A C 1
ATOM 2890 O O . GLY A 1 374 ? 17.685 -8.184 -44.613 1.00 58.75 374 GLY A O 1
ATOM 2891 N N . THR A 1 375 ? 17.049 -6.399 -43.420 1.00 58.25 375 THR A N 1
ATOM 2892 C CA . THR A 1 375 ? 16.427 -5.700 -44.560 1.00 58.25 375 THR A CA 1
ATOM 2893 C C . THR A 1 375 ? 17.464 -5.292 -45.609 1.00 58.25 375 THR A C 1
ATOM 2895 O O . THR A 1 375 ? 17.253 -5.532 -46.796 1.00 58.25 375 THR A O 1
ATOM 2898 N N . ILE A 1 376 ? 18.609 -4.738 -45.196 1.00 58.44 376 ILE A N 1
ATOM 2899 C CA . ILE A 1 376 ? 19.689 -4.346 -46.118 1.00 58.44 376 ILE A CA 1
ATOM 2900 C C . ILE A 1 376 ? 20.279 -5.573 -46.821 1.00 58.44 376 ILE A C 1
ATOM 2902 O O . ILE A 1 376 ? 20.453 -5.560 -48.038 1.00 58.44 376 ILE A O 1
ATOM 2906 N N . ILE A 1 377 ? 20.537 -6.648 -46.075 1.00 58.06 377 ILE A N 1
ATOM 2907 C CA . ILE A 1 377 ? 21.104 -7.895 -46.602 1.00 58.06 377 ILE A CA 1
ATOM 2908 C C . ILE A 1 377 ? 20.131 -8.543 -47.595 1.00 58.06 377 ILE A C 1
ATOM 2910 O O . ILE A 1 377 ? 20.531 -8.881 -48.707 1.00 58.06 377 ILE A O 1
ATOM 2914 N N . VAL A 1 378 ? 18.845 -8.661 -47.252 1.00 58.69 378 VAL A N 1
ATOM 2915 C CA . VAL A 1 378 ? 17.833 -9.238 -48.153 1.00 58.69 378 VAL A CA 1
ATOM 2916 C C . VAL A 1 378 ? 17.688 -8.404 -49.426 1.00 58.69 378 VAL A C 1
ATOM 2918 O O . VAL A 1 378 ? 17.711 -8.966 -50.518 1.00 58.69 378 VAL A O 1
ATOM 2921 N N . ILE A 1 379 ? 17.613 -7.073 -49.325 1.00 60.31 379 ILE A N 1
ATOM 2922 C CA . ILE A 1 379 ? 17.515 -6.200 -50.505 1.00 60.31 379 ILE A CA 1
ATOM 2923 C C . ILE A 1 379 ? 18.766 -6.330 -51.383 1.00 60.31 379 ILE A C 1
ATOM 2925 O O . ILE A 1 379 ? 18.640 -6.505 -52.596 1.00 60.31 379 ILE A O 1
ATOM 2929 N N . PHE A 1 380 ? 19.965 -6.295 -50.798 1.00 60.06 380 PHE A N 1
ATOM 2930 C CA . PHE A 1 380 ? 21.228 -6.387 -51.535 1.00 60.06 380 PHE A CA 1
ATOM 2931 C C . PHE A 1 380 ? 21.361 -7.718 -52.289 1.00 60.06 380 PHE A C 1
ATOM 2933 O O . PHE A 1 380 ? 21.643 -7.731 -53.487 1.00 60.06 380 PHE A O 1
ATOM 2940 N N . PHE A 1 381 ? 21.078 -8.847 -51.631 1.00 57.69 381 PHE A N 1
ATOM 2941 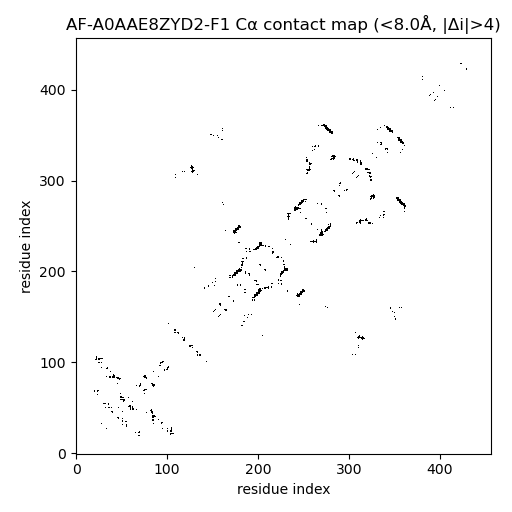C CA . PHE A 1 381 ? 21.203 -10.159 -52.268 1.00 57.69 381 PHE A CA 1
ATOM 2942 C C . PHE A 1 381 ? 20.065 -10.463 -53.248 1.00 57.69 381 PHE A C 1
ATOM 2944 O O . PHE A 1 381 ? 20.328 -11.052 -54.297 1.00 57.69 381 PHE A O 1
ATOM 2951 N N . CYS A 1 382 ? 18.828 -10.028 -52.985 1.00 60.06 382 CYS A N 1
ATOM 2952 C CA . CYS A 1 382 ? 17.724 -10.209 -53.931 1.00 60.06 382 CYS A CA 1
ATOM 2953 C C . CYS A 1 382 ? 17.899 -9.354 -55.192 1.00 60.06 382 CYS A C 1
ATOM 2955 O O . CYS A 1 382 ? 17.648 -9.845 -56.287 1.00 60.06 382 CYS A O 1
ATOM 2957 N N . THR A 1 383 ? 18.359 -8.105 -55.073 1.00 62.50 383 THR A N 1
ATOM 2958 C CA . THR A 1 383 ? 18.523 -7.210 -56.235 1.00 62.50 383 THR A CA 1
ATOM 2959 C C . THR A 1 383 ? 19.686 -7.615 -57.135 1.00 62.50 383 THR A C 1
ATOM 2961 O O . THR A 1 383 ? 19.525 -7.627 -58.354 1.00 62.50 383 THR A O 1
ATOM 2964 N N . ILE A 1 384 ? 20.826 -8.020 -56.566 1.00 58.84 384 ILE A N 1
ATOM 2965 C CA . ILE A 1 384 ? 21.964 -8.524 -57.349 1.00 58.84 384 ILE A CA 1
ATOM 2966 C C . ILE A 1 384 ? 21.609 -9.858 -58.006 1.00 58.84 384 ILE A C 1
ATOM 2968 O O . ILE A 1 384 ? 21.822 -10.014 -59.205 1.00 58.84 384 ILE A O 1
ATOM 2972 N N . SER A 1 385 ? 20.992 -10.787 -57.266 1.00 60.09 385 SER A N 1
ATOM 2973 C CA . SER A 1 385 ? 20.590 -12.084 -57.826 1.00 60.09 385 SER A CA 1
ATOM 2974 C C . SER A 1 385 ? 19.557 -11.921 -58.942 1.00 60.09 385 SER A C 1
ATOM 2976 O O . SER A 1 385 ? 19.669 -12.581 -59.970 1.00 60.09 385 SER A O 1
ATOM 2978 N N . LEU A 1 386 ? 18.590 -11.009 -58.792 1.00 58.12 386 LEU A N 1
ATOM 2979 C CA . LEU A 1 386 ? 17.581 -10.736 -59.818 1.00 58.12 386 LEU A CA 1
ATOM 2980 C C . LEU A 1 386 ? 18.174 -10.011 -61.037 1.00 58.12 386 LEU A C 1
ATOM 2982 O O . LEU A 1 386 ? 17.818 -10.333 -62.166 1.00 58.12 386 LEU A O 1
ATOM 2986 N N . SER A 1 387 ? 19.104 -9.074 -60.833 1.00 60.75 387 SER A N 1
ATOM 2987 C CA . SER A 1 387 ? 19.804 -8.380 -61.923 1.00 60.75 387 SER A CA 1
ATOM 2988 C C . SER A 1 387 ? 20.683 -9.340 -62.730 1.00 60.75 387 SER A C 1
ATOM 2990 O O . SER A 1 387 ? 20.601 -9.368 -63.959 1.00 60.75 387 SER A O 1
ATOM 2992 N N . CYS A 1 388 ? 21.449 -10.197 -62.045 1.00 58.47 388 CYS A N 1
ATOM 2993 C CA . CYS A 1 388 ? 22.223 -11.259 -62.681 1.00 58.47 388 CYS A CA 1
ATOM 2994 C C . CYS A 1 388 ? 21.308 -12.260 -63.391 1.00 58.47 388 CYS A C 1
ATOM 2996 O O . CYS A 1 388 ? 21.599 -12.623 -64.522 1.00 58.47 388 CYS A O 1
ATOM 2998 N N . PHE A 1 389 ? 20.176 -12.646 -62.791 1.00 61.25 389 PHE A N 1
ATOM 2999 C CA . PHE A 1 389 ? 19.192 -13.526 -63.425 1.00 61.25 389 PHE A CA 1
ATOM 3000 C C . PHE A 1 389 ? 18.624 -12.920 -64.717 1.00 61.25 389 PHE A C 1
ATOM 3002 O O . PHE A 1 389 ? 18.602 -13.583 -65.747 1.00 61.25 389 PHE A O 1
ATOM 3009 N N . VAL A 1 390 ? 18.221 -11.646 -64.708 1.00 58.97 390 VAL A N 1
ATOM 3010 C CA . VAL A 1 390 ? 17.694 -10.969 -65.905 1.00 58.97 390 VAL A CA 1
ATOM 3011 C C . VAL A 1 390 ? 18.774 -10.791 -66.977 1.00 58.97 390 VAL A C 1
ATOM 3013 O O . VAL A 1 390 ? 18.494 -10.987 -68.158 1.00 58.97 390 VAL A O 1
ATOM 3016 N N . GLN A 1 391 ? 20.012 -10.454 -66.606 1.00 58.31 391 GLN A N 1
ATOM 3017 C CA . GLN A 1 391 ? 21.101 -10.347 -67.581 1.00 58.31 391 GLN A CA 1
ATOM 3018 C C . GLN A 1 391 ? 21.466 -11.697 -68.206 1.00 58.31 391 GLN A C 1
ATOM 3020 O O . GLN A 1 391 ? 21.623 -11.750 -69.421 1.00 58.31 391 GLN A O 1
ATOM 3025 N N . PHE A 1 392 ? 21.553 -12.768 -67.412 1.00 56.22 392 PHE A N 1
ATOM 3026 C CA . PHE A 1 392 ? 21.981 -14.081 -67.904 1.00 56.22 392 PHE A CA 1
ATOM 3027 C C . PHE A 1 392 ? 20.872 -14.872 -68.604 1.00 56.22 392 PHE A C 1
ATOM 3029 O O . PHE A 1 392 ? 21.154 -15.562 -69.572 1.00 56.22 392 PHE A O 1
ATOM 3036 N N . PHE A 1 393 ? 19.621 -14.795 -68.135 1.00 54.84 393 PHE A N 1
ATOM 3037 C CA . PHE A 1 393 ? 18.540 -15.662 -68.630 1.00 54.84 393 PHE A CA 1
ATOM 3038 C C . PHE A 1 393 ? 17.546 -14.970 -69.569 1.00 54.84 393 PHE A C 1
ATOM 3040 O O . PHE A 1 393 ? 16.823 -15.659 -70.281 1.00 54.84 393 PHE A O 1
ATOM 3047 N N . VAL A 1 394 ? 17.463 -13.632 -69.571 1.00 55.25 394 VAL A N 1
ATOM 3048 C CA . VAL A 1 394 ? 16.488 -12.899 -70.410 1.00 55.25 394 VAL A CA 1
ATOM 3049 C C . VAL A 1 394 ? 17.146 -12.236 -71.622 1.00 55.25 394 VAL A C 1
ATOM 3051 O O . VAL A 1 394 ? 16.481 -12.047 -72.637 1.00 55.25 394 VAL A O 1
ATOM 3054 N N . LYS A 1 395 ? 18.432 -11.863 -71.540 1.00 52.84 395 LYS A N 1
ATOM 3055 C CA . LYS A 1 395 ? 19.122 -11.129 -72.618 1.00 52.84 395 LYS A CA 1
ATOM 3056 C C . LYS A 1 395 ? 20.034 -11.968 -73.510 1.00 52.84 395 LYS A C 1
ATOM 3058 O O . LYS A 1 395 ? 20.307 -11.522 -74.620 1.00 52.84 395 LYS A O 1
ATOM 3063 N N . GLU A 1 396 ? 20.483 -13.140 -73.074 1.00 53.50 396 GLU A N 1
ATOM 3064 C CA . GLU A 1 396 ? 21.296 -14.036 -73.900 1.00 53.50 396 GLU A CA 1
ATOM 3065 C C . GLU A 1 396 ? 20.485 -15.287 -74.251 1.00 53.50 396 GLU A C 1
ATOM 3067 O O . GLU A 1 396 ? 20.032 -16.004 -73.362 1.00 53.50 396 GLU A O 1
ATOM 3072 N N . GLU A 1 397 ? 20.301 -15.564 -75.547 1.00 53.88 397 GLU A N 1
ATOM 3073 C CA . GLU A 1 397 ? 19.794 -16.851 -76.046 1.00 53.88 397 GLU A CA 1
ATOM 3074 C C . GLU A 1 397 ? 20.838 -17.947 -75.772 1.00 53.88 397 GLU A C 1
ATOM 3076 O O . GLU A 1 397 ? 21.563 -18.383 -76.664 1.00 53.88 397 GLU A O 1
ATOM 3081 N N . THR A 1 398 ? 20.983 -18.357 -74.514 1.00 53.03 398 THR A N 1
ATOM 3082 C CA . THR A 1 398 ? 21.904 -19.424 -74.120 1.00 53.03 398 THR A CA 1
ATOM 3083 C C . THR A 1 398 ? 21.140 -20.626 -73.585 1.00 53.03 398 THR A C 1
ATOM 3085 O O . THR A 1 398 ? 20.282 -20.520 -72.712 1.00 53.03 398 THR A O 1
ATOM 3088 N N . ASP A 1 399 ? 21.458 -21.795 -74.139 1.00 58.66 399 ASP A N 1
ATOM 3089 C CA . ASP A 1 399 ? 20.961 -23.090 -73.683 1.00 58.66 399 ASP A CA 1
ATOM 3090 C C . ASP A 1 399 ? 21.725 -23.465 -72.404 1.00 58.66 399 ASP A C 1
ATOM 3092 O O . ASP A 1 399 ? 22.886 -23.890 -72.429 1.00 58.66 399 ASP A O 1
ATOM 3096 N N . VAL A 1 400 ? 21.134 -23.154 -71.250 1.00 54.25 400 VAL A N 1
ATOM 3097 C CA . VAL A 1 400 ? 21.868 -23.162 -69.984 1.00 54.25 400 VAL A CA 1
ATOM 3098 C C . VAL A 1 400 ? 21.878 -24.565 -69.373 1.00 54.25 400 VAL A C 1
ATOM 3100 O O . VAL A 1 400 ? 20.895 -25.039 -68.805 1.00 54.25 400 VAL A O 1
ATOM 3103 N N . SER A 1 401 ? 23.025 -25.241 -69.461 1.00 59.09 401 SER A N 1
ATOM 3104 C CA . SER A 1 401 ? 23.243 -26.548 -68.834 1.00 59.09 401 SER A CA 1
ATOM 3105 C C . SER A 1 401 ? 23.159 -26.485 -67.293 1.00 59.09 401 SER A C 1
ATOM 3107 O O . SER A 1 401 ? 23.554 -25.503 -66.657 1.00 59.09 401 SER A O 1
ATOM 3109 N N . PHE A 1 402 ? 22.691 -27.584 -66.681 1.00 55.50 402 PHE A N 1
ATOM 3110 C CA . PHE A 1 402 ? 22.571 -27.832 -65.229 1.00 55.50 402 PHE A CA 1
ATOM 3111 C C . PHE A 1 402 ? 23.701 -27.257 -64.330 1.00 55.50 402 PHE A C 1
ATOM 3113 O O . PHE A 1 402 ? 23.384 -26.775 -63.240 1.00 55.50 402 PHE A O 1
ATOM 3120 N N . PRO A 1 403 ? 24.990 -27.224 -64.739 1.00 55.47 403 PRO A N 1
ATOM 3121 C CA . PRO A 1 403 ? 26.069 -26.638 -63.940 1.00 55.47 403 PRO A CA 1
ATOM 3122 C C . PRO A 1 403 ? 25.895 -25.151 -63.602 1.00 55.47 403 PRO A C 1
ATOM 3124 O O . PRO A 1 403 ? 26.283 -24.730 -62.515 1.00 55.47 403 PRO A O 1
ATOM 3127 N N . VAL A 1 404 ? 25.293 -24.350 -64.487 1.00 58.00 404 VAL A N 1
ATOM 3128 C CA . VAL A 1 404 ? 25.115 -22.903 -64.255 1.00 58.00 404 VAL A CA 1
ATOM 3129 C C . VAL A 1 404 ? 23.957 -22.647 -63.290 1.00 58.00 404 VAL A C 1
ATOM 3131 O O . VAL A 1 404 ? 24.079 -21.824 -62.384 1.00 58.00 404 VAL A O 1
ATOM 3134 N N . ALA A 1 405 ? 22.866 -23.411 -63.407 1.00 59.41 405 ALA A N 1
ATOM 3135 C CA . ALA A 1 405 ? 21.769 -23.383 -62.439 1.00 59.41 405 ALA A CA 1
ATOM 3136 C C . ALA A 1 405 ? 22.239 -23.828 -61.041 1.00 59.41 405 ALA A C 1
ATOM 3138 O O . ALA A 1 405 ? 21.859 -23.232 -60.033 1.00 59.41 405 ALA A O 1
ATOM 3139 N N . PHE A 1 406 ? 23.123 -24.829 -60.979 1.00 62.00 406 PHE A N 1
ATOM 3140 C CA . PHE A 1 406 ? 23.741 -25.281 -59.735 1.00 62.00 406 PHE A CA 1
ATOM 3141 C C . PHE A 1 406 ? 24.679 -24.222 -59.130 1.00 62.00 406 PHE A C 1
ATOM 3143 O O . PHE A 1 406 ? 24.612 -23.956 -57.930 1.00 62.00 406 PHE A O 1
ATOM 3150 N N . ALA A 1 407 ? 25.492 -23.553 -59.954 1.00 57.47 407 ALA A N 1
ATOM 3151 C CA . ALA A 1 407 ? 26.331 -22.438 -59.515 1.00 57.47 407 ALA A CA 1
ATOM 3152 C C . ALA A 1 407 ? 25.494 -21.263 -58.976 1.00 57.47 407 ALA A C 1
ATOM 3154 O O . ALA A 1 407 ? 25.850 -20.683 -57.953 1.00 57.47 407 ALA A O 1
ATOM 3155 N N . PHE A 1 408 ? 24.348 -20.963 -59.596 1.00 64.06 408 PHE A N 1
ATOM 3156 C CA . PHE A 1 408 ? 23.417 -19.935 -59.123 1.00 64.06 408 PHE A CA 1
ATOM 3157 C C . PHE A 1 408 ? 22.785 -20.305 -57.769 1.00 64.06 408 PHE A C 1
ATOM 3159 O O . PHE A 1 408 ? 22.712 -19.472 -56.868 1.00 64.06 408 PHE A O 1
ATOM 3166 N N . LEU A 1 409 ? 22.410 -21.573 -57.572 1.00 61.41 409 LEU A N 1
ATOM 3167 C CA . LEU A 1 409 ? 21.913 -22.100 -56.293 1.00 61.41 409 LEU A CA 1
ATOM 3168 C C . LEU A 1 409 ? 22.954 -21.993 -55.169 1.00 61.41 409 LEU A C 1
ATOM 3170 O O . LEU A 1 409 ? 22.605 -21.640 -54.042 1.00 61.41 409 LEU A O 1
ATOM 3174 N N . ILE A 1 410 ? 24.232 -22.238 -55.472 1.00 60.72 410 ILE A N 1
ATOM 3175 C CA . ILE A 1 410 ? 25.345 -22.010 -54.537 1.00 60.72 410 ILE A CA 1
ATOM 3176 C C . ILE A 1 410 ? 25.503 -20.512 -54.249 1.00 60.72 410 ILE A C 1
ATOM 3178 O O . ILE A 1 410 ? 25.668 -20.127 -53.096 1.00 60.72 410 ILE A O 1
ATOM 3182 N N . PHE A 1 411 ? 25.394 -19.653 -55.263 1.0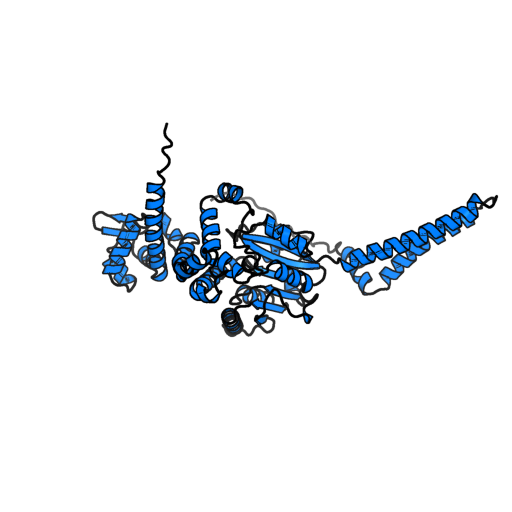0 58.56 411 PHE A N 1
ATOM 3183 C CA . PHE A 1 411 ? 25.565 -18.207 -55.103 1.00 58.56 411 PHE A CA 1
ATOM 3184 C C . PHE A 1 411 ? 24.449 -17.556 -54.270 1.00 58.56 411 PHE A C 1
ATOM 3186 O O . PHE A 1 411 ? 24.718 -16.647 -53.491 1.00 58.56 411 PHE A O 1
ATOM 3193 N N . VAL A 1 412 ? 23.212 -18.052 -54.374 1.00 59.53 412 VAL A N 1
ATOM 3194 C CA . VAL A 1 412 ? 22.066 -17.584 -53.573 1.00 59.53 412 VAL A CA 1
ATOM 3195 C C . VAL A 1 412 ? 22.076 -18.175 -52.153 1.00 59.53 412 VAL A C 1
ATOM 3197 O O . VAL A 1 412 ? 21.601 -17.533 -51.216 1.00 59.53 412 VAL A O 1
ATOM 3200 N N . SER A 1 413 ? 22.641 -19.373 -51.958 1.00 58.28 413 SER A N 1
ATOM 3201 C CA . SER A 1 413 ? 22.709 -20.043 -50.645 1.00 58.28 413 SER A CA 1
ATOM 3202 C C . SER A 1 413 ? 23.963 -19.704 -49.823 1.00 58.28 413 SER A C 1
ATOM 3204 O O . SER A 1 413 ? 23.911 -19.740 -48.591 1.00 58.28 413 SER A O 1
ATOM 3206 N N . ALA A 1 414 ? 25.069 -19.302 -50.455 1.00 55.41 414 ALA A N 1
ATOM 3207 C CA . ALA A 1 414 ? 26.300 -18.890 -49.775 1.00 55.41 414 ALA A CA 1
ATOM 3208 C C . ALA A 1 414 ? 26.123 -17.700 -48.802 1.00 55.41 414 ALA A C 1
ATOM 3210 O O . ALA A 1 414 ? 26.705 -17.745 -47.717 1.00 55.41 414 ALA A O 1
ATOM 3211 N N . PRO A 1 415 ? 25.289 -16.679 -49.087 1.00 57.81 415 PRO A N 1
ATOM 3212 C CA . PRO A 1 415 ? 24.982 -15.609 -48.140 1.00 57.81 415 PRO A CA 1
ATOM 3213 C C . PRO A 1 415 ? 24.263 -16.110 -46.887 1.00 57.81 415 PRO A C 1
ATOM 3215 O O . PRO A 1 415 ? 24.505 -15.596 -45.801 1.00 57.81 415 PRO A O 1
ATOM 3218 N N . ILE A 1 416 ? 23.411 -17.134 -47.000 1.00 57.31 416 ILE A N 1
ATOM 3219 C CA . ILE A 1 416 ? 22.736 -17.745 -45.844 1.00 57.31 416 ILE A CA 1
ATOM 3220 C C . ILE A 1 416 ? 23.776 -18.452 -44.970 1.00 57.31 416 ILE A C 1
ATOM 3222 O O . ILE A 1 416 ? 23.809 -18.242 -43.760 1.00 57.31 416 ILE A O 1
ATOM 3226 N N . ALA A 1 417 ? 24.678 -19.221 -45.583 1.00 54.12 417 ALA A N 1
ATOM 3227 C CA . ALA A 1 417 ? 25.767 -19.884 -44.873 1.00 54.12 417 ALA A CA 1
ATOM 3228 C C . ALA A 1 417 ? 26.731 -18.882 -44.215 1.00 54.12 417 ALA A C 1
ATOM 3230 O O . ALA A 1 417 ? 27.115 -19.085 -43.068 1.00 54.12 417 ALA A O 1
ATOM 3231 N N . ALA A 1 418 ? 27.071 -17.781 -44.892 1.00 53.09 418 ALA A N 1
ATOM 3232 C CA . ALA A 1 418 ? 27.934 -16.727 -44.361 1.00 53.09 418 ALA A CA 1
ATOM 3233 C C . ALA A 1 418 ? 27.276 -15.945 -43.214 1.00 53.09 418 ALA A C 1
ATOM 3235 O O . ALA A 1 418 ? 27.945 -15.650 -42.229 1.00 53.09 418 ALA A O 1
ATOM 3236 N N . ASN A 1 419 ? 25.968 -15.672 -43.289 1.00 54.91 419 ASN A N 1
ATOM 3237 C CA . ASN A 1 419 ? 25.212 -15.068 -42.186 1.00 54.91 419 ASN A CA 1
ATOM 3238 C C . ASN A 1 419 ? 25.139 -16.003 -40.972 1.00 54.91 419 ASN A C 1
ATOM 3240 O O . ASN A 1 419 ? 25.338 -15.565 -39.842 1.00 54.91 419 ASN A O 1
ATOM 3244 N N . VAL A 1 420 ? 24.929 -17.304 -41.191 1.00 57.91 420 VAL A N 1
ATOM 3245 C CA . VAL A 1 420 ? 24.989 -18.309 -40.119 1.00 57.91 420 VAL A CA 1
ATOM 3246 C C . VAL A 1 420 ? 26.401 -18.391 -39.528 1.00 57.91 420 VAL A C 1
ATOM 3248 O O . VAL A 1 420 ? 26.536 -18.457 -38.311 1.00 57.91 420 VAL A O 1
ATOM 3251 N N . LEU A 1 421 ? 27.453 -18.321 -40.353 1.00 51.72 421 LEU A N 1
ATOM 3252 C CA . LEU A 1 421 ? 28.850 -18.324 -39.901 1.00 51.72 421 LEU A CA 1
ATOM 3253 C C . LEU A 1 421 ? 29.228 -17.052 -39.124 1.00 51.72 421 LEU A C 1
ATOM 3255 O O . LEU A 1 421 ? 29.968 -17.127 -38.148 1.00 51.72 421 LEU A O 1
ATOM 3259 N N . PHE A 1 422 ? 28.727 -15.890 -39.546 1.00 55.09 422 PHE A N 1
ATOM 3260 C CA . PHE A 1 422 ? 28.924 -14.608 -38.869 1.00 55.09 422 PHE A CA 1
ATOM 3261 C C . PHE A 1 422 ? 28.269 -14.620 -37.482 1.00 55.09 422 PHE A C 1
ATOM 3263 O O . PHE A 1 422 ? 28.937 -14.365 -36.483 1.00 55.09 422 PHE A O 1
ATOM 3270 N N . LEU A 1 423 ? 27.004 -15.052 -37.406 1.00 55.00 423 LEU A N 1
ATOM 3271 C CA . LEU A 1 423 ? 26.289 -15.261 -36.142 1.00 55.00 423 LEU A CA 1
ATOM 3272 C C . LEU A 1 423 ? 26.939 -16.344 -35.257 1.00 55.00 423 LEU A C 1
ATOM 3274 O O . LEU A 1 423 ? 26.773 -16.331 -34.039 1.00 55.00 423 LEU A O 1
ATOM 3278 N N . TRP A 1 424 ? 27.670 -17.290 -35.853 1.00 52.53 424 TRP A N 1
ATOM 3279 C CA . TRP A 1 424 ? 28.379 -18.362 -35.150 1.00 52.53 424 TRP A CA 1
ATOM 3280 C C . TRP A 1 424 ? 29.732 -17.929 -34.568 1.00 52.53 424 TRP A C 1
ATOM 3282 O O . TRP A 1 424 ? 30.122 -18.406 -33.500 1.00 52.53 424 TRP A O 1
ATOM 3292 N N . ASN A 1 425 ? 30.461 -17.060 -35.271 1.00 46.41 425 ASN A N 1
ATOM 3293 C CA . ASN A 1 425 ? 31.820 -16.655 -34.906 1.00 46.41 425 ASN A CA 1
ATOM 3294 C C . ASN A 1 425 ? 31.870 -15.493 -33.908 1.00 46.41 425 ASN A C 1
ATOM 3296 O O . ASN A 1 425 ? 32.906 -15.306 -33.271 1.00 46.41 425 ASN A O 1
ATOM 3300 N N . ASP A 1 426 ? 30.777 -14.753 -33.726 1.00 54.25 426 ASP A N 1
ATOM 3301 C CA . ASP A 1 426 ? 30.691 -13.749 -32.671 1.00 54.25 426 ASP A CA 1
ATOM 3302 C C . ASP A 1 426 ? 30.310 -14.404 -31.318 1.00 54.25 426 ASP A C 1
ATOM 3304 O O . ASP A 1 426 ? 29.239 -15.020 -31.198 1.00 54.25 426 ASP A O 1
ATOM 3308 N N . PRO A 1 427 ? 31.158 -14.288 -30.273 1.00 48.91 427 PRO A N 1
ATOM 3309 C CA . PRO A 1 427 ? 30.934 -14.908 -28.961 1.00 48.91 427 PRO A CA 1
ATOM 3310 C C . PRO A 1 427 ? 29.597 -14.523 -28.309 1.00 48.91 427 PRO A C 1
ATOM 3312 O O . PRO A 1 427 ? 28.988 -15.326 -27.594 1.00 48.91 427 PRO A O 1
ATOM 3315 N N . THR A 1 428 ? 29.119 -13.311 -28.589 1.00 47.81 428 THR A N 1
ATOM 3316 C CA . THR A 1 428 ? 27.890 -12.726 -28.044 1.00 47.81 428 THR A CA 1
ATOM 3317 C C . THR A 1 428 ? 26.652 -13.394 -28.646 1.00 47.81 428 THR A C 1
ATOM 3319 O O . THR A 1 428 ? 25.709 -13.734 -27.927 1.00 47.81 428 THR A O 1
ATOM 3322 N N . TYR A 1 429 ? 26.677 -13.669 -29.954 1.00 53.69 429 TYR A N 1
ATOM 3323 C CA . TYR A 1 429 ? 25.579 -14.306 -30.693 1.00 53.69 429 TYR A CA 1
ATOM 3324 C C . TYR A 1 429 ? 25.581 -15.833 -30.526 1.00 53.69 429 TYR A C 1
ATOM 3326 O O . TYR A 1 429 ? 24.514 -16.447 -30.397 1.00 53.69 429 TYR A O 1
ATOM 3334 N N . ARG A 1 430 ? 26.767 -16.446 -30.406 1.00 51.28 430 ARG A N 1
ATOM 3335 C CA . ARG A 1 430 ? 26.935 -17.886 -30.157 1.00 51.28 430 ARG A CA 1
ATOM 3336 C C . ARG A 1 430 ? 26.301 -18.339 -28.838 1.00 51.28 430 ARG A C 1
ATOM 3338 O O . ARG A 1 430 ? 25.667 -19.394 -28.804 1.00 51.28 430 ARG A O 1
ATOM 3345 N N . SER A 1 431 ? 26.409 -17.549 -27.766 1.00 50.59 431 SER A N 1
ATOM 3346 C CA . SER A 1 431 ? 25.781 -17.884 -26.473 1.00 50.59 431 SER A CA 1
ATOM 3347 C C . SER A 1 431 ? 24.241 -17.894 -26.541 1.00 50.59 431 SER A C 1
ATOM 3349 O O . SER A 1 431 ? 23.593 -18.753 -25.939 1.00 50.59 431 SER A O 1
ATOM 3351 N N . LYS A 1 432 ? 23.645 -17.008 -27.355 1.00 51.91 432 LYS A N 1
ATOM 3352 C CA . LYS A 1 432 ? 22.188 -16.874 -27.543 1.00 51.91 432 LYS A CA 1
ATOM 3353 C C . LYS A 1 432 ? 21.579 -17.984 -28.412 1.00 51.91 432 LYS A C 1
ATOM 3355 O O . LYS A 1 432 ? 20.477 -18.443 -28.113 1.00 51.91 432 LYS A O 1
ATOM 3360 N N . LEU A 1 433 ? 22.280 -18.449 -29.452 1.00 50.12 433 LEU A N 1
ATOM 3361 C CA . LEU A 1 433 ? 21.821 -19.545 -30.326 1.00 50.12 433 LEU A CA 1
ATOM 3362 C C . LEU A 1 433 ? 21.738 -20.890 -29.583 1.00 50.12 433 LEU A C 1
ATOM 3364 O O . LEU A 1 433 ? 20.775 -21.635 -29.759 1.00 50.12 433 LEU A O 1
ATOM 3368 N N . PHE A 1 434 ? 22.696 -21.180 -28.698 1.00 50.06 434 PHE A N 1
ATOM 3369 C CA . PHE A 1 434 ? 22.743 -22.447 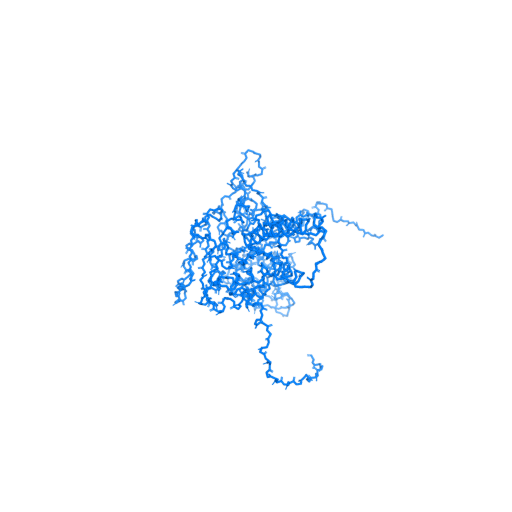-27.956 1.00 50.06 434 PHE A CA 1
ATOM 3370 C C . PHE A 1 434 ? 21.951 -22.453 -26.644 1.00 50.06 434 PHE A C 1
ATOM 3372 O O . PHE A 1 434 ? 21.521 -23.526 -26.215 1.00 50.06 434 PHE A O 1
ATOM 3379 N N . GLY A 1 435 ? 21.655 -21.286 -26.060 1.00 49.44 435 GLY A N 1
ATOM 3380 C CA . GLY A 1 435 ? 20.757 -21.181 -24.903 1.00 49.44 435 GLY A CA 1
ATOM 3381 C C . GLY A 1 435 ? 19.340 -21.709 -25.176 1.00 49.44 435 GLY A C 1
ATOM 3382 O O . GLY A 1 435 ? 18.701 -22.243 -24.274 1.00 49.44 435 GLY A O 1
ATOM 3383 N N . LYS A 1 436 ? 18.866 -21.645 -26.432 1.00 43.38 436 LYS A N 1
ATOM 3384 C CA . LYS A 1 436 ? 17.565 -22.206 -26.845 1.00 43.38 436 LYS A CA 1
ATOM 3385 C C . LYS A 1 436 ? 17.598 -23.699 -27.206 1.00 43.38 436 LYS A C 1
ATOM 3387 O O . LYS A 1 436 ? 16.553 -24.339 -27.150 1.00 43.38 436 LYS A O 1
ATOM 3392 N N . PHE A 1 437 ? 18.754 -24.272 -27.554 1.00 36.44 437 PHE A N 1
ATOM 3393 C CA . PHE A 1 437 ? 18.855 -25.677 -27.989 1.00 36.44 437 PHE A CA 1
ATOM 3394 C C . PHE A 1 437 ? 19.172 -26.668 -26.858 1.00 36.44 437 PHE A C 1
ATOM 3396 O O . PHE A 1 437 ? 18.842 -27.845 -26.986 1.00 36.44 437 PHE A O 1
ATOM 3403 N N . PHE A 1 438 ? 19.746 -26.218 -25.736 1.00 38.09 438 PHE A N 1
ATOM 3404 C CA . PHE A 1 438 ? 20.109 -27.099 -24.614 1.00 38.09 438 PHE A CA 1
ATOM 3405 C C . PHE A 1 438 ? 19.040 -27.264 -23.517 1.00 38.09 438 PHE A C 1
ATOM 3407 O O . PHE A 1 438 ? 19.284 -27.961 -22.534 1.00 38.09 438 PHE A O 1
ATOM 3414 N N . ILE A 1 439 ? 17.812 -26.764 -23.710 1.00 41.47 439 ILE A N 1
ATOM 3415 C CA . ILE A 1 439 ? 16.645 -27.174 -22.902 1.00 41.47 439 ILE A CA 1
ATOM 3416 C C . ILE A 1 439 ? 15.936 -28.348 -23.595 1.00 41.47 439 ILE A C 1
ATOM 3418 O O . ILE A 1 439 ? 14.778 -28.280 -23.995 1.00 41.47 439 ILE A O 1
ATOM 3422 N N . LYS A 1 440 ? 16.653 -29.454 -23.794 1.00 38.75 440 LYS A N 1
ATOM 3423 C CA . LYS A 1 440 ? 16.038 -30.764 -24.029 1.00 38.75 440 LYS A CA 1
ATOM 3424 C C . LYS A 1 440 ? 17.060 -31.841 -23.691 1.00 38.75 440 LYS A C 1
ATOM 3426 O O . LYS A 1 440 ? 18.127 -31.891 -24.288 1.00 38.75 440 LYS A O 1
ATOM 3431 N N . ASN A 1 441 ? 16.689 -32.708 -22.751 1.00 32.59 441 ASN A N 1
ATOM 3432 C CA . ASN A 1 441 ? 17.445 -33.845 -22.211 1.00 32.59 441 ASN A CA 1
ATOM 3433 C C . ASN A 1 441 ? 18.378 -33.561 -21.020 1.00 32.59 441 ASN A C 1
ATOM 3435 O O . ASN A 1 441 ? 19.586 -33.771 -21.086 1.00 32.59 441 ASN A O 1
ATOM 3439 N N . ARG A 1 442 ? 17.784 -33.321 -19.846 1.00 28.73 442 ARG A N 1
ATOM 3440 C CA . ARG A 1 442 ? 18.118 -34.180 -18.699 1.00 28.73 442 ARG A CA 1
ATOM 3441 C C . ARG A 1 442 ? 16.891 -35.017 -18.361 1.00 28.73 442 ARG A C 1
ATOM 3443 O O . ARG A 1 442 ? 15.862 -34.494 -17.952 1.00 28.73 442 ARG A O 1
ATOM 3450 N N . ARG A 1 443 ? 16.995 -36.317 -18.644 1.00 27.80 443 ARG A N 1
ATOM 3451 C CA . ARG A 1 443 ? 16.023 -37.337 -18.245 1.00 27.80 443 ARG A CA 1
ATOM 3452 C C . ARG A 1 443 ? 15.910 -37.336 -16.720 1.00 27.80 443 ARG A C 1
ATOM 3454 O O . ARG A 1 443 ? 16.932 -37.367 -16.040 1.00 27.80 443 ARG A O 1
ATOM 3461 N N . GLN A 1 444 ? 14.677 -37.338 -16.222 1.00 30.28 444 GLN A N 1
ATOM 3462 C CA . GLN A 1 444 ? 14.361 -37.775 -14.865 1.00 30.28 444 GLN A CA 1
ATOM 3463 C C . GLN A 1 444 ? 14.825 -39.227 -14.670 1.00 30.28 444 GLN A C 1
ATOM 3465 O O . GLN A 1 444 ? 14.565 -40.059 -15.546 1.00 30.28 444 GLN A O 1
ATOM 3470 N N . PRO A 1 445 ? 15.419 -39.578 -13.522 1.00 29.95 445 PRO A N 1
ATOM 3471 C CA . PRO A 1 445 ? 15.181 -40.862 -12.901 1.00 29.95 445 PRO A CA 1
ATOM 3472 C C . PRO A 1 445 ? 13.862 -40.769 -12.131 1.00 29.95 445 PRO A C 1
ATOM 3474 O O . PRO A 1 445 ? 13.665 -39.912 -11.275 1.00 29.95 445 PRO A O 1
ATOM 3477 N N . THR A 1 446 ? 12.957 -41.648 -12.527 1.00 32.03 446 THR A N 1
ATOM 3478 C CA . THR A 1 446 ? 11.770 -42.102 -11.812 1.00 32.03 446 THR A CA 1
ATOM 3479 C C . THR A 1 446 ? 11.978 -42.220 -10.304 1.00 32.03 446 THR A C 1
ATOM 3481 O O . THR A 1 446 ? 12.904 -42.911 -9.898 1.00 32.03 446 THR A O 1
ATOM 3484 N N . ASP A 1 447 ? 11.028 -41.709 -9.521 1.00 26.12 447 ASP A N 1
ATOM 3485 C CA . ASP A 1 447 ? 10.539 -42.449 -8.361 1.00 26.12 447 ASP A CA 1
ATOM 3486 C C . ASP A 1 447 ? 9.017 -42.347 -8.264 1.00 26.12 447 ASP A C 1
ATOM 3488 O O . ASP A 1 447 ? 8.402 -41.283 -8.213 1.00 26.12 447 ASP A O 1
ATOM 3492 N N . ILE A 1 448 ? 8.428 -43.533 -8.328 1.00 32.25 448 ILE A N 1
ATOM 3493 C CA . ILE A 1 448 ? 7.017 -43.840 -8.192 1.00 32.25 448 ILE A CA 1
ATOM 3494 C C . ILE A 1 448 ? 6.708 -43.814 -6.697 1.00 32.25 448 ILE A C 1
ATOM 3496 O O . ILE A 1 448 ? 7.190 -44.680 -5.972 1.00 32.25 448 ILE A O 1
ATOM 3500 N N . VAL A 1 449 ? 5.837 -42.913 -6.239 1.00 28.02 449 VAL A N 1
ATOM 3501 C CA . VAL A 1 449 ? 5.088 -43.141 -4.996 1.00 28.02 449 VAL A CA 1
ATOM 3502 C C . VAL A 1 449 ? 3.607 -42.890 -5.242 1.00 28.02 449 VAL A C 1
ATOM 3504 O O . VAL A 1 449 ? 3.177 -41.845 -5.721 1.00 28.02 449 VAL A O 1
ATOM 3507 N N . ARG A 1 450 ? 2.852 -43.951 -4.960 1.00 26.39 450 ARG A N 1
ATOM 3508 C CA . ARG A 1 450 ? 1.416 -44.129 -5.141 1.00 26.39 450 ARG A CA 1
ATOM 3509 C C . ARG A 1 450 ? 0.609 -43.075 -4.385 1.00 26.39 450 ARG A C 1
ATOM 3511 O O . ARG A 1 450 ? 0.788 -42.900 -3.185 1.00 26.39 450 ARG A O 1
ATOM 3518 N N . VAL A 1 451 ? -0.378 -42.507 -5.073 1.00 27.28 451 VAL A N 1
ATOM 3519 C CA . VAL A 1 451 ? -1.548 -41.887 -4.447 1.00 27.28 451 VAL A CA 1
ATOM 3520 C C . VAL A 1 451 ? -2.346 -42.996 -3.760 1.00 27.28 451 VAL A C 1
ATOM 3522 O O . VAL A 1 451 ? -2.911 -43.864 -4.426 1.00 27.28 451 VAL A O 1
ATOM 3525 N N . ALA A 1 452 ? -2.364 -42.984 -2.430 1.00 26.78 452 ALA A N 1
ATOM 3526 C CA . ALA A 1 452 ? -3.359 -43.699 -1.648 1.00 26.78 452 ALA A CA 1
ATOM 3527 C C . ALA A 1 452 ? -4.460 -42.707 -1.259 1.00 26.78 452 ALA A C 1
ATOM 3529 O O . ALA A 1 452 ? -4.235 -41.749 -0.528 1.00 26.78 452 ALA A O 1
ATOM 3530 N N . SER A 1 453 ? -5.650 -42.966 -1.784 1.00 30.25 453 SER A N 1
ATOM 3531 C CA . SER A 1 453 ? -6.934 -42.442 -1.333 1.00 30.25 453 SER A CA 1
ATOM 3532 C C . SER A 1 453 ? -7.148 -42.651 0.170 1.00 30.25 453 SER A C 1
ATOM 3534 O O . SER A 1 453 ? -6.972 -43.781 0.638 1.00 30.25 453 SER A O 1
ATOM 3536 N N . ARG A 1 454 ? -7.655 -41.636 0.883 1.00 27.02 454 ARG A N 1
ATOM 3537 C CA . ARG A 1 454 ? -8.669 -41.820 1.937 1.00 27.02 454 ARG A CA 1
ATOM 3538 C C . ARG A 1 454 ? -9.348 -40.504 2.329 1.00 27.02 454 ARG A C 1
ATOM 3540 O O . ARG A 1 454 ? -8.688 -39.512 2.608 1.00 27.02 454 ARG A O 1
ATOM 3547 N N . GLU A 1 455 ? -10.674 -40.569 2.311 1.00 29.64 455 GLU A N 1
ATOM 3548 C CA . GLU A 1 455 ? -11.652 -39.617 2.837 1.00 29.64 455 GLU A CA 1
ATOM 3549 C C . GLU A 1 455 ? -11.722 -39.646 4.382 1.00 29.64 455 GLU A C 1
ATOM 3551 O O . GLU A 1 455 ? -11.337 -40.651 4.985 1.00 29.64 455 GLU A O 1
ATOM 3556 N N . MET A 1 456 ? -12.347 -38.594 4.946 1.00 30.58 456 MET A N 1
ATOM 3557 C CA . MET A 1 456 ? -12.822 -38.377 6.337 1.00 30.58 456 MET A CA 1
ATOM 3558 C C . MET A 1 456 ? -11.718 -38.193 7.398 1.00 30.58 456 MET A C 1
ATOM 3560 O O . MET A 1 456 ? -10.831 -39.032 7.516 1.00 30.58 456 MET A O 1
ATOM 3564 N N . PHE A 1 457 ? -11.692 -37.135 8.217 1.00 37.88 457 PHE A N 1
ATOM 3565 C CA . PHE A 1 457 ? -12.750 -36.341 8.864 1.00 37.88 457 PHE A CA 1
ATOM 3566 C C . PHE A 1 457 ? -12.410 -34.849 8.910 1.00 37.88 457 PHE A C 1
ATOM 3568 O O . PHE A 1 457 ? -11.197 -34.537 8.940 1.00 37.88 457 PHE A O 1
#

Nearest PDB structures (foldseek):
  3mcz-assembly1_B  TM=7.340E-01  e=6.479E-14  Burkholderia thailandensis E264
  2ip2-assembly1_B  TM=6.260E-01  e=4.717E-14  Pseudomonas aeruginosa PAO1
  4obx-assembly2_C  TM=6.744E-01  e=3.904E-11  Saccharomyces cerevisiae S288C
  6cca-assembly1_A  TM=4.040E-01  e=1.219E-11  Sorangium cellulosum
  3g8a-assembly3_C  TM=5.462E-01  e=3.493E-07  Thermus thermophilus HB8

Foldseek 3Di:
DDDPDQDPVRVVVVVVLVLVLLLLLLVCLVLVLLVLQAVQDEPVRFAALVVSCVSSVHDSVVSLVSQVSCCVVVNWHADPVRGIHHYPVCSVCSDNLHPVSLVSNLPVLLCQCVVLLVQCVDPPRFQFDAPVSSVVNLVSVVVSCCSLCVVDVLPPVQVLLDPCRNVDLQVAPFEEEEEQCFLVNSVVSSCVVRVRYAYEYEHQDPVRLVNVVVVCPPPPDNRPRYYYYNDQLLDDDPVLFQPHQEYEYAQCLLLAQCSLSNLLSVLRNHHAFRKYKYKAFAAAQDLVVCCVPVPVVSVVQVVSQSSPRQRNNRNDPSGPSCTRRVHDVNVVVSNCVSQFVDWDWGDDVSNVGIIMIMTTRHPVVVVVVCVVVVVVLCCVLVVVLVVCCCVPPVVDPDPDDPVVVVVSVCSSCVSVVVVVVVLCPDPVSVVVVVVVVPPDDPDDDDDDDDDDDDDDD

Radius of gyration: 31.42 Å; Cα contacts (8 Å, |Δi|>4): 635; chains: 1; bounding box: 75×73×113 Å

Sequence (457 aa):
MSSSGTSMKEKLFNLAVSNIVSNAVSIGQRLNLFKTLSDISSEKNPVLPEQLAQAAGCKERYVREWCNCMACGKIIEVNEEEKFWIKEENVDALGNSCFELVMNGMMAPLLEPIDNLVECFKKEGPFGLEYSQFSNFQSFMGTMSQALHEKHVVSDMLPAIGNGIVEKLEAGGVRVLDVGCGSGFHSSLLAEQYPKAHFVGLDIGSDAIKQAKERKTKAGAVFNNLEFIECDAGKMPEIWTDSFDLVLIFDACHDQCRPDLCVQEIHRVLKPNGTFAMVEVLGSSNVFTDKSTMGSLAAMMYGCSMFHCLPVGSNCSEALCMGAMWGQKRAVDLLKKCGFPEVRVVDTPYFPINLIKEARKEWKEFIDEIRNHGTIIVIFFCTISLSCFVQFFVKEETDVSFPVAFAFLIFVSAPIAANVLFLWNDPTYRSKLFGKFFIKNRRQPTDIVRVASREMF

Organism: Caenorhabditis briggsae (NCBI:txid6238)

Secondary structure (DSSP, 8-state):
-------HHHHHHHHHHHHHHHHHHHHHHHTTHHHHHHHH-BTTB-B-HHHHHHHTT--HHHHHHHHHHHHHTTSSEE-TT--EE--GGGTTTTSTT-HHHHHHHHHHHHTTTHHHHHHHTSTTS-SS--GGGGHHHHHHHHHHHHHHHTTTIIIIIHHHH-TTHHHHHHH---EEEEET-TTSHHHHHHHHH-TTSEEEEEES-HHHHHHHHHHHHGGG---TTEEEEE--TTS--GGGTT-EEEEEEES-STT-S-HHHHHHHHHHHEEEEEEEEEEEE---S-HHHHHHHHTHHHHHHHHHIIIIIHHHHTSSTT-----GGGHHHHHHHHHHHTT---EEEEE-TTSTTEEEEEEE---HHHHHHHHHHHHHHHHHHHHHHHHHHHHHHTSS-----HHHHHHHHHHHHHHHHHHHHHHHHSHHHHHHHHHTTSSS--PPP------------

InterPro domains:
  IPR025714 Methyltransferase domain [PF13847] (173-282)
  IPR029063 S-adenosyl-L-methionine-dependent methyltransferase superfamily [G3DSA:3.40.50.150] (133-356)
  IPR029063 S-adenosyl-L-methionine-dependent methyltransferase superfamily [SSF53335] (157-364)
  IPR048711 S-adenosylmethionine-dependent methyltransferase Rv2258c-like, winged HTH domain [PF21320] (24-84)

Solvent-accessible surface area (backbone atoms only — not comparable to full-atom values): 24785 Å² total; per-residue (Å²): 135,87,80,83,70,79,48,72,67,55,50,53,50,51,49,54,52,48,52,54,44,38,52,51,49,27,50,30,61,79,56,44,43,49,53,49,39,53,76,71,25,27,89,93,44,50,36,44,38,62,58,50,10,62,75,56,76,47,62,36,77,58,40,38,54,49,52,52,48,34,32,78,63,68,74,33,45,66,50,99,84,64,24,34,25,43,54,78,93,46,48,66,59,55,31,101,80,25,66,76,48,54,56,35,55,47,52,65,44,50,50,69,48,48,72,63,51,57,41,39,73,39,92,89,38,51,72,33,40,66,68,78,72,37,54,66,32,48,55,49,51,53,53,50,50,46,72,61,36,69,80,34,48,73,76,48,48,44,64,68,68,39,92,60,47,57,62,42,35,70,72,26,85,39,29,37,36,30,44,50,33,47,56,27,58,68,56,49,56,50,34,68,76,24,69,53,20,37,35,38,27,27,22,70,48,63,70,29,40,50,44,20,56,49,53,48,55,48,92,86,47,74,58,89,35,52,48,74,42,78,39,52,60,59,64,61,67,76,88,35,53,51,56,21,47,32,38,38,30,61,72,36,59,38,39,31,34,48,42,66,44,24,46,35,39,52,52,47,25,30,18,75,70,11,40,37,41,37,39,34,49,71,27,64,50,39,70,71,57,32,44,74,76,47,44,70,57,36,56,50,47,47,46,52,13,64,62,43,31,24,29,40,0,13,55,45,99,78,34,71,50,46,12,50,55,36,14,50,54,52,52,53,53,48,43,36,74,40,62,23,84,56,68,47,78,43,86,36,92,80,40,91,58,38,31,36,41,31,31,43,36,62,55,56,67,60,54,51,48,50,51,53,52,52,50,52,51,51,51,53,55,52,51,51,52,49,51,51,46,47,56,59,68,71,72,42,100,64,89,79,56,70,70,57,61,51,51,48,54,48,63,68,45,46,60,57,53,49,52,52,48,52,46,54,70,37,73,77,46,36,56,59,64,49,64,71,63,68,80,67,86,80,79,80,83,86,81,90,77,82,89,76,89,80,83,89,133

Mean predicted aligned error: 11.9 Å

pLDDT: mean 83.66, std 18.97, range [26.12, 98.81]